Protein 8EH2 (pdb70)

Secondary structure (DSSP, 8-state):
-----TT-EEEEETTTSHHHHHHHHHHHHTT-EEEEEESSTHHHHHHHTTGGGEEEEE--TT-HHHHHHHHHHHHHHT-S--EEEE--------GGG--HHHHHHHHIIIIIHHHHHHHHTHHHHHHHT-EEEEE--GGGSS-BTTB-HHHHHHHHHHHHHHHHHHHHHTTT-EEEEEEE-SB--HHHHHHTTS-HHHHHHHHGGG-TTSSPBPHHHHHHHHHHHHSGGGTT--S-EEEESTTGGG--TTTTS--GGGG-/-----TT-EEEEETTTSHHHHHHHHHHHHTT-EEEEEES-TTHHHHHHHTGGGEEEEE--TT-HHHHHHHHHHHHHHT-S--EEEE--------GGGS-HHHHHHHHIIIIIHHHHHHHHTHHHHHHHT-EEEEE--GGGSS-BTTB-HHHHHHHHHHHHHHHHHHHHGGGT-EEEEEEE-SB--HHHHHHTTS-HHHHHHHHGGG-TTSSPBPHHHHHHHHHHHHSGGGTT--S-EEEESTTGGG--TTTTS--GGGG-

Radius of gyration: 23.46 Å; Cα contacts (8 Å, |Δi|>4): 1117; chains: 2; bounding box: 59×68×52 Å

B-factor: mean 34.85, std 12.09, range [13.79, 88.72]

InterPro domains:
  IPR002347 Short-chain dehydrogenase/reductase SDR [PF13561] (19-245)
  IPR002347 Short-chain dehydrogenase/reductase SDR [PR00080] (79-90)
  IPR002347 Short-chain dehydrogenase/reductase SDR [PR00080] (130-138)
  IPR002347 Short-chain dehydrogenase/reductase SDR [PR00080] (150-169)
  IPR002347 Short-chain dehydrogenase/reductase SDR [PR00081] (9-26)
  IPR002347 Short-chain dehydrogenase/reductase SDR [PR00081] (79-90)
  IPR002347 Short-chain dehydrogenase/reductase SDR [PR00081] (124-140)
  IPR002347 Short-chain dehydrogenase/reductase SDR [PR00081] (150-169)
  IPR002347 Short-chain dehydrogenase/reductase SDR [PR00081] (171-188)
  IPR002347 Short-chain dehydrogenase/reductase SDR [PR00081] (208-228)
  IPR020904 Short-chain dehydrogenase/reductase, conserved site [PS00061] (137-165)
  IPR036291 NAD(P)-binding domain superfamily [SSF51735] (6-248)

Foldseek 3Di:
DQAAPALAEEEEEPLLKQLNLLLCVVQVSNRYAYEYEYLDPSVCVSQVVVPLRYHYQDADLLDLVRLLVSVVVCCVRRRQHAEYEAPWFDQLWQDPPQDPVSLVVRLSGLPVSVVSNCVSRVVSNLVNLFEYEYEAELLCVDPDPRGDRNNVSSVVVLVVQQVCLVVCVVSNYAGEYEYEAAADIPVCCVVVVNDQVVQLCVCLQQAVVRGHHYSNLSSVVVVCCRGCVCSVDHSYYHYPYRCRNVDDPVGPDDDVVVVD/DAAAPALAEEEEEPLQWQLNLLLCVVQVSNRYAYEYEYQDPSVCVSQVVSPLRYHYQDADLLDLVRLLVSVVVCCVRRRQHAEYEAPWFDQQFQDPPQDPVSLVVRLSGLPVSVVSNCVSRVVSNLVNLFEYEYEAELLCVDPDPRGDRNNVSRVVVLVVQQVCQVVCVVSNYAGEYEYEYAADTPVCCVVVVNDQVVQQQVCLQQAVVRGHHYSNLSSVVVVCCRGCVVSVDHSYYHYPYNCRNVDDPVGPDDDVVVVD

CATH classification: 3.40.50.720

Sequence (520 aa):
MNIDLKGKVAVVSGGATLIGKAVVQALVSAGAHVAILDIDAKGKAIAESFNHDVMFIQTDLTSDAAIQQAVADIHQHLGEVSYLVNLACTYLDDGFKSSRQDWLQALDINLVSTVELSRALYNDLKKQQGSIVNFTSISAKVAQTGRWLYPVSKAAIRQLTQSMAMDFAADGIRVNSVSPGWTWSRVIAEVSGNNREKADSVAADYHLLGRLGHPEEVANVVLFLLSSAASFVTGADYAVDGGYSVMGPEGLQPAIPRLAMNIDLKGKVAVVSGGATLIGKAVVQALVSAGAHVAILDIDAKGKAIAESFNHDVMFIQTDLTSDAAIQQAVADIHQHLGEVSYLVNLACTYLDDGFKSSRQDWLQALDINLVSTVELSRALYNDLKKQQGSIVNFTSISAKVAQTGRWLYPVSKAAIRQLTQSMAMDFAADGIRVNSVSPGWTWSRVIAEVSGNNREKADSVAADYHLLGRLGHPEEVANVVLFLLSSAASFVTGADYAVDGGYSVMGPEGLQPAIPRLA

Organism: Acinetobacter baumannii (NCBI:txid470)

Solvent-accessible surface area: 22833 Å² total; per-residue (Å²): 49,104,18,116,10,70,50,74,5,0,0,0,2,4,0,2,61,34,24,0,103,8,2,0,83,18,1,29,82,8,33,2,56,0,0,0,0,15,124,63,64,42,0,120,68,13,5,102,81,38,120,97,58,9,24,41,22,113,6,65,21,58,43,95,77,26,2,105,111,1,14,47,33,0,89,142,118,37,21,80,0,1,16,0,0,8,18,24,48,26,137,55,30,80,0,169,184,11,54,199,132,35,58,112,86,0,42,50,46,1,35,66,3,10,48,44,1,2,155,22,0,44,115,12,0,98,72,61,118,7,1,0,0,0,8,3,6,9,4,24,110,75,98,35,143,49,84,104,0,19,11,73,0,6,44,31,3,62,104,36,0,37,46,13,0,55,105,32,12,103,42,28,0,24,0,0,0,0,0,17,13,84,15,43,28,113,101,38,24,83,118,8,62,83,65,60,147,111,12,26,77,81,0,31,90,94,0,15,38,34,57,1,0,64,11,104,10,0,2,31,0,0,8,0,0,3,0,95,8,0,35,1,1,1,1,7,29,0,6,0,2,0,0,39,44,28,32,48,151,115,24,85,63,108,30,141,86,202,158,130,51,107,17,116,10,69,62,70,7,0,0,0,2,5,0,19,75,52,28,0,89,9,2,0,84,19,1,25,88,8,36,3,54,0,0,0,0,16,116,67,72,56,0,123,68,19,6,114,80,27,113,137,44,8,34,40,21,113,3,62,20,59,43,90,77,28,1,102,112,1,12,49,37,0,87,143,118,41,21,82,0,1,16,0,0,9,19,22,46,28,145,62,36,74,1,168,165,11,55,196,133,37,58,111,90,0,43,50,42,1,35,66,5,10,49,42,1,2,155,26,0,43,113,13,0,100,70,58,129,5,1,0,0,0,8,3,8,8,5,23,108,74,97,33,143,47,87,107,0,20,11,73,0,8,46,32,4,61,103,34,0,38,48,13,0,54,106,32,12,103,38,28,0,24,0,0,0,0,0,11,14,87,14,44,28,64,112,43,22,153,118,25,59,81,65,60,146,119,12,26,77,69,0,30,91,95,0,15,38,34,54,2,0,64,11,108,11,0,3,32,0,1,8,0,0,3,1,94,10,0,35,1,0,1,1,7,30,0,7,1,2,0,0,39,43,28,33,47,152,117,24,69,124,94,33,143,86,208,157,131

Nearest PDB structures (foldseek):
  8eh2-assembly1_A  TM=1.004E+00  e=3.756E-56  Acinetobacter baumannii
  4glo-assembly1_B  TM=9.120E-01  e=3.459E-23  Burkholderia multivorans ATCC 17616
  4gkb-assembly1_D  TM=9.090E-01  e=8.658E-23  Burkholderia multivorans ATCC 17616
  4glo-assembly1_D  TM=9.070E-01  e=7.661E-23  Burkholderia multivorans ATCC 17616
  4bms-assembly1_A  TM=8.922E-01  e=7.999E-21  Ralstonia sp. DSMZ 6428

Structure (mmCIF, N/CA/C/O backbone):
data_8EH2
#
_entry.id   8EH2
#
_cell.length_a   67.431
_cell.length_b   109.460
_cell.length_c   136.920
_cell.angle_alpha   90.000
_cell.angle_beta   90.000
_cell.angle_gamma   90.000
#
_symmetry.space_group_name_H-M   'C 2 2 21'
#
loop_
_entity.id
_entity.type
_entity.pdbx_description
1 polymer 'SDR family oxidoreductase'
2 water water
#
loop_
_atom_site.group_PDB
_atom_site.id
_atom_site.type_symbol
_atom_site.label_atom_id
_atom_site.label_alt_id
_atom_site.label_comp_id
_atom_site.label_asym_id
_atom_site.label_entity_id
_atom_site.label_seq_id
_atom_site.pdbx_PDB_ins_code
_atom_site.Cartn_x
_atom_site.Cartn_y
_atom_site.Cartn_z
_atom_site.occupancy
_atom_site.B_iso_or_equiv
_atom_site.auth_seq_id
_atom_site.auth_comp_id
_atom_site.auth_asym_id
_atom_site.auth_atom_id
_atom_site.pdbx_PDB_model_num
ATOM 1 N N . MET A 1 1 ? 47.03341 60.02689 39.01036 1.000 55.91899 1 MET A N 1
ATOM 2 C CA . MET A 1 1 ? 47.61758 58.69025 39.32553 1.000 55.40997 1 MET A CA 1
ATOM 3 C C . MET A 1 1 ? 47.99704 58.01151 38.01538 1.000 67.32732 1 MET A C 1
ATOM 4 O O . MET A 1 1 ? 47.46853 56.95491 37.66548 1.000 60.06697 1 MET A O 1
ATOM 20 N N . ASN A 1 2 ? 48.92341 58.62907 37.29359 1.000 59.06801 2 ASN A N 1
ATOM 21 C CA . ASN A 1 2 ? 49.36088 58.14519 35.98716 1.000 55.82042 2 ASN A CA 1
ATOM 22 C C . ASN A 1 2 ? 50.83847 57.78811 36.08897 1.000 54.94019 2 ASN A C 1
ATOM 23 O O . ASN A 1 2 ? 51.71008 58.45238 35.51575 1.000 56.59576 2 ASN A O 1
ATOM 34 N N . ILE A 1 3 ? 51.09941 56.71994 36.84215 1.000 54.05430 3 ILE A N 1
ATOM 35 C CA . ILE A 1 3 ? 52.43781 56.18857 37.04696 1.000 48.91541 3 ILE A CA 1
ATOM 36 C C . ILE A 1 3 ? 52.77842 55.26216 35.89154 1.000 44.39662 3 ILE A C 1
ATOM 37 O O . ILE A 1 3 ? 51.89927 54.61959 35.30596 1.000 46.48140 3 ILE A O 1
ATOM 53 N N . ASP A 1 4 ? 54.06160 55.19266 35.55206 1.000 45.44462 4 ASP A N 1
ATOM 54 C CA . ASP A 1 4 ? 54.53873 54.33249 34.47464 1.000 37.83191 4 ASP A CA 1
ATOM 55 C C . ASP A 1 4 ? 55.35693 53.20540 35.09280 1.000 37.37825 4 ASP A C 1
ATOM 56 O O . ASP A 1 4 ? 56.44104 53.44118 35.63829 1.000 39.50187 4 ASP A O 1
ATOM 65 N N . LEU A 1 5 ? 54.83057 51.98708 35.01017 1.000 33.13899 5 LEU A N 1
ATOM 66 C CA . LEU A 1 5 ? 55.51850 50.78151 35.45125 1.000 30.97363 5 LEU A CA 1
ATOM 67 C C . LEU A 1 5 ? 55.64244 49.79855 34.29121 1.000 30.80658 5 LEU A C 1
ATOM 68 O O . LEU A 1 5 ? 55.49949 48.58405 34.45630 1.000 30.59880 5 LEU A O 1
ATOM 84 N N . LYS A 1 6 ? 55.91966 50.32275 33.09777 1.000 34.13074 6 LYS A N 1
ATOM 85 C CA . LYS A 1 6 ? 55.95421 49.49431 31.90014 1.000 31.48372 6 LYS A CA 1
ATOM 86 C C . LYS A 1 6 ? 57.02373 48.41898 32.02197 1.000 33.55244 6 LYS A C 1
ATOM 87 O O . LYS A 1 6 ? 58.17551 48.70317 32.36281 1.000 31.07640 6 LYS A O 1
ATOM 91 N N . GLY A 1 7 ? 56.63777 47.17899 31.72150 1.000 32.85847 7 GLY A N 1
ATOM 92 C CA . GLY A 1 7 ? 57.54216 46.05541 31.76911 1.000 27.14669 7 GLY A CA 1
ATOM 93 C C . GLY A 1 7 ? 57.74315 45.44060 33.13552 1.000 40.33089 7 GLY A C 1
ATOM 94 O O . GLY A 1 7 ? 58.22229 44.30256 33.21976 1.000 38.55194 7 GLY A O 1
ATOM 98 N N . LYS A 1 8 ? 57.38944 46.14016 34.20998 1.000 32.25799 8 LYS A N 1
ATOM 99 C CA . LYS A 1 8 ? 57.55207 45.57645 35.54116 1.000 31.84720 8 LYS A CA 1
ATOM 100 C C . LYS A 1 8 ? 56.50777 44.49238 35.78013 1.000 26.77476 8 LYS A C 1
ATOM 101 O O . LYS A 1 8 ? 55.39941 44.53374 35.23945 1.000 25.61895 8 LYS A O 1
ATOM 120 N N . VAL A 1 9 ? 56.86458 43.52721 36.62250 1.000 26.33269 9 VAL A N 1
ATOM 121 C CA . VAL A 1 9 ? 56.00909 42.38851 36.93258 1.000 24.44277 9 VAL A CA 1
ATOM 122 C C . VAL A 1 9 ? 55.60177 42.47007 38.39554 1.000 27.54630 9 VAL A C 1
ATOM 123 O O . VAL A 1 9 ? 56.45233 42.64379 39.27698 1.000 27.05169 9 VAL A O 1
ATOM 136 N N . ALA A 1 10 ? 54.30488 42.33036 38.65192 1.000 27.17957 10 ALA A N 1
ATOM 137 C CA . ALA A 1 10 ? 53.75950 42.39934 39.99681 1.000 25.39409 10 ALA A CA 1
ATOM 138 C C . ALA A 1 10 ? 53.03152 41.10578 40.33050 1.000 23.20268 10 ALA A C 1
ATOM 139 O O . ALA A 1 10 ? 52.49196 40.43181 39.44920 1.000 25.33416 10 ALA A O 1
ATOM 146 N N . VAL A 1 11 ? 53.02484 40.76856 41.61748 1.000 27.94613 11 VAL A N 1
ATOM 147 C CA . VAL A 1 11 ? 52.30876 39.61013 42.13770 1.000 27.97070 11 VAL A CA 1
ATOM 148 C C . VAL A 1 11 ? 51.31861 40.10642 43.18048 1.000 26.98787 11 VAL A C 1
ATOM 149 O O . VAL A 1 11 ? 51.68716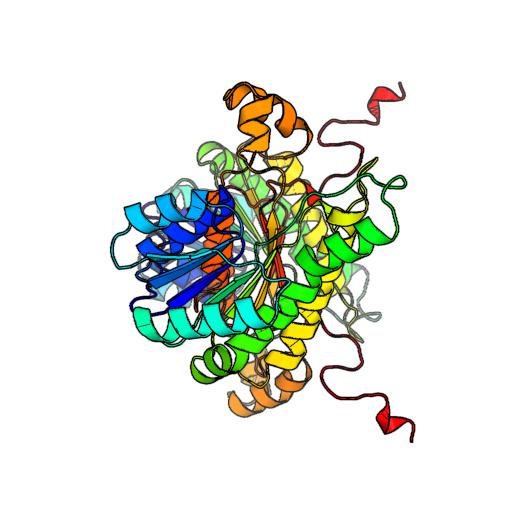 40.87617 44.07535 1.000 27.28218 11 VAL A O 1
ATOM 162 N N . VAL A 1 12 ? 50.06758 39.67179 43.06490 1.000 25.48759 12 VAL A N 1
ATOM 163 C CA . VAL A 1 12 ? 49.00377 40.09367 43.96841 1.000 24.21826 12 VAL A CA 1
ATOM 164 C C . VAL A 1 12 ? 48.34830 38.83448 44.52242 1.000 27.56745 12 VAL A C 1
ATOM 165 O O . VAL A 1 12 ? 47.50758 38.21956 43.85725 1.000 26.41485 12 VAL A O 1
ATOM 178 N N . SER A 1 13 ? 48.72842 38.44708 45.73799 1.000 28.06017 13 SER A N 1
ATOM 179 C CA . SER A 1 13 ? 48.00972 37.40449 46.45508 1.000 29.20460 13 SER A CA 1
ATOM 180 C C . SER A 1 13 ? 46.60968 37.89464 46.80791 1.000 34.22766 13 SER A C 1
ATOM 181 O O . SER A 1 13 ? 46.37162 39.09378 46.97698 1.000 30.82477 13 SER A O 1
ATOM 189 N N . GLY A 1 14 ? 45.68036 36.95236 46.92519 1.000 35.20648 14 GLY A N 1
ATOM 190 C CA . GLY A 1 14 ? 44.30015 37.30397 47.21699 1.000 30.87473 14 GLY A CA 1
ATOM 191 C C . GLY A 1 14 ? 43.70779 38.26443 46.20985 1.000 37.51039 14 GLY A C 1
ATOM 192 O O . GLY A 1 14 ? 42.97197 39.18571 46.58718 1.000 39.37697 14 GLY A O 1
ATOM 196 N N . GLY A 1 15 ? 44.01164 38.06651 44.92872 1.000 34.22259 15 GLY A N 1
ATOM 197 C CA . GLY A 1 15 ? 43.57431 38.96598 43.88499 1.000 36.53120 15 GLY A CA 1
ATOM 198 C C . GLY A 1 15 ? 42.14765 38.80314 43.42345 1.000 37.73526 15 GLY A C 1
ATOM 199 O O . GLY A 1 15 ? 41.69188 39.57820 42.57803 1.000 37.27961 15 GLY A O 1
ATOM 203 N N . ALA A 1 16 ? 41.41789 37.82483 43.95616 1.000 45.02391 16 ALA A N 1
ATOM 204 C CA . ALA A 1 16 ? 40.03816 37.60241 43.54562 1.000 41.45587 16 ALA A CA 1
ATOM 205 C C . ALA A 1 16 ? 39.05966 38.52950 44.25192 1.000 35.77272 16 ALA A C 1
ATOM 206 O O . ALA A 1 16 ? 37.89739 38.60686 43.84079 1.000 42.70235 16 ALA A O 1
ATOM 213 N N . THR A 1 17 ? 39.49638 39.22623 45.29588 1.000 37.68172 17 THR A N 1
ATOM 214 C CA . THR A 1 17 ? 38.63710 40.14673 46.01930 1.000 33.77502 17 THR A CA 1
ATOM 215 C C . THR A 1 17 ? 38.48139 41.45334 45.24526 1.000 31.85585 17 THR A C 1
ATOM 216 O O . THR A 1 17 ? 39.22178 41.74498 44.30251 1.000 36.73242 17 THR A O 1
ATOM 227 N N . LEU A 1 18 ? 37.48911 42.24741 45.65149 1.000 34.97188 18 LEU A N 1
ATOM 228 C CA . LEU A 1 18 ? 37.27579 43.53748 45.00627 1.000 33.62653 18 LEU A CA 1
ATOM 229 C C . LEU A 1 18 ? 38.51720 44.41588 45.12213 1.000 34.91960 18 LEU A C 1
ATOM 230 O O . LEU A 1 18 ? 38.92123 45.06478 44.14897 1.000 30.05644 18 LEU A O 1
ATOM 246 N N . ILE A 1 19 ? 39.14298 44.44055 46.30267 1.000 33.28687 19 ILE A N 1
ATOM 247 C CA . ILE A 1 19 ? 40.39767 45.17053 46.46489 1.000 29.38924 19 ILE A CA 1
ATOM 248 C C . ILE A 1 19 ? 41.44086 44.64615 45.48493 1.000 31.87429 19 ILE A C 1
ATOM 249 O O . ILE A 1 19 ? 42.08827 45.41567 44.76396 1.000 27.89959 19 ILE A O 1
ATOM 265 N N . GLY A 1 20 ? 41.61757 43.32423 45.44584 1.000 26.15391 20 GLY A N 1
ATOM 266 C CA . GLY A 1 20 ? 42.57945 42.73982 44.52653 1.000 29.49986 20 GLY A CA 1
ATOM 267 C C . GLY A 1 20 ? 42.32411 43.14485 43.08873 1.000 29.87288 20 GLY A C 1
ATOM 268 O O . GLY A 1 20 ? 43.24420 43.52736 42.36221 1.000 30.54565 20 GLY A O 1
ATOM 272 N N . LYS A 1 21 ? 41.06411 43.06506 42.65900 1.000 31.55976 21 LYS A N 1
ATOM 273 C CA . LYS A 1 21 ? 40.72311 43.41431 41.28538 1.000 31.14928 21 LYS A CA 1
ATOM 274 C C . LYS A 1 21 ? 41.06969 44.86629 40.98569 1.000 28.13253 21 LYS A C 1
ATOM 275 O O . LYS A 1 21 ? 41.60144 45.17494 39.91302 1.000 22.30504 21 LYS A O 1
ATOM 294 N N . ALA A 1 22 ? 40.79203 45.77094 41.92880 1.000 29.00594 22 ALA A N 1
ATOM 295 C CA . ALA A 1 22 ? 41.14145 47.17441 41.73500 1.000 26.93405 22 ALA A CA 1
ATOM 296 C C . ALA A 1 22 ? 42.65210 47.36509 41.67399 1.000 24.86647 22 ALA A C 1
ATOM 297 O O . ALA A 1 22 ? 43.15148 48.17713 40.88550 1.000 27.33203 22 ALA A O 1
ATOM 304 N N . VAL A 1 23 ? 43.39659 46.63195 42.50224 1.000 23.69373 23 VAL A N 1
ATOM 305 C CA . VAL A 1 23 ? 44.85018 46.73561 42.47241 1.000 25.95630 23 VAL A CA 1
ATOM 306 C C . VAL A 1 23 ? 45.39423 46.17623 41.16562 1.000 27.21632 23 VAL A C 1
ATOM 307 O O . VAL A 1 23 ? 46.35791 46.70743 40.60142 1.000 27.74381 23 VAL A O 1
ATOM 320 N N . VAL A 1 24 ? 44.78732 45.10089 40.65894 1.000 24.31741 24 VAL A N 1
ATOM 321 C CA . VAL A 1 24 ? 45.24657 44.52261 39.40121 1.000 26.50784 24 VAL A CA 1
ATOM 322 C C . VAL A 1 24 ? 45.02947 45.50981 38.26266 1.000 24.87887 24 VAL A C 1
ATOM 323 O O . VAL A 1 24 ? 45.92263 45.74286 37.43985 1.000 26.53046 24 VAL A O 1
ATOM 336 N N . GLN A 1 25 ? 43.83964 46.11345 38.20512 1.000 26.21285 25 GLN A N 1
ATOM 337 C CA . GLN A 1 25 ? 43.55408 47.08325 37.15388 1.000 28.21572 25 GLN A CA 1
ATOM 338 C C . GLN A 1 25 ? 44.48160 48.28753 37.25240 1.000 27.10236 25 GLN A C 1
ATOM 339 O O . GLN A 1 25 ? 44.98490 48.77799 36.23552 1.000 30.63318 25 GLN A O 1
ATOM 353 N N . ALA A 1 26 ? 44.72893 48.77157 38.47112 1.000 30.88891 26 ALA A N 1
ATOM 354 C CA . ALA A 1 26 ? 45.63092 49.90395 38.64811 1.000 31.06095 26 ALA A CA 1
ATOM 355 C C . ALA A 1 26 ? 47.02290 49.58838 38.11685 1.000 29.94453 26 ALA A C 1
ATOM 356 O O . ALA A 1 26 ? 47.65274 50.43096 37.46671 1.000 33.19965 26 ALA A O 1
ATOM 363 N N . LEU A 1 27 ? 47.52205 48.37965 38.38410 1.000 27.83154 27 LEU A N 1
ATOM 364 C CA . LEU A 1 27 ? 48.85345 48.00912 37.91733 1.000 28.25632 27 LEU A CA 1
ATOM 365 C C . LEU A 1 27 ? 48.88563 47.86490 36.40060 1.000 31.29229 27 LEU A C 1
ATOM 366 O O . LEU A 1 27 ? 49.81028 48.35575 35.74138 1.000 31.98454 27 LEU A O 1
ATOM 382 N N . VAL A 1 28 ? 47.88632 47.18853 35.82660 1.000 21.77116 28 VAL A N 1
ATOM 383 C CA . VAL A 1 28 ? 47.84480 47.02441 34.37611 1.000 26.20018 28 VAL A CA 1
ATOM 384 C C . VAL A 1 28 ? 47.76543 48.38627 33.69868 1.000 33.05591 28 VAL A C 1
ATOM 385 O O . VAL A 1 28 ? 48.50361 48.67243 32.74867 1.000 32.69411 28 VAL A O 1
ATOM 398 N N . SER A 1 29 ? 46.86889 49.25070 34.18322 1.000 31.32054 29 SER A N 1
ATOM 399 C CA . SER A 1 29 ? 46.76510 50.59533 33.62923 1.000 32.47819 29 SER A CA 1
ATOM 400 C C . SER A 1 29 ? 48.10362 51.31791 33.67749 1.000 32.31012 29 SER A C 1
ATOM 401 O O . SER A 1 29 ? 48.40013 52.13582 32.80081 1.000 32.17021 29 SER A O 1
ATOM 409 N N . ALA A 1 30 ? 48.92184 51.03152 34.68712 1.000 37.37548 30 ALA A N 1
ATOM 410 C CA . ALA A 1 30 ? 50.24573 51.62883 34.79799 1.000 36.76136 30 ALA A CA 1
ATOM 411 C C . ALA A 1 30 ? 51.28360 50.92986 33.92842 1.000 31.20393 30 ALA A C 1
ATOM 412 O O . ALA A 1 30 ? 52.45686 51.31636 33.96410 1.000 31.51043 30 ALA A O 1
ATOM 419 N N . GLY A 1 31 ? 50.88980 49.91137 33.16708 1.000 28.61312 31 GLY A N 1
ATOM 420 C CA . GLY A 1 31 ? 51.79465 49.24980 32.25151 1.000 30.12604 31 GLY A CA 1
ATOM 421 C C . GLY A 1 31 ? 52.47004 48.00649 32.77989 1.000 31.24034 31 GLY A C 1
ATOM 422 O O . GLY A 1 31 ? 53.35248 47.46641 32.10123 1.000 31.13097 31 GLY A O 1
ATOM 426 N N . ALA A 1 32 ? 52.08531 47.52831 33.95599 1.000 31.78043 32 ALA A N 1
ATOM 427 C CA . ALA A 1 32 ? 52.74269 46.38571 34.56895 1.000 33.92757 32 ALA A CA 1
ATOM 428 C C . ALA A 1 32 ? 52.06284 45.08366 34.16654 1.000 29.36092 32 ALA A C 1
ATOM 429 O O . ALA A 1 32 ? 50.87541 45.05300 33.83507 1.000 29.69804 32 ALA A O 1
ATOM 436 N N . HIS A 1 33 ? 52.84273 44.00670 34.18338 1.000 33.23005 33 HIS A N 1
ATOM 437 C CA . HIS A 1 33 ? 52.31626 42.65636 34.05279 1.000 33.41762 33 HIS A CA 1
ATOM 438 C C . HIS A 1 33 ? 52.03976 42.10647 35.44493 1.000 33.62122 33 HIS A C 1
ATOM 439 O O . HIS A 1 33 ? 52.83706 42.29672 36.36877 1.000 30.73125 33 HIS A O 1
ATOM 453 N N . VAL A 1 34 ? 50.91212 41.41590 35.59254 1.000 31.94891 34 VAL A N 1
ATOM 454 C CA . VAL A 1 34 ? 50.41583 41.03421 36.90823 1.000 33.74492 34 VAL A CA 1
ATOM 455 C C . VAL A 1 34 ? 50.17538 39.53364 36.96288 1.000 32.78579 34 VAL A C 1
ATOM 456 O O . VAL A 1 34 ? 49.62589 38.94287 36.02711 1.000 33.78042 34 VAL A O 1
ATOM 469 N N . ALA A 1 35 ? 50.59069 38.92358 38.06846 1.000 22.97082 35 ALA A N 1
ATOM 470 C CA . ALA A 1 35 ? 50.30590 37.52916 38.37420 1.000 28.60379 35 ALA A CA 1
ATOM 471 C C . ALA A 1 35 ? 49.35142 37.49324 39.56066 1.000 30.52065 35 ALA A C 1
ATOM 472 O O . ALA A 1 35 ? 49.68520 37.98714 40.64315 1.000 27.17885 35 ALA A O 1
ATOM 479 N N . ILE A 1 36 ? 48.16807 36.92547 39.35407 1.000 35.04307 36 ILE A N 1
ATOM 480 C CA . ILE A 1 36 ? 47.15934 36.82945 40.40262 1.000 30.50099 36 ILE A CA 1
ATOM 481 C C . ILE A 1 36 ? 47.28324 35.47078 41.08072 1.000 33.86643 36 ILE A C 1
ATOM 482 O O . ILE A 1 36 ? 47.09167 34.42872 40.44364 1.000 28.78284 36 ILE A O 1
ATOM 498 N N . LEU A 1 37 ? 47.60766 35.48403 42.37073 1.000 30.97878 37 LEU A N 1
ATOM 499 C CA . LEU A 1 37 ? 47.64281 34.28550 43.19757 1.000 30.03904 37 LEU A CA 1
ATOM 500 C C . LEU A 1 37 ? 46.44153 34.29254 44.13237 1.000 33.13396 37 LEU A C 1
ATOM 501 O O . LEU A 1 37 ? 46.22539 35.26664 44.86187 1.000 36.02783 37 LEU A O 1
ATOM 517 N N . ASP A 1 38 ? 45.65421 33.22188 44.10185 1.000 38.86497 38 ASP A N 1
ATOM 518 C CA . ASP A 1 38 ? 44.49316 33.13885 44.97485 1.000 37.10470 38 ASP A CA 1
ATOM 519 C C . ASP A 1 38 ? 44.00112 31.70234 45.02836 1.000 37.40944 38 ASP A C 1
ATOM 520 O O . ASP A 1 38 ? 44.21984 30.92033 44.09989 1.000 35.16498 38 ASP A O 1
ATOM 529 N N . ILE A 1 39 ? 43.33468 31.36901 46.13546 1.000 40.08698 39 ILE A N 1
ATOM 530 C CA . ILE A 1 39 ? 42.66616 30.07942 46.25409 1.000 42.73822 39 ILE A CA 1
ATOM 531 C C . ILE A 1 39 ? 41.27845 30.12101 45.62955 1.000 38.91814 39 ILE A C 1
ATOM 532 O O . ILE A 1 39 ? 40.69142 29.06523 45.36470 1.000 39.02727 39 ILE A O 1
ATOM 548 N N . ASP A 1 40 ? 40.73937 31.31559 45.39835 1.000 45.21360 40 ASP A N 1
ATOM 549 C CA . ASP A 1 40 ? 39.42399 31.47287 44.79608 1.000 45.38649 40 ASP A CA 1
ATOM 550 C C . ASP A 1 40 ? 39.52218 31.37933 43.27874 1.000 48.91551 40 ASP A C 1
ATOM 551 O O . ASP A 1 40 ? 40.40803 31.97689 42.65956 1.000 44.31137 40 ASP A O 1
ATOM 560 N N . ALA A 1 41 ? 38.58876 30.63603 42.67974 1.000 47.68475 41 ALA A N 1
ATOM 561 C CA . ALA A 1 41 ? 38.58796 30.44779 41.23424 1.000 45.39069 41 ALA A CA 1
ATOM 562 C C . ALA A 1 41 ? 38.11604 31.68818 40.48729 1.000 43.11344 41 ALA A C 1
ATOM 563 O O . ALA A 1 41 ? 38.32915 31.78075 39.27319 1.000 34.98020 41 ALA A O 1
ATOM 570 N N . LYS A 1 42 ? 37.50101 32.65096 41.17874 1.000 49.34370 42 LYS A N 1
ATOM 571 C CA . LYS A 1 42 ? 37.03479 33.85003 40.49740 1.000 42.38647 42 LYS A CA 1
ATOM 572 C C . LYS A 1 42 ? 38.18984 34.68613 39.96428 1.000 42.71717 42 LYS A C 1
ATOM 573 O O . LYS A 1 42 ? 37.97439 35.55128 39.10840 1.000 43.54968 42 LYS A O 1
ATOM 577 N N . GLY A 1 43 ? 39.41997 34.40424 40.40070 1.000 45.61364 43 GLY A N 1
ATOM 578 C CA . GLY A 1 43 ? 40.57338 35.09295 39.85018 1.000 39.92704 43 GLY A CA 1
ATOM 579 C C . GLY A 1 43 ? 40.83164 34.75712 38.39781 1.000 38.20235 43 GLY A C 1
ATOM 580 O O . GLY A 1 43 ? 41.39456 35.57148 37.65956 1.000 35.69728 43 GLY A O 1
ATOM 584 N N . LYS A 1 44 ? 40.43952 33.55566 37.97022 1.000 32.78148 44 LYS A N 1
ATOM 585 C CA . LYS A 1 44 ? 40.65797 33.15452 36.58515 1.000 45.39039 44 LYS A CA 1
ATOM 586 C C . LYS A 1 44 ? 39.92673 34.08020 35.62084 1.000 39.01217 44 LYS A C 1
ATOM 587 O O . LYS A 1 44 ? 40.47809 34.47346 34.58614 1.000 37.15209 44 LYS A O 1
ATOM 606 N N . ALA A 1 45 ? 38.68429 34.44309 35.94438 1.000 40.38109 45 ALA A N 1
ATOM 607 C CA . ALA A 1 45 ? 37.93293 35.35732 35.09225 1.000 40.32687 45 ALA A CA 1
ATOM 608 C C . ALA A 1 45 ? 38.54366 36.75362 35.08092 1.000 42.32422 45 ALA A C 1
ATOM 609 O O . ALA A 1 45 ? 38.48400 37.44584 34.05799 1.000 44.04981 45 ALA A O 1
ATOM 616 N N . ILE A 1 46 ? 39.12860 37.18496 36.20010 1.000 40.58622 46 ILE A N 1
ATOM 617 C CA . ILE A 1 46 ? 39.73169 38.51160 36.26167 1.000 37.56109 46 ILE A CA 1
ATOM 618 C C . ILE A 1 46 ? 40.93964 38.59778 35.33859 1.000 34.54027 46 ILE A C 1
ATOM 619 O O . ILE A 1 46 ? 41.11752 39.58679 34.61809 1.000 38.50897 46 ILE A O 1
ATOM 635 N N . ALA A 1 47 ? 41.78996 37.57032 35.34604 1.000 40.77031 47 ALA A N 1
ATOM 636 C CA . ALA A 1 47 ? 42.98531 37.59004 34.51072 1.000 37.62287 47 ALA A CA 1
ATOM 637 C C . ALA A 1 47 ? 42.63263 37.56407 33.02907 1.000 43.35787 47 ALA A C 1
ATOM 638 O O . ALA A 1 47 ? 43.28231 38.23578 32.21944 1.000 44.60952 47 ALA A O 1
ATOM 645 N N . GLU A 1 48 ? 41.60672 36.79704 32.65440 1.000 45.93963 48 GLU A N 1
ATOM 646 C CA . GLU A 1 48 ? 41.24405 36.67257 31.24818 1.000 44.24451 48 GLU A CA 1
ATOM 647 C C . GLU A 1 48 ? 40.75740 37.98286 30.64490 1.000 45.34186 48 GLU A C 1
ATOM 648 O O . GLU A 1 48 ? 40.84410 38.15693 29.42472 1.000 51.00443 48 GLU A O 1
ATOM 660 N N . SER A 1 49 ? 40.25039 38.90729 31.46078 1.000 49.68036 49 SER A N 1
ATOM 661 C CA . SER A 1 49 ? 39.79471 40.18918 30.93578 1.000 52.08518 49 SER A CA 1
ATOM 662 C C . SER A 1 49 ? 40.94473 41.04767 30.42258 1.000 47.21406 49 SER A C 1
ATOM 663 O O . SER A 1 49 ? 40.71896 41.91447 29.57172 1.000 58.42190 49 SER A O 1
ATOM 671 N N . PHE A 1 50 ? 42.16620 40.82254 30.90792 1.000 52.75114 50 PHE A N 1
ATOM 672 C CA . PHE A 1 50 ? 43.33091 41.59164 30.48891 1.000 55.56618 50 PHE A CA 1
ATOM 673 C C . PHE A 1 50 ? 44.18621 40.85376 29.46554 1.000 60.43190 50 PHE A C 1
ATOM 674 O O . PHE A 1 50 ? 45.26032 41.34332 29.09908 1.000 62.52066 50 PHE A O 1
ATOM 691 N N . ASN A 1 51 ? 43.74052 39.69000 29.00505 1.000 59.84107 51 ASN A N 1
ATOM 692 C CA . ASN A 1 51 ? 44.44840 38.91009 27.98309 1.000 67.63123 51 ASN A CA 1
ATOM 693 C C . ASN A 1 51 ? 45.84765 38.58294 28.50307 1.000 66.23129 51 ASN A C 1
ATOM 694 O O . ASN A 1 51 ? 45.97358 38.16536 29.66537 1.000 56.20498 51 ASN A O 1
ATOM 705 N N . HIS A 1 52 ? 46.90442 38.75083 27.70563 1.000 62.22707 52 HIS A N 1
ATOM 706 C CA . HIS A 1 52 ? 48.21192 38.20497 28.04707 1.000 55.55800 52 HIS A CA 1
ATOM 707 C C . HIS A 1 52 ? 48.97903 39.00547 29.09161 1.000 61.95677 52 HIS A C 1
ATOM 708 O O . HIS A 1 52 ? 50.05430 38.55998 29.50878 1.000 59.84353 52 HIS A O 1
ATOM 712 N N . ASP A 1 53 ? 48.46985 40.15374 29.53657 1.000 61.49623 53 ASP A N 1
ATOM 713 C CA . ASP A 1 53 ? 49.20689 40.94233 30.51912 1.000 60.30459 53 ASP A CA 1
ATOM 714 C C . ASP A 1 53 ? 49.01087 40.43230 31.94327 1.000 54.21147 53 ASP A C 1
ATOM 715 O O . ASP A 1 53 ? 49.87861 40.65267 32.79601 1.000 44.68846 53 ASP A O 1
ATOM 724 N N . VAL A 1 54 ? 47.89841 39.75847 32.22751 1.000 50.05122 54 VAL A N 1
ATOM 725 C CA . VAL A 1 54 ? 47.60770 39.27566 33.57155 1.000 45.12076 54 VAL A CA 1
ATOM 726 C C . VAL A 1 54 ? 47.47767 37.76032 33.53501 1.000 38.71319 54 VAL A C 1
ATOM 727 O O . VAL A 1 54 ? 46.87473 37.19703 32.61554 1.000 39.44825 54 VAL A O 1
ATOM 740 N N . MET A 1 55 ? 48.03099 37.10894 34.55402 1.000 42.28373 55 MET A N 1
ATOM 741 C CA . MET A 1 55 ? 48.00302 35.66175 34.69269 1.000 43.18573 55 MET A CA 1
ATOM 742 C C . MET A 1 55 ? 47.36299 35.27873 36.01932 1.000 40.13367 55 MET A C 1
ATOM 743 O O . MET A 1 55 ? 47.49799 35.98831 37.02043 1.000 39.39186 55 MET A O 1
ATOM 757 N N . PHE A 1 56 ? 46.64403 34.16094 36.01170 1.000 38.76159 56 PHE A N 1
ATOM 758 C CA . PHE A 1 56 ? 46.03839 33.60877 37.21512 1.000 34.34735 56 PHE A CA 1
ATOM 759 C C . PHE A 1 56 ? 46.68355 32.26682 37.53074 1.000 32.62949 56 PHE A C 1
ATOM 760 O O . PHE A 1 56 ? 46.84551 31.42579 36.63985 1.000 34.11854 56 PHE A O 1
ATOM 777 N N . ILE A 1 57 ? 47.04783 32.07062 38.79468 1.000 33.80132 57 ILE A N 1
ATOM 778 C CA . ILE A 1 57 ? 47.64928 30.82729 39.26745 1.000 32.31590 57 ILE A CA 1
ATOM 779 C C . ILE A 1 57 ? 46.94556 30.48091 40.57267 1.000 29.89000 57 ILE A C 1
ATOM 780 O O . ILE A 1 57 ? 47.21210 31.09858 41.60957 1.000 30.51725 57 ILE A O 1
ATOM 796 N N . GLN A 1 58 ? 46.04084 29.50674 40.52960 1.000 30.57347 58 GLN A N 1
ATOM 797 C CA . GLN A 1 58 ? 45.37378 29.05899 41.74430 1.000 35.57300 58 GLN A CA 1
ATOM 798 C C . GLN A 1 58 ? 46.40589 28.48267 42.70172 1.000 35.82622 58 GLN A C 1
ATOM 799 O O . GLN A 1 58 ? 47.10004 27.51562 42.37116 1.000 37.76517 58 GLN A O 1
ATOM 813 N N . THR A 1 59 ? 46.50666 29.07578 43.88952 1.000 30.28833 59 THR A N 1
ATOM 814 C CA . THR A 1 59 ? 47.58820 28.75364 44.80889 1.000 33.64337 59 THR A CA 1
ATOM 815 C C . THR A 1 59 ? 47.07734 28.68465 46.23746 1.000 31.66183 59 THR A C 1
ATOM 816 O O . THR A 1 59 ? 46.40355 29.60645 46.70531 1.000 33.10352 59 THR A O 1
ATOM 827 N N . ASP A 1 60 ? 47.39163 27.58329 46.91584 1.000 32.48199 60 ASP A N 1
ATOM 828 C CA . ASP A 1 60 ? 47.22090 27.47073 48.36326 1.000 30.81497 60 ASP A CA 1
ATOM 829 C C . ASP A 1 60 ? 48.54641 27.88613 48.99113 1.000 28.12937 60 ASP A C 1
ATOM 830 O O . ASP A 1 60 ? 49.48810 27.09248 49.06217 1.000 29.00836 60 ASP A O 1
ATOM 839 N N . LEU A 1 61 ? 48.62585 29.13607 49.45157 1.000 30.47874 61 LEU A N 1
ATOM 840 C CA . LEU A 1 61 ? 49.89484 29.67485 49.92721 1.000 26.11731 61 LEU A CA 1
ATOM 841 C C . LEU A 1 61 ? 50.37977 29.02197 51.21551 1.000 25.07693 61 LEU A C 1
ATOM 842 O O . LEU A 1 61 ? 51.52274 29.26893 51.61435 1.000 23.95581 61 LEU A O 1
ATOM 858 N N . THR A 1 62 ? 49.55891 28.20062 51.87324 1.000 25.97950 62 THR A N 1
ATOM 859 C CA . THR A 1 62 ? 50.05152 27.42324 53.00385 1.000 25.21860 62 THR A CA 1
ATOM 860 C C . THR A 1 62 ? 50.89277 26.23001 52.56457 1.000 29.33378 62 THR A C 1
ATOM 861 O O . THR A 1 62 ? 51.52069 25.58760 53.41243 1.000 24.77665 62 THR A O 1
ATOM 872 N N . SER A 1 63 ? 50.92907 25.92469 51.26692 1.000 27.86577 63 SER A N 1
ATOM 873 C CA . SER A 1 63 ? 51.71208 24.81183 50.73838 1.000 25.09995 63 SER A CA 1
ATOM 874 C C . SER A 1 63 ? 53.00000 25.36656 50.13999 1.000 27.48879 63 SER A C 1
ATOM 875 O O . SER A 1 63 ? 52.96611 26.10050 49.14700 1.000 26.96993 63 SER A O 1
ATOM 883 N N . ASP A 1 64 ? 54.13755 25.00548 50.73857 1.000 30.74009 64 ASP A N 1
ATOM 884 C CA . ASP A 1 64 ? 55.42183 25.45850 50.21532 1.000 26.81118 64 ASP A CA 1
ATOM 885 C C . ASP A 1 64 ? 55.59955 25.03415 48.76118 1.000 32.27798 64 ASP A C 1
ATOM 886 O O . ASP A 1 64 ? 56.12332 25.79891 47.94192 1.000 31.03750 64 ASP A O 1
ATOM 895 N N . ALA A 1 65 ? 55.15717 23.82220 48.41718 1.000 23.65634 65 ALA A N 1
ATOM 896 C CA . ALA A 1 65 ? 55.29242 23.34995 47.04394 1.000 24.28712 65 ALA A CA 1
ATOM 897 C C . ALA A 1 65 ? 54.46748 24.20064 46.08645 1.000 26.13073 65 ALA A C 1
ATOM 898 O O . ALA A 1 65 ? 54.88733 24.45599 44.95042 1.000 15.96787 65 ALA A O 1
ATOM 905 N N . ALA A 1 66 ? 53.28205 24.63670 46.52316 1.000 27.46479 66 ALA A N 1
ATOM 906 C CA . ALA A 1 66 ? 52.44697 25.48575 45.68067 1.000 24.37908 66 ALA A CA 1
ATOM 907 C C . ALA A 1 66 ? 53.11650 26.82748 45.41191 1.000 23.89275 66 ALA A C 1
ATOM 908 O O . ALA A 1 66 ? 52.99604 27.38009 44.31257 1.000 29.63585 66 ALA A O 1
ATOM 915 N N . ILE A 1 67 ? 53.82611 27.36946 46.40337 1.000 25.81386 67 ILE A N 1
ATOM 916 C CA . ILE A 1 67 ? 54.49041 28.65512 46.21836 1.000 29.56246 67 ILE A CA 1
ATOM 917 C C . ILE A 1 67 ? 55.63718 28.51634 45.22677 1.000 26.86230 67 ILE A C 1
ATOM 918 O O . ILE A 1 67 ? 55.79847 29.33936 44.31821 1.000 27.76769 67 ILE A O 1
ATOM 934 N N . GLN A 1 68 ? 56.45302 27.47284 45.38810 1.000 24.98503 68 GLN A N 1
ATOM 935 C CA . GLN A 1 68 ? 57.55206 27.24674 44.45811 1.000 25.53379 68 GLN A CA 1
ATOM 936 C C . GLN A 1 68 ? 57.03062 27.06553 43.03874 1.000 28.92214 68 GLN A C 1
ATOM 937 O O . GLN A 1 68 ? 57.61851 27.58259 42.08125 1.000 27.72221 68 GLN A O 1
ATOM 951 N N . GLN A 1 69 ? 55.92001 26.34024 42.88475 1.000 26.79107 69 GLN A N 1
ATOM 952 C CA . GLN A 1 69 ? 55.33622 26.14876 41.56229 1.000 27.96360 69 GLN A CA 1
ATOM 953 C C . GLN A 1 69 ? 54.76590 27.45303 41.01795 1.000 26.38110 69 GLN A C 1
ATOM 954 O O . GLN A 1 69 ? 54.86043 27.72346 39.81581 1.000 27.25174 69 GLN A O 1
ATOM 968 N N . ALA A 1 70 ? 54.17568 28.27760 41.88629 1.000 25.00169 70 ALA A N 1
ATOM 969 C CA . ALA A 1 70 ? 53.62963 29.55455 41.43865 1.000 26.56116 70 ALA A CA 1
ATOM 970 C C . ALA A 1 70 ? 54.73439 30.48116 40.94715 1.000 29.00586 70 ALA A C 1
ATOM 971 O O . ALA A 1 70 ? 54.56999 31.16958 39.93229 1.000 24.93828 70 ALA A O 1
ATOM 978 N N . VAL A 1 71 ? 55.86989 30.50803 41.64726 1.000 22.09890 71 VAL A N 1
ATOM 979 C CA . VAL A 1 71 ? 56.98503 31.33937 41.21189 1.000 26.19183 71 VAL A CA 1
ATOM 980 C C . VAL A 1 71 ? 57.56796 30.80727 39.90929 1.000 26.80694 71 VAL A C 1
ATOM 981 O O . VAL A 1 71 ? 57.97619 31.57999 39.03423 1.000 30.23241 71 VAL A O 1
ATOM 994 N N . ALA A 1 72 ? 57.59311 29.48120 39.74646 1.000 25.04505 72 ALA A N 1
ATOM 995 C CA . ALA A 1 72 ? 58.06777 28.89633 38.49595 1.000 29.02514 72 ALA A CA 1
ATOM 996 C C . ALA A 1 72 ? 57.18402 29.30477 37.32361 1.000 27.62807 72 ALA A C 1
ATOM 997 O O . ALA A 1 72 ? 57.68378 29.60125 36.23183 1.000 25.22300 72 ALA A O 1
ATOM 1004 N N . ASP A 1 73 ? 55.86527 29.31875 37.52819 1.000 26.87005 73 ASP A N 1
ATOM 1005 C CA . ASP A 1 73 ? 54.95516 29.72179 36.46258 1.000 29.84970 73 ASP A CA 1
ATOM 1006 C C . ASP A 1 73 ? 55.10353 31.20467 36.14098 1.000 29.23954 73 ASP A C 1
ATOM 1007 O O . ASP A 1 73 ? 55.03827 31.60071 34.97152 1.000 28.56333 73 ASP A O 1
ATOM 1016 N N . ILE A 1 74 ? 55.29330 32.04207 37.16268 1.000 29.84299 74 ILE A N 1
ATOM 1017 C CA . ILE A 1 74 ? 55.51065 33.46607 36.92077 1.000 27.09321 74 ILE A CA 1
ATOM 1018 C C . ILE A 1 74 ? 56.76573 33.66655 36.08356 1.000 29.50482 74 ILE A C 1
ATOM 1019 O O . ILE A 1 74 ? 56.79040 34.49033 35.15683 1.000 26.74965 74 ILE A O 1
ATOM 1035 N N . HIS A 1 75 ? 57.82282 32.90185 36.38296 1.000 30.80911 75 HIS A N 1
ATOM 1036 C CA . HIS A 1 75 ? 59.07082 33.01660 35.63704 1.000 31.38610 75 HIS A CA 1
ATOM 1037 C C . HIS A 1 75 ? 58.88296 32.63940 34.17226 1.000 30.62248 75 HIS A C 1
ATOM 1038 O O . HIS A 1 75 ? 59.49238 33.23924 33.28074 1.000 31.66816 75 HIS A O 1
ATOM 1052 N N . GLN A 1 76 ? 58.04685 31.63382 33.90784 1.000 27.70317 76 GLN A N 1
ATOM 1053 C CA . GLN A 1 76 ? 57.87542 31.13486 32.54825 1.000 28.09292 76 GLN A CA 1
ATOM 1054 C C . GLN A 1 76 ? 57.06459 32.10125 31.69982 1.000 25.75076 76 GLN A C 1
ATOM 1055 O O . GLN A 1 76 ? 57.42647 32.37627 30.55045 1.000 31.30874 76 GLN A O 1
ATOM 1069 N N . HIS A 1 77 ? 55.98125 32.64495 32.25107 1.000 28.73275 77 HIS A N 1
ATOM 1070 C CA . HIS A 1 77 ? 55.06329 33.44483 31.45366 1.000 31.28841 77 HIS A CA 1
ATOM 1071 C C . HIS A 1 77 ? 55.37978 34.93580 31.47911 1.000 34.44029 77 HIS A C 1
ATOM 1072 O O . HIS A 1 77 ? 55.16452 35.61821 30.46936 1.000 32.88092 77 HIS A O 1
ATOM 1086 N N . LEU A 1 78 ? 55.87913 35.46183 32.59956 1.000 36.03158 78 LEU A N 1
ATOM 1087 C CA . LEU A 1 78 ? 56.04666 36.90302 32.76547 1.000 32.00197 78 LEU A CA 1
ATOM 1088 C C . LEU A 1 78 ? 57.48479 37.31465 33.03812 1.000 27.83357 78 LEU A C 1
ATOM 1089 O O . LEU A 1 78 ? 57.98143 38.25511 32.40651 1.000 32.44143 78 LEU A O 1
ATOM 1105 N N . GLY A 1 79 ? 58.16184 36.66507 33.98276 1.000 31.67070 79 GLY A N 1
ATOM 1106 C CA . GLY A 1 79 ? 59.54704 36.98933 34.26162 1.000 31.32191 79 GLY A CA 1
ATOM 1107 C C . GLY A 1 79 ? 59.82433 37.37180 35.70127 1.000 29.30532 79 GLY A C 1
ATOM 1108 O O . GLY A 1 79 ? 59.06909 37.00575 36.60564 1.000 29.10422 79 GLY A O 1
ATOM 1112 N N . GLU A 1 80 ? 60.90194 38.12387 35.91916 1.000 26.16671 80 GLU A N 1
ATOM 1113 C CA . GLU A 1 80 ? 61.32356 38.47853 37.26750 1.000 27.75885 80 GLU A CA 1
ATOM 1114 C C . GLU A 1 80 ? 60.35007 39.46810 37.89732 1.000 27.52001 80 GLU A C 1
ATOM 1115 O O . GLU A 1 80 ? 59.89348 40.41739 37.25460 1.000 26.91870 80 GLU A O 1
ATOM 1127 N N . VAL A 1 81 ? 60.04924 39.25124 39.16566 1.000 26.00318 81 VAL A N 1
ATOM 1128 C CA . VAL A 1 81 ? 59.02261 40.01676 39.86143 1.000 30.47405 81 VAL A CA 1
ATOM 1129 C C . VAL A 1 81 ? 59.64303 41.25823 40.48335 1.000 26.95296 81 VAL A C 1
ATOM 1130 O O . VAL A 1 81 ? 60.72236 41.20243 41.08579 1.000 24.59070 81 VAL A O 1
ATOM 1143 N N . SER A 1 82 ? 58.94720 42.38653 40.33897 1.000 21.09134 82 SER A N 1
ATOM 1144 C CA . SER A 1 82 ? 59.35469 43.64745 40.94159 1.000 27.33867 82 SER A CA 1
ATOM 1145 C C . SER A 1 82 ? 58.47547 44.06720 42.10854 1.000 25.44959 82 SER A C 1
ATOM 1146 O O . SER A 1 82 ? 58.96541 44.72339 43.02745 1.000 26.93556 82 SER A O 1
ATOM 1154 N N . TYR A 1 83 ? 57.19565 43.70363 42.10019 1.000 20.25990 83 TYR A N 1
ATOM 1155 C CA . TYR A 1 83 ? 56.25808 44.15491 43.11612 1.000 25.18055 83 TYR A CA 1
ATOM 1156 C C . TYR A 1 83 ? 55.48162 42.97440 43.67524 1.000 22.81311 83 TYR A C 1
ATOM 1157 O O . TYR A 1 83 ? 55.03283 42.10073 42.92893 1.000 27.06669 83 TYR A O 1
ATOM 1175 N N . LEU A 1 84 ? 55.32396 42.96057 44.99387 1.000 20.85947 84 LEU A N 1
ATOM 1176 C CA . LEU A 1 84 ? 54.53749 41.94812 45.68551 1.000 26.29284 84 LEU A CA 1
ATOM 1177 C C . LEU A 1 84 ? 53.52349 42.67330 46.55388 1.000 22.92861 84 LEU A C 1
ATOM 1178 O O . LEU A 1 84 ? 53.89920 43.52046 47.37099 1.000 21.80643 84 LEU A O 1
ATOM 1194 N N . VAL A 1 85 ? 52.24656 42.36130 46.36148 1.000 21.38268 85 VAL A N 1
ATOM 1195 C CA . VAL A 1 85 ? 51.16933 42.91076 47.17477 1.000 21.15226 85 VAL A CA 1
ATOM 1196 C C . VAL A 1 85 ? 50.54904 41.75041 47.93680 1.000 23.00845 85 VAL A C 1
ATOM 1197 O O . VAL A 1 85 ? 49.87532 40.89516 47.34841 1.000 21.60360 85 VAL A O 1
ATOM 1210 N N . ASN A 1 86 ? 50.76594 41.72387 49.24906 1.000 29.11488 86 ASN A N 1
ATOM 1211 C CA . ASN A 1 86 ? 50.27697 40.63885 50.09726 1.000 21.09208 86 ASN A CA 1
ATOM 1212 C C . ASN A 1 86 ? 48.88633 41.01518 50.59147 1.000 23.67464 86 ASN A C 1
ATOM 1213 O O . ASN A 1 86 ? 48.73764 41.73159 51.58490 1.000 28.80187 86 ASN A O 1
ATOM 1224 N N . LEU A 1 87 ? 47.86643 40.53838 49.87930 1.000 23.11982 87 LEU A N 1
ATOM 1225 C CA . LEU A 1 87 ? 46.47754 40.82729 50.19552 1.000 24.96065 87 LEU A CA 1
ATOM 1226 C C . LEU A 1 87 ? 45.69398 39.58006 50.57514 1.000 30.56738 87 LEU A C 1
ATOM 1227 O O . LEU A 1 87 ? 44.50951 39.68873 50.91024 1.000 34.94908 87 LEU A O 1
ATOM 1243 N N . ALA A 1 88 ? 46.31610 38.40515 50.54247 1.000 30.28023 88 ALA A N 1
ATOM 1244 C CA . ALA A 1 88 ? 45.61262 37.17564 50.87301 1.000 31.09781 88 ALA A CA 1
ATOM 1245 C C . ALA A 1 88 ? 45.29003 37.13509 52.35964 1.000 31.88330 88 ALA A C 1
ATOM 1246 O O . ALA A 1 88 ? 46.12936 37.45933 53.20495 1.000 35.59403 88 ALA A O 1
ATOM 1253 N N . CYS A 1 89 ? 44.06187 36.73598 52.67569 1.000 23.71250 89 CYS A N 1
ATOM 1254 C CA . CYS A 1 89 ? 43.64126 36.63814 54.06332 1.000 30.22127 89 CYS A CA 1
ATOM 1255 C C . CYS A 1 89 ? 42.46248 35.68581 54.16538 1.000 27.52062 89 CYS A C 1
ATOM 1256 O O . CYS A 1 89 ? 41.82042 35.34831 53.16774 1.000 20.88311 89 CYS A O 1
ATOM 1264 N N . THR A 1 90 ? 42.19047 35.26075 55.39401 1.000 28.17539 90 THR A N 1
ATOM 1265 C CA . THR A 1 90 ? 41.00920 34.48040 55.71692 1.000 27.55975 90 THR A CA 1
ATOM 1266 C C . THR A 1 90 ? 40.21455 35.21308 56.78843 1.000 29.61116 90 THR A C 1
ATOM 1267 O O . THR A 1 90 ? 40.78267 35.90582 57.63861 1.000 28.06542 90 THR A O 1
ATOM 1278 N N . TYR A 1 91 ? 38.89134 35.07546 56.73387 1.000 28.48286 91 TYR A N 1
ATOM 1279 C CA . TYR A 1 91 ? 38.02209 35.65412 57.74798 1.000 29.62598 91 TYR A CA 1
ATOM 1280 C C . TYR A 1 91 ? 37.49977 34.60386 58.72421 1.000 31.36790 91 TYR A C 1
ATOM 1281 O O . TYR A 1 91 ? 36.54384 34.86756 59.46142 1.000 28.37320 91 TYR A O 1
ATOM 1299 N N . LEU A 1 92 ? 38.11465 33.42004 58.74203 1.000 28.58277 92 LEU A N 1
ATOM 1300 C CA . LEU A 1 92 ? 37.92538 32.46173 59.82416 1.000 31.11415 92 LEU A CA 1
ATOM 1301 C C . LEU A 1 92 ? 38.15339 33.17594 61.15043 1.000 30.35327 92 LEU A C 1
ATOM 1302 O O . LEU A 1 92 ? 39.29861 33.46817 61.50955 1.000 35.51516 92 LEU A O 1
ATOM 1318 N N . ASP A 1 93 ? 37.07752 33.46611 61.88361 1.000 34.13759 93 ASP A N 1
ATOM 1319 C CA . ASP A 1 93 ? 37.18699 34.26733 63.10213 1.000 23.39714 93 ASP A CA 1
ATOM 1320 C C . ASP A 1 93 ? 35.90359 34.11149 63.90494 1.000 25.20717 93 ASP A C 1
ATOM 1321 O O . ASP A 1 93 ? 34.83974 34.55038 63.45983 1.000 35.72768 93 ASP A O 1
ATOM 1330 N N . ASP A 1 94 ? 36.00811 33.50142 65.08267 1.000 32.32592 94 ASP A N 1
ATOM 1331 C CA . ASP A 1 94 ? 34.88154 33.35760 65.99604 1.000 29.02733 94 ASP A CA 1
ATOM 1332 C C . ASP A 1 94 ? 35.21257 33.93371 67.36793 1.000 31.22640 94 ASP A C 1
ATOM 1333 O O . ASP A 1 94 ? 34.63931 33.52445 68.37952 1.000 28.15807 94 ASP A O 1
ATOM 1342 N N . GLY A 1 95 ? 36.13903 34.88650 67.41131 1.000 30.47271 95 GLY A N 1
ATOM 1343 C CA . GLY A 1 95 ? 36.49911 35.49823 68.67795 1.000 31.90886 95 GLY A CA 1
ATOM 1344 C C . GLY A 1 95 ? 36.99904 34.45185 69.65264 1.000 25.35050 95 GLY A C 1
ATOM 1345 O O . GLY A 1 95 ? 37.80121 33.57760 69.30629 1.000 24.72201 95 GLY A O 1
ATOM 1349 N N . PHE A 1 96 ? 36.51578 34.53948 70.89507 1.000 26.03184 96 PHE A N 1
ATOM 1350 C CA . PHE A 1 96 ? 36.93431 33.60331 71.93392 1.000 29.74520 96 PHE A CA 1
ATOM 1351 C C . PHE A 1 96 ? 36.55052 32.17344 71.58028 1.000 28.60725 96 PHE A C 1
ATOM 1352 O O . PHE A 1 96 ? 37.20413 31.22776 72.03316 1.000 27.79458 96 PHE A O 1
ATOM 1369 N N . LYS A 1 97 ? 35.50491 31.99371 70.76762 1.000 31.48714 97 LYS A N 1
ATOM 1370 C CA . LYS A 1 97 ? 35.04269 30.65199 70.43642 1.000 32.51586 97 LYS A CA 1
ATOM 1371 C C . LYS A 1 97 ? 35.98149 29.93523 69.47614 1.000 31.46773 97 LYS A C 1
ATOM 1372 O O . LYS A 1 97 ? 35.95287 28.70222 69.40462 1.000 34.42201 97 LYS A O 1
ATOM 1391 N N . SER A 1 98 ? 36.80971 30.67049 68.74079 1.000 31.30115 98 SER A N 1
ATOM 1392 C CA . SER A 1 98 ? 37.75209 30.03754 67.83042 1.000 29.94572 98 SER A CA 1
ATOM 1393 C C . SER A 1 98 ? 38.70385 29.12895 68.59769 1.000 28.71616 98 SER A C 1
ATOM 1394 O O . SER A 1 98 ? 39.17955 29.47030 69.68415 1.000 24.44188 98 SER A O 1
ATOM 1402 N N . SER A 1 99 ? 38.98496 27.96730 68.01679 1.000 30.46293 99 SER A N 1
ATOM 1403 C CA . SER A 1 99 ? 39.78639 26.94631 68.66938 1.000 30.60066 99 SER A CA 1
ATOM 1404 C C . SER A 1 99 ? 41.26918 27.15198 68.37512 1.000 29.67036 99 SER A C 1
ATOM 1405 O O . SER A 1 99 ? 41.65870 27.96226 67.53122 1.000 31.18763 99 SER A O 1
ATOM 1413 N N . ARG A 1 100 ? 42.10455 26.38933 69.08596 1.000 26.23891 100 ARG A N 1
ATOM 1414 C CA . ARG A 1 100 ? 43.53851 26.42414 68.82412 1.000 28.67292 100 ARG A CA 1
ATOM 1415 C C . ARG A 1 100 ? 43.83141 26.11177 67.36376 1.000 29.09590 100 ARG A C 1
ATOM 1416 O O . ARG A 1 100 ? 44.68778 26.75275 66.74303 1.000 27.05675 100 ARG A O 1
ATOM 1437 N N . GLN A 1 101 ? 43.13578 25.12122 66.79939 1.000 31.69635 101 GLN A N 1
ATOM 1438 C CA . GLN A 1 101 ? 43.34219 24.78158 65.39634 1.000 31.85207 101 GLN A CA 1
ATOM 1439 C C . GLN A 1 101 ? 42.94416 25.93878 64.48953 1.000 25.36447 101 GLN A C 1
ATOM 1440 O O . GLN A 1 101 ? 43.63960 26.23908 63.51305 1.000 30.40993 101 GLN A O 1
ATOM 1454 N N . ASP A 1 102 ? 41.83213 26.60868 64.80244 1.000 28.68200 102 ASP A N 1
ATOM 1455 C CA . ASP A 1 102 ? 41.41213 27.75804 64.00700 1.000 32.40449 102 ASP A CA 1
ATOM 1456 C C . ASP A 1 102 ? 42.43426 28.88524 64.08656 1.000 24.17940 102 ASP A C 1
ATOM 1457 O O . ASP A 1 102 ? 42.71301 29.55079 63.08367 1.000 21.69024 102 ASP A O 1
ATOM 1466 N N . TRP A 1 103 ? 42.99737 29.11928 65.27343 1.000 25.58398 103 TRP A N 1
ATOM 1467 C CA . TRP A 1 103 ? 44.00382 30.16378 65.42729 1.000 26.38517 103 TRP A CA 1
ATOM 1468 C C . TRP A 1 103 ? 45.18774 29.92691 64.49782 1.000 21.80337 103 TRP A C 1
ATOM 1469 O O . TRP A 1 103 ? 45.58157 30.81563 63.73419 1.000 23.20146 103 TRP A O 1
ATOM 1490 N N . LEU A 1 104 ? 45.77754 28.73045 64.55852 1.000 23.49619 104 LEU A N 1
ATOM 1491 C CA . LEU A 1 104 ? 46.96259 28.44225 63.75773 1.000 23.30468 104 LEU A CA 1
ATOM 1492 C C . LEU A 1 104 ? 46.64912 28.44935 62.26762 1.000 27.46440 104 LEU A C 1
ATOM 1493 O O . LEU A 1 104 ? 47.49769 28.84372 61.45867 1.000 30.47617 104 LEU A O 1
ATOM 1509 N N . GLN A 1 105 ? 45.44732 28.01797 61.88398 1.000 23.45511 105 GLN A N 1
ATOM 1510 C CA . GLN A 1 105 ? 45.05609 28.06937 60.47972 1.000 23.51056 105 GLN A CA 1
ATOM 1511 C C . GLN A 1 105 ? 44.96732 29.51135 59.99337 1.000 28.94266 105 GLN A C 1
ATOM 1512 O O . GLN A 1 105 ? 45.48173 29.85183 58.92067 1.000 26.87323 105 GLN A O 1
ATOM 1526 N N . ALA A 1 106 ? 44.31952 30.37881 60.77741 1.000 18.51178 106 ALA A N 1
ATOM 1527 C CA . ALA A 1 106 ? 44.18578 31.77601 60.38039 1.000 26.92647 106 ALA A CA 1
ATOM 1528 C C . ALA A 1 106 ? 45.54007 32.47529 60.35938 1.000 25.57161 106 ALA A C 1
ATOM 1529 O O . ALA A 1 106 ? 45.81301 33.28518 59.46622 1.000 23.15138 106 ALA A O 1
ATOM 1536 N N . LEU A 1 107 ? 46.39961 32.18143 61.33632 1.000 19.71403 107 LEU A N 1
ATOM 1537 C CA . LEU A 1 107 ? 47.72621 32.78581 61.35402 1.000 23.26035 107 LEU A CA 1
ATOM 1538 C C . LEU A 1 107 ? 48.57145 32.29823 60.18151 1.000 23.34712 107 LEU A C 1
ATOM 1539 O O . LEU A 1 107 ? 49.33500 33.07472 59.59568 1.000 23.45582 107 LEU A O 1
ATOM 1555 N N . ASP A 1 108 ? 48.45603 31.01456 59.82911 1.000 23.73224 108 ASP A N 1
ATOM 1556 C CA . ASP A 1 108 ? 49.21000 30.48169 58.69701 1.000 24.90961 108 ASP A CA 1
ATOM 1557 C C . ASP A 1 108 ? 48.84058 31.19906 57.40376 1.000 23.65998 108 ASP A C 1
ATOM 1558 O O . ASP A 1 108 ? 49.72013 31.55796 56.61214 1.000 18.19630 108 ASP A O 1
ATOM 1567 N N . ILE A 1 109 ? 47.54660 31.42594 57.17538 1.000 25.53467 109 ILE A N 1
ATOM 1568 C CA . ILE A 1 109 ? 47.10803 32.06180 55.93759 1.000 25.20784 109 ILE A CA 1
ATOM 1569 C C . ILE A 1 109 ? 47.40429 33.55629 55.96357 1.000 26.62000 109 ILE A C 1
ATOM 1570 O O . ILE A 1 109 ? 47.95993 34.11282 55.00858 1.000 24.54385 109 ILE A O 1
ATOM 1586 N N . ASN A 1 110 ? 47.03230 34.22975 57.05411 1.000 23.84388 110 ASN A N 1
ATOM 1587 C CA . ASN A 1 110 ? 47.09659 35.68577 57.08730 1.000 24.62884 110 ASN A CA 1
ATOM 1588 C C . ASN A 1 110 ? 48.52233 36.19948 57.24778 1.000 21.39653 110 ASN A C 1
ATOM 1589 O O . ASN A 1 110 ? 48.87567 37.23271 56.66776 1.000 29.00049 110 ASN A O 1
ATOM 1600 N N . LEU A 1 111 ? 49.35681 35.49372 58.01271 1.000 22.71828 111 LEU A N 1
ATOM 1601 C CA . LEU A 1 111 ? 50.65187 36.02485 58.42608 1.000 23.89927 111 LEU A CA 1
ATOM 1602 C C . LEU A 1 111 ? 51.82262 35.18906 57.92873 1.000 24.55019 111 LEU A C 1
ATOM 1603 O O . LEU A 1 111 ? 52.67817 35.71407 57.20994 1.000 20.44931 111 LEU A O 1
ATOM 1619 N N . VAL A 1 112 ? 51.91031 33.91411 58.31520 1.000 27.50631 112 VAL A N 1
ATOM 1620 C CA . VAL A 1 112 ? 53.10846 33.13384 58.01853 1.000 24.22255 112 VAL A CA 1
ATOM 1621 C C . VAL A 1 112 ? 53.28207 32.96828 56.51361 1.000 25.36888 112 VAL A C 1
ATOM 1622 O O . VAL A 1 112 ? 54.40861 32.95750 56.00126 1.000 20.69381 112 VAL A O 1
ATOM 1635 N N . SER A 1 113 ? 52.17427 32.82880 55.78101 1.000 26.60181 113 SER A N 1
ATOM 1636 C CA . SER A 1 113 ? 52.26941 32.63821 54.33871 1.000 21.44328 113 SER A CA 1
ATOM 1637 C C . SER A 1 113 ? 52.81950 33.87919 53.64926 1.000 22.99733 113 SER A C 1
ATOM 1638 O O . SER A 1 113 ? 53.44359 33.76766 52.58717 1.000 25.66312 113 SER A O 1
ATOM 1646 N N . THR A 1 114 ? 52.60087 35.06317 54.23157 1.000 21.74851 114 THR A N 1
ATOM 1647 C CA . THR A 1 114 ? 53.20282 36.27740 53.69076 1.000 20.93079 114 THR A CA 1
ATOM 1648 C C . THR A 1 114 ? 54.72191 36.17955 53.71229 1.000 22.80131 114 THR A C 1
ATOM 1649 O O . THR A 1 114 ? 55.39876 36.66727 52.79892 1.000 24.21653 114 THR A O 1
ATOM 1660 N N . VAL A 1 115 ? 55.27507 35.55291 54.75387 1.000 25.27869 115 VAL A N 1
ATOM 1661 C CA . VAL A 1 115 ? 56.72023 35.38646 54.84794 1.000 22.55749 115 VAL A CA 1
ATOM 1662 C C . VAL A 1 115 ? 57.21785 34.41917 53.78453 1.000 20.88277 115 VAL A C 1
ATOM 1663 O O . VAL A 1 115 ? 58.23406 34.67019 53.12626 1.000 25.78131 115 VAL A O 1
ATOM 1676 N N . GLU A 1 116 ? 56.52288 33.29380 53.60735 1.000 20.04961 116 GLU A N 1
ATOM 1677 C CA . GLU A 1 116 ? 56.98283 32.29041 52.65535 1.000 22.32666 116 GLU A CA 1
ATOM 1678 C C . GLU A 1 116 ? 56.87938 32.80385 51.22471 1.000 21.81855 116 GLU A C 1
ATOM 1679 O O . GLU A 1 116 ? 57.77704 32.56589 50.40966 1.000 24.25205 116 GLU A O 1
ATOM 1691 N N . LEU A 1 117 ? 55.79962 33.51761 50.89787 1.000 25.81602 117 LEU A N 1
ATOM 1692 C CA . LEU A 1 117 ? 55.69319 34.09367 49.56231 1.000 27.06359 117 LEU A CA 1
ATOM 1693 C C . LEU A 1 117 ? 56.76727 35.15091 49.33903 1.000 26.10792 117 LEU A C 1
ATOM 1694 O O . LEU A 1 117 ? 57.34452 35.23595 48.24824 1.000 23.81362 117 LEU A O 1
ATOM 1710 N N . SER A 1 118 ? 57.05579 35.95954 50.36402 1.000 23.82029 118 SER A N 1
ATOM 1711 C CA . SER A 1 118 ? 58.13180 36.93943 50.25363 1.000 25.16833 118 SER A CA 1
ATOM 1712 C C . SER A 1 118 ? 59.48229 36.25103 50.10010 1.000 28.22309 118 SER A C 1
ATOM 1713 O O . SER A 1 118 ? 60.34324 36.71018 49.33871 1.000 22.51914 118 SER A O 1
ATOM 1721 N N . ARG A 1 119 ? 59.68885 35.15084 50.82726 1.000 26.33326 119 ARG A N 1
ATOM 1722 C CA . ARG A 1 119 ? 60.95537 34.43027 50.75229 1.000 30.43833 119 ARG A CA 1
ATOM 1723 C C . ARG A 1 119 ? 61.16620 33.82233 49.37153 1.000 23.24735 119 ARG A C 1
ATOM 1724 O O . ARG A 1 119 ? 62.27882 33.86287 48.83505 1.000 27.61589 119 ARG A O 1
ATOM 1745 N N . ALA A 1 120 ? 60.11574 33.24727 48.78330 1.000 18.53002 120 ALA A N 1
ATOM 1746 C CA . ALA A 1 120 ? 60.25244 32.64188 47.46375 1.000 25.10007 120 ALA A CA 1
ATOM 1747 C C . ALA A 1 120 ? 60.54385 33.68381 46.39075 1.000 32.45112 120 ALA A C 1
ATOM 1748 O O . ALA A 1 120 ? 61.19349 33.37266 45.38525 1.000 28.75837 120 ALA A O 1
ATOM 1755 N N . LEU A 1 121 ? 60.08492 34.91712 46.58729 1.000 24.90809 121 LEU A N 1
ATOM 1756 C CA . LEU A 1 121 ? 60.26744 35.97996 45.61273 1.000 28.08674 121 LEU A CA 1
ATOM 1757 C C . LEU A 1 121 ? 61.41535 36.91680 45.95884 1.000 24.67179 121 LEU A C 1
ATOM 1758 O O . LEU A 1 121 ? 61.63540 37.89498 45.23743 1.000 25.05546 121 LEU A O 1
ATOM 1774 N N . TYR A 1 122 ? 62.15760 36.64139 47.03152 1.000 22.36212 122 TYR A N 1
ATOM 1775 C CA . TYR A 1 122 ? 63.10775 37.62577 47.53643 1.000 26.99519 122 TYR A CA 1
ATOM 1776 C C . TYR A 1 122 ? 64.20066 37.91940 46.51655 1.000 25.38518 122 TYR A C 1
ATOM 1777 O O . TYR A 1 122 ? 64.55109 39.08182 46.28380 1.000 21.95751 122 TYR A O 1
ATOM 1795 N N . ASN A 1 123 ? 64.76975 36.87479 45.91028 1.000 25.22900 123 ASN A N 1
ATOM 1796 C CA . ASN A 1 123 ? 65.86436 37.08896 44.97052 1.000 31.50350 123 ASN A CA 1
ATOM 1797 C C . ASN A 1 123 ? 65.42631 37.94381 43.78978 1.000 25.11667 123 ASN A C 1
ATOM 1798 O O . ASN A 1 123 ? 66.23276 38.70817 43.24694 1.000 23.83762 123 ASN A O 1
ATOM 1809 N N . ASP A 1 124 ? 64.15723 37.84121 43.38814 1.000 23.82230 124 ASP A N 1
ATOM 1810 C CA . ASP A 1 124 ? 63.63031 38.73067 42.35938 1.000 29.64322 124 ASP A CA 1
ATOM 1811 C C . ASP A 1 124 ? 63.59034 40.17047 42.85619 1.000 29.30639 124 ASP A C 1
ATOM 1812 O O . ASP A 1 124 ? 64.12933 41.07841 42.21201 1.000 21.25985 124 ASP A O 1
ATOM 1821 N N . LEU A 1 125 ? 62.95221 40.39462 44.00915 1.000 28.58408 125 LEU A N 1
ATOM 1822 C CA . LEU A 1 125 ? 62.83225 41.74369 44.54882 1.000 27.36940 125 LEU A CA 1
ATOM 1823 C C . LEU A 1 125 ? 64.19642 42.35397 44.83637 1.000 26.59713 125 LEU A C 1
ATOM 1824 O O . LEU A 1 125 ? 64.37648 43.56867 44.69312 1.000 25.37798 125 LEU A O 1
ATOM 1840 N N . LYS A 1 126 ? 65.16832 41.53203 45.23057 1.000 25.42543 126 LYS A N 1
ATOM 1841 C CA . LYS A 1 126 ? 66.51107 42.03822 45.48592 1.000 26.69172 126 LYS A CA 1
ATOM 1842 C C . LYS A 1 126 ? 67.18028 42.47680 44.18954 1.000 30.79100 126 LYS A C 1
ATOM 1843 O O . LYS A 1 126 ? 67.76147 43.56621 44.11747 1.000 36.94681 126 LYS A O 1
ATOM 1862 N N . LYS A 1 127 ? 67.09681 41.64543 43.14657 1.000 27.74841 127 LYS A N 1
ATOM 1863 C CA . LYS A 1 127 ? 67.70200 42.00446 41.86832 1.000 33.59343 127 LYS A CA 1
ATOM 1864 C C . LYS A 1 127 ? 66.99164 43.19789 41.23941 1.000 27.17201 127 LYS A C 1
ATOM 1865 O O . LYS A 1 127 ? 67.64119 44.08964 40.68103 1.000 27.74807 127 LYS A O 1
ATOM 1869 N N . GLN A 1 128 ? 65.66073 43.23502 41.32074 1.000 28.56984 128 GLN A N 1
ATOM 1870 C CA . GLN A 1 128 ? 64.89858 44.35115 40.77767 1.000 24.86836 128 GLN A CA 1
ATOM 1871 C C . GLN A 1 128 ? 64.82499 45.53299 41.73454 1.000 29.14884 128 GLN A C 1
ATOM 1872 O O . GLN A 1 128 ? 64.38420 46.61274 41.32548 1.000 23.55515 128 GLN A O 1
ATOM 1886 N N . GLN A 1 129 ? 65.24743 45.35717 42.98485 1.000 30.97956 129 GLN A N 1
ATOM 1887 C CA . GLN A 1 129 ? 65.09409 46.37303 44.02356 1.000 32.03206 129 GLN A CA 1
ATOM 1888 C C . GLN A 1 129 ? 63.66974 46.92991 44.01688 1.000 26.20558 129 GLN A C 1
ATOM 1889 O O . GLN A 1 129 ? 63.42344 48.10965 43.76149 1.000 20.59272 129 GLN A O 1
ATOM 1903 N N . GLY A 1 130 ? 62.72604 46.03365 44.29268 1.000 25.56793 130 GLY A N 1
ATOM 1904 C CA . GLY A 1 130 ? 61.31270 46.34044 44.24181 1.000 23.56406 130 GLY A CA 1
ATOM 1905 C C . GLY A 1 130 ? 60.76812 46.77833 45.58351 1.000 22.01411 130 GLY A C 1
ATOM 1906 O O . GLY A 1 130 ? 61.50956 47.12517 46.50641 1.000 22.73175 130 GLY A O 1
ATOM 1910 N N . SER A 1 131 ? 59.44120 46.76739 45.68611 1.000 19.52320 131 SER A N 1
ATOM 1911 C CA . SER A 1 131 ? 58.75947 47.16222 46.90836 1.000 27.83266 131 SER A CA 1
ATOM 1912 C C . SER A 1 131 ? 57.65578 46.16579 47.22926 1.000 26.74081 131 SER A C 1
ATOM 1913 O O . SER A 1 131 ? 57.10287 45.51255 46.33855 1.000 23.86477 131 SER A O 1
ATOM 1921 N N . ILE A 1 132 ? 57.34356 46.06359 48.51969 1.000 21.11718 132 ILE A N 1
ATOM 1922 C CA . ILE A 1 132 ? 56.32461 45.15622 49.02868 1.000 20.86079 132 ILE A CA 1
ATOM 1923 C C . ILE A 1 132 ? 55.27130 45.97968 49.75391 1.000 22.72781 132 ILE A C 1
ATOM 1924 O O . ILE A 1 132 ? 55.60088 46.92042 50.48495 1.000 18.64567 132 ILE A O 1
ATOM 1940 N N . VAL A 1 133 ? 54.00614 45.61924 49.55926 1.000 24.27950 133 VAL A N 1
ATOM 1941 C CA . VAL A 1 133 ? 52.89260 46.23894 50.26918 1.000 23.86593 133 VAL A CA 1
ATOM 1942 C C . VAL A 1 133 ? 52.10592 45.13641 50.96282 1.000 22.52927 133 VAL A C 1
ATOM 1943 O O . VAL A 1 133 ? 51.53941 44.25800 50.29925 1.000 23.75171 133 VAL A O 1
ATOM 1956 N N . ASN A 1 134 ? 52.07783 45.17947 52.28967 1.000 24.94152 134 ASN A N 1
ATOM 1957 C CA . ASN A 1 134 ? 51.23249 44.30855 53.08999 1.000 18.99996 134 ASN A CA 1
ATOM 1958 C C . ASN A 1 134 ? 49.93250 45.02824 53.42427 1.000 17.90614 134 ASN A C 1
ATOM 1959 O O . ASN A 1 134 ? 49.78502 46.23235 53.21101 1.000 19.69739 134 ASN A O 1
ATOM 1970 N N . PHE A 1 135 ? 48.98060 44.27531 53.96301 1.000 25.40425 135 PHE A N 1
ATOM 1971 C CA . PHE A 1 135 ? 47.66714 44.81719 54.28938 1.000 21.29919 135 PHE A CA 1
ATOM 1972 C C . PHE A 1 135 ? 47.41487 44.65783 55.78149 1.000 26.02088 135 PHE A C 1
ATOM 1973 O O . PHE A 1 135 ? 47.31285 43.53409 56.28671 1.000 27.48897 135 PHE A O 1
ATOM 1990 N N . THR A 1 136 ? 47.33418 45.78487 56.47789 1.000 19.37055 136 THR A N 1
ATOM 1991 C CA . THR A 1 136 ? 46.79610 45.83222 57.82711 1.000 27.25751 136 THR A CA 1
ATOM 1992 C C . THR A 1 136 ? 45.30811 46.17511 57.71765 1.000 28.07106 136 THR A C 1
ATOM 1993 O O . THR A 1 136 ? 44.69878 45.99275 56.65956 1.000 32.15477 136 THR A O 1
ATOM 2004 N N . SER A 1 137 ? 44.70646 46.67769 58.79177 1.000 31.90175 137 SER A N 1
ATOM 2005 C CA . SER A 1 137 ? 43.30438 47.07437 58.76314 1.000 28.26388 137 SER A CA 1
ATOM 2006 C C . SER A 1 137 ? 43.08163 48.10668 59.85742 1.000 26.82937 137 SER A C 1
ATOM 2007 O O . SER A 1 137 ? 43.96513 48.36535 60.67955 1.000 27.55325 137 SER A O 1
ATOM 2011 N N . ILE A 1 138 ? 41.88268 48.69938 59.85827 1.000 25.56234 138 ILE A N 1
ATOM 2012 C CA . ILE A 1 138 ? 41.44027 49.44172 61.03115 1.000 26.05614 138 ILE A CA 1
ATOM 2013 C C . ILE A 1 138 ? 41.28923 48.49969 62.21853 1.000 26.18098 138 ILE A C 1
ATOM 2014 O O . ILE A 1 138 ? 41.26505 48.94668 63.37025 1.000 24.83959 138 ILE A O 1
ATOM 2030 N N . SER A 1 139 ? 41.17544 47.19328 61.96095 1.000 23.86222 139 SER A N 1
ATOM 2031 C CA . SER A 1 139 ? 41.05092 46.20103 63.01975 1.000 25.62799 139 SER A CA 1
ATOM 2032 C C . SER A 1 139 ? 42.37007 45.91113 63.72150 1.000 25.74551 139 SER A C 1
ATOM 2033 O O . SER A 1 139 ? 42.35985 45.29447 64.79229 1.000 31.86721 139 SER A O 1
ATOM 2041 N N . ALA A 1 140 ? 43.49802 46.33044 63.14984 1.000 24.94404 140 ALA A N 1
ATOM 2042 C CA . ALA A 1 140 ? 44.78822 46.16789 63.80493 1.000 21.49551 140 ALA A CA 1
ATOM 2043 C C . ALA A 1 140 ? 45.06722 47.25479 64.83074 1.000 24.12223 140 ALA A C 1
ATOM 2044 O O . ALA A 1 140 ? 46.02595 47.12537 65.60102 1.000 26.64109 140 ALA A O 1
ATOM 2051 N N . LYS A 1 141 ? 44.25642 48.31076 64.86005 1.000 26.49445 141 LYS A N 1
ATOM 2052 C CA . LYS A 1 141 ? 44.46471 49.43875 65.75494 1.000 28.26035 141 LYS A CA 1
ATOM 2053 C C . LYS A 1 141 ? 43.38372 49.55313 66.81838 1.000 29.51922 141 LYS A C 1
ATOM 2054 O O . LYS A 1 141 ? 43.44722 50.46617 67.65112 1.000 35.48846 141 LYS A O 1
ATOM 2073 N N . VAL A 1 142 ? 42.39474 48.65853 66.81310 1.000 31.86104 142 VAL A N 1
ATOM 2074 C CA . VAL A 1 142 ? 41.22756 48.79397 67.67837 1.000 21.31616 142 VAL A CA 1
ATOM 2075 C C . VAL A 1 142 ? 40.63434 47.41268 67.90478 1.000 28.08025 142 VAL A C 1
ATOM 2076 O O . VAL A 1 142 ? 40.90411 46.47367 67.15362 1.000 30.69109 142 VAL A O 1
ATOM 2089 N N . ALA A 1 143 ? 39.81216 47.29079 68.94312 1.000 22.60112 143 ALA A N 1
ATOM 2090 C CA . ALA A 1 143 ? 39.15882 46.03637 69.28612 1.000 26.39081 143 ALA A CA 1
ATOM 2091 C C . ALA A 1 143 ? 37.71943 46.04943 68.79089 1.000 24.92877 143 ALA A C 1
ATOM 2092 O O . ALA A 1 143 ? 37.03519 47.07506 68.85812 1.000 23.59161 143 ALA A O 1
ATOM 2099 N N . GLN A 1 144 ? 37.26636 44.90025 68.29615 1.000 26.77915 144 GLN A N 1
ATOM 2100 C CA . GLN A 1 144 ? 35.92022 44.74604 67.76119 1.000 32.25076 144 GLN A CA 1
ATOM 2101 C C . GLN A 1 144 ? 35.28324 43.51070 68.37667 1.000 27.47282 144 GLN A C 1
ATOM 2102 O O . GLN A 1 144 ? 35.85997 42.42020 68.32212 1.000 25.51704 144 GLN A O 1
ATOM 2116 N N . THR A 1 145 ? 34.09467 43.68284 68.95121 1.000 27.85019 145 THR A N 1
ATOM 2117 C CA . THR A 1 145 ? 33.45673 42.60439 69.69356 1.000 29.89816 145 THR A CA 1
ATOM 2118 C C . THR A 1 145 ? 33.29211 41.36479 68.82203 1.000 25.85270 145 THR A C 1
ATOM 2119 O O . THR A 1 145 ? 32.77517 41.43637 67.70264 1.000 29.39468 145 THR A O 1
ATOM 2130 N N . GLY A 1 146 ? 33.75205 40.22672 69.33648 1.000 24.02693 146 GLY A N 1
ATOM 2131 C CA . GLY A 1 146 ? 33.56808 38.95371 68.67495 1.000 21.47028 146 GLY A CA 1
ATOM 2132 C C . GLY A 1 146 ? 34.57233 38.62501 67.59494 1.000 26.38612 146 GLY A C 1
ATOM 2133 O O . GLY A 1 146 ? 34.44109 37.57186 66.95519 1.000 24.68688 146 GLY A O 1
ATOM 2137 N N . ARG A 1 147 ? 35.57245 39.47633 67.37422 1.000 28.72362 147 ARG A N 1
ATOM 2138 C CA . ARG A 1 147 ? 36.55723 39.27904 66.31443 1.000 24.81881 147 ARG A CA 1
ATOM 2139 C C . ARG A 1 147 ? 37.95017 39.31807 66.92687 1.000 24.78341 147 ARG A C 1
ATOM 2140 O O . ARG A 1 147 ? 38.39554 40.36839 67.40176 1.000 24.02558 147 ARG A O 1
ATOM 2161 N N . TRP A 1 148 ? 38.62382 38.16920 66.93888 1.000 28.33721 148 TRP A N 1
ATOM 2162 C CA . TRP A 1 148 ? 39.97110 38.05229 67.48020 1.000 26.45622 148 TRP A CA 1
ATOM 2163 C C . TRP A 1 148 ? 41.00745 37.71274 66.41924 1.000 24.73316 148 TRP A C 1
ATO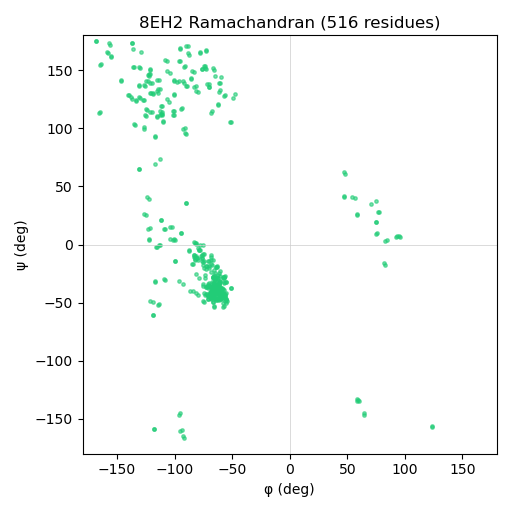M 2164 O O . TRP A 1 148 ? 42.01829 38.41240 66.29090 1.000 22.14923 148 TRP A O 1
ATOM 2185 N N . LEU A 1 149 ? 40.76956 36.65849 65.63502 1.000 19.86823 149 LEU A N 1
ATOM 2186 C CA . LEU A 1 149 ? 41.81664 36.11641 64.77375 1.000 24.77730 149 LEU A CA 1
ATOM 2187 C C . LEU A 1 149 ? 42.25350 37.12576 63.71871 1.000 25.01898 149 LEU A C 1
ATOM 2188 O O . LEU A 1 149 ? 43.45329 37.34215 63.51131 1.000 22.65488 149 LEU A O 1
ATOM 2204 N N . TYR A 1 150 ? 41.29288 37.75179 63.03117 1.000 24.63425 150 TYR A N 1
ATOM 2205 C CA . TYR A 1 150 ? 41.66217 38.68551 61.96846 1.000 31.12891 150 TYR A CA 1
ATOM 2206 C C . TYR A 1 150 ? 42.26737 39.95927 62.54102 1.000 20.21444 150 TYR A C 1
ATOM 2207 O O . TYR A 1 150 ? 43.32503 40.39249 62.05004 1.000 21.19153 150 TYR A O 1
ATOM 2225 N N . PRO A 1 151 ? 41.68802 40.59565 63.56188 1.000 22.95927 151 PRO A N 1
ATOM 2226 C CA . PRO A 1 151 ? 42.37141 41.76194 64.15393 1.000 25.29673 151 PRO A CA 1
ATOM 2227 C C . PRO A 1 151 ? 43.77735 41.44819 64.64068 1.000 25.50018 151 PRO A C 1
ATOM 2228 O O . PRO A 1 151 ? 44.70920 42.21954 64.37929 1.000 20.92817 151 PRO A O 1
ATOM 2239 N N . VAL A 1 152 ? 43.96064 40.33108 65.34796 1.000 26.19929 152 VAL A N 1
ATOM 2240 C CA . VAL A 1 152 ? 45.28830 39.98837 65.84759 1.000 26.79889 152 VAL A CA 1
ATOM 2241 C C . VAL A 1 152 ? 46.23630 39.69643 64.68948 1.000 24.17941 152 VAL A C 1
ATOM 2242 O O . VAL A 1 152 ? 47.38862 40.14763 64.68478 1.000 17.70302 152 VAL A O 1
ATOM 2255 N N . SER A 1 153 ? 45.76670 38.95341 63.68359 1.000 24.93717 153 SER A N 1
ATOM 2256 C CA . SER A 1 153 ? 46.59702 38.68145 62.51408 1.000 23.52825 153 SER A CA 1
ATOM 2257 C C . SER A 1 153 ? 47.07425 39.97402 61.86669 1.000 24.00275 153 SER A C 1
ATOM 2258 O O . SER A 1 153 ? 48.24899 40.09744 61.50187 1.000 18.31971 153 SER A O 1
ATOM 2266 N N . LYS A 1 154 ? 46.17483 40.94800 61.71237 1.000 22.78773 154 LYS A N 1
ATOM 2267 C CA . LYS A 1 154 ? 46.54307 42.19909 61.06186 1.000 25.49510 154 LYS A CA 1
ATOM 2268 C C . LYS A 1 154 ? 47.45558 43.03615 61.95013 1.000 22.79861 154 LYS A C 1
ATOM 2269 O O . LYS A 1 154 ? 48.35585 43.72218 61.45122 1.000 27.10672 154 LYS A O 1
ATOM 2288 N N . ALA A 1 155 ? 47.24207 42.99977 63.26712 1.000 22.21403 155 ALA A N 1
ATOM 2289 C CA . ALA A 1 155 ? 48.17846 43.65887 64.16984 1.000 24.49904 155 ALA A CA 1
ATOM 2290 C C . ALA A 1 155 ? 49.56934 43.05272 64.04548 1.000 24.72225 155 ALA A C 1
ATOM 2291 O O . ALA A 1 155 ? 50.57324 43.76265 64.18187 1.000 21.18853 155 ALA A O 1
ATOM 2298 N N . ALA A 1 156 ? 49.64732 41.74640 63.77689 1.000 20.82514 156 ALA A N 1
ATOM 2299 C CA . ALA A 1 156 ? 50.94017 41.10245 63.57804 1.000 22.74843 156 ALA A CA 1
ATOM 2300 C C . ALA A 1 156 ? 51.54776 41.49518 62.23806 1.000 22.20213 156 ALA A C 1
ATOM 2301 O O . ALA A 1 156 ? 52.77002 41.64920 62.12570 1.000 23.65992 156 ALA A O 1
ATOM 2308 N N . ILE A 1 157 ? 50.71049 41.65573 61.21022 1.000 21.44352 157 ILE A N 1
ATOM 2309 C CA . ILE A 1 157 ? 51.19904 42.10273 59.90898 1.000 24.52987 157 ILE A CA 1
ATOM 2310 C C . ILE A 1 157 ? 51.86838 43.46426 60.03507 1.000 22.58277 157 ILE A C 1
ATOM 2311 O O . ILE A 1 157 ? 52.87862 43.74104 59.37625 1.000 22.85880 157 ILE A O 1
ATOM 2327 N N . ARG A 1 158 ? 51.31054 44.33899 60.87497 1.000 22.31122 158 ARG A N 1
ATOM 2328 C CA . ARG A 1 158 ? 51.86712 45.67820 61.04048 1.000 23.99243 158 ARG A CA 1
ATOM 2329 C C . ARG A 1 158 ? 53.30927 45.61606 61.53031 1.000 25.57166 158 ARG A C 1
ATOM 2330 O O . ARG A 1 158 ? 54.18317 46.32213 61.01225 1.000 16.89398 158 ARG A O 1
ATOM 2351 N N . GLN A 1 159 ? 53.57720 44.77831 62.53823 1.000 22.59425 159 GLN A N 1
ATOM 2352 C CA . GLN A 1 159 ? 54.94243 44.63633 63.03393 1.000 19.83452 159 GLN A CA 1
ATOM 2353 C C . GLN A 1 159 ? 55.82612 43.93808 62.00857 1.000 19.98517 159 GLN A C 1
ATOM 2354 O O . GLN A 1 159 ? 56.98386 44.32553 61.81350 1.000 24.41532 159 GLN A O 1
ATOM 2368 N N . LEU A 1 160 ? 55.30320 42.90397 61.34512 1.000 21.48421 160 LEU A N 1
ATOM 2369 C CA . LEU A 1 160 ? 56.08400 42.22952 60.31428 1.000 21.80123 160 LEU A CA 1
ATOM 2370 C C . LEU A 1 160 ? 56.48947 43.20715 59.22001 1.000 24.17106 160 LEU A C 1
ATOM 2371 O O . LEU A 1 160 ? 57.60861 43.13787 58.69780 1.000 20.67864 160 LEU A O 1
ATOM 2387 N N . THR A 1 161 ? 55.59430 44.13524 58.86944 1.000 19.96950 161 THR A N 1
ATOM 2388 C CA . THR A 1 161 ? 55.92558 45.14834 57.87490 1.000 20.20924 161 THR A CA 1
ATOM 2389 C C . THR A 1 161 ? 57.12067 45.97807 58.32288 1.000 21.24505 161 THR A C 1
ATOM 2390 O O . THR A 1 161 ? 57.98418 46.32928 57.50850 1.000 20.00280 161 THR A O 1
ATOM 2401 N N . GLN A 1 162 ? 57.18987 46.29871 59.61754 1.000 18.53259 162 GLN A N 1
ATOM 2402 C CA . GLN A 1 162 ? 58.31208 47.07774 60.12252 1.000 24.91931 162 GLN A CA 1
ATOM 2403 C C . GLN A 1 162 ? 59.59493 46.25341 60.13483 1.000 20.36487 162 GLN A C 1
ATOM 2404 O O . GLN A 1 162 ? 60.65528 46.74179 59.74142 1.000 19.50359 162 GLN A O 1
ATOM 2418 N N . SER A 1 163 ? 59.53178 45.00716 60.59434 1.000 16.86672 163 SER A N 1
ATOM 2419 C CA . SER A 1 163 ? 60.75207 44.20850 60.64374 1.000 18.22688 163 SER A CA 1
ATOM 2420 C C . SER A 1 163 ? 61.20832 43.83213 59.24057 1.000 22.09551 163 SER A C 1
ATOM 2421 O O . SER A 1 163 ? 62.42025 43.76150 58.98601 1.000 21.02261 163 SER A O 1
ATOM 2429 N N . MET A 1 164 ? 60.27174 43.58202 58.32162 1.000 19.95216 164 MET A N 1
ATOM 2430 C CA . MET A 1 164 ? 60.67279 43.36509 56.93630 1.000 24.59565 164 MET A CA 1
ATOM 2431 C C . MET A 1 164 ? 61.38718 44.59586 56.37787 1.000 24.46303 164 MET A C 1
ATOM 2432 O O . MET A 1 164 ? 62.43158 44.48430 55.72205 1.000 24.49364 164 MET A O 1
ATOM 2446 N N . ALA A 1 165 ? 60.83264 45.78507 56.62879 1.000 17.92204 165 ALA A N 1
ATOM 2447 C CA . ALA A 1 165 ? 61.44466 47.00742 56.12060 1.000 21.11173 165 ALA A CA 1
ATOM 2448 C C . ALA A 1 165 ? 62.88433 47.14196 56.59819 1.000 21.94492 165 ALA A C 1
ATOM 2449 O O . ALA A 1 165 ? 63.77879 47.47849 55.81328 1.000 24.80953 165 ALA A O 1
ATOM 2456 N N . MET A 1 166 ? 63.13357 46.86400 57.87826 1.000 22.57073 166 MET A N 1
ATOM 2457 C CA . MET A 1 166 ? 64.47635 47.03951 58.41914 1.000 26.54119 166 MET A CA 1
ATOM 2458 C C . MET A 1 166 ? 65.46009 46.05938 57.79100 1.000 24.96019 166 MET A C 1
ATOM 2459 O O . MET A 1 166 ? 66.54365 46.45421 57.34456 1.000 24.61564 166 MET A O 1
ATOM 2473 N N . ASP A 1 167 ? 65.10328 44.77444 57.75012 1.000 21.87469 167 ASP A N 1
ATOM 2474 C CA . ASP A 1 167 ? 66.02691 43.75160 57.27855 1.000 22.49334 167 ASP A CA 1
ATOM 2475 C C . ASP A 1 167 ? 66.07129 43.64638 55.76015 1.000 24.20335 167 ASP A C 1
ATOM 2476 O O . ASP A 1 167 ? 66.94754 42.95402 55.23040 1.000 23.51793 167 ASP A O 1
ATOM 2485 N N . PHE A 1 168 ? 65.16427 44.31823 55.05113 1.000 30.26709 168 PHE A N 1
ATOM 2486 C CA . PHE A 1 168 ? 65.19365 44.36363 53.59621 1.000 20.52801 168 PHE A CA 1
ATOM 2487 C C . PHE A 1 168 ? 65.81878 45.64612 53.05870 1.000 23.09000 168 PHE A C 1
ATOM 2488 O O . PHE A 1 168 ? 66.14659 45.70653 51.86928 1.000 28.31052 168 PHE A O 1
ATOM 2505 N N . ALA A 1 169 ? 65.98801 46.66962 53.89902 1.000 26.08203 169 ALA A N 1
ATOM 2506 C CA . ALA A 1 169 ? 66.47475 47.95556 53.41138 1.000 30.66899 169 ALA A CA 1
ATOM 2507 C C . ALA A 1 169 ? 67.86479 47.82832 52.80380 1.000 29.15916 169 ALA A C 1
ATOM 2508 O O . ALA A 1 169 ? 68.17283 48.47899 51.79786 1.000 25.30072 169 ALA A O 1
ATOM 2515 N N . ALA A 1 170 ? 68.72401 47.00310 53.40674 1.000 30.72231 170 ALA A N 1
ATOM 2516 C CA . ALA A 1 170 ? 70.08059 46.85035 52.89435 1.000 28.06810 170 ALA A CA 1
ATOM 2517 C C . ALA A 1 170 ? 70.08386 46.39482 51.44203 1.000 26.83383 170 ALA A C 1
ATOM 2518 O O . ALA A 1 170 ? 71.02197 46.70327 50.69872 1.000 28.89829 170 ALA A O 1
ATOM 2525 N N . ASP A 1 171 ? 69.05146 45.66811 51.01915 1.000 31.42866 171 ASP A N 1
ATOM 2526 C CA . ASP A 1 171 ? 68.94821 45.18637 49.64928 1.000 30.94667 171 ASP A CA 1
ATOM 2527 C C . ASP A 1 171 ? 68.12977 46.11122 48.75905 1.000 29.65720 171 ASP A C 1
ATOM 2528 O O . ASP A 1 171 ? 67.81098 45.73639 47.62603 1.000 37.77245 171 ASP A O 1
ATOM 2537 N N . GLY A 1 172 ? 67.78098 47.30113 49.24223 1.000 32.77376 172 GLY A N 1
ATOM 2538 C CA . GLY A 1 172 ? 67.05212 48.25742 48.43526 1.000 28.89825 172 GLY A CA 1
ATOM 2539 C C . GLY A 1 172 ? 65.58740 47.95676 48.23571 1.000 32.53789 172 GLY A C 1
ATOM 2540 O O . GLY A 1 172 ? 64.97966 48.49586 47.30272 1.000 30.70327 172 GLY A O 1
ATOM 2544 N N . ILE A 1 173 ? 64.99539 47.11652 49.08065 1.000 19.28559 173 ILE A N 1
ATOM 2545 C CA . ILE A 1 173 ? 63.58060 46.77300 48.98664 1.000 25.16150 173 ILE A CA 1
ATOM 2546 C C . ILE A 1 173 ? 62.81608 47.58953 50.01937 1.000 21.76420 173 ILE A C 1
ATOM 2547 O O . ILE A 1 173 ? 63.17595 47.60106 51.20361 1.000 22.90026 173 ILE A O 1
ATOM 2563 N N . ARG A 1 174 ? 61.75606 48.26001 49.57692 1.000 17.61713 174 ARG A N 1
ATOM 2564 C CA . ARG A 1 174 ? 60.87205 49.01014 50.45814 1.000 23.88160 174 ARG A CA 1
ATOM 2565 C C . ARG A 1 174 ? 59.67678 48.13759 50.81948 1.000 20.51875 174 ARG A C 1
ATOM 2566 O O . ARG A 1 174 ? 59.16054 47.40089 49.97449 1.000 22.27194 174 ARG A O 1
ATOM 2587 N N . VAL A 1 175 ? 59.24643 48.21515 52.07829 1.000 17.58420 175 VAL A N 1
ATOM 2588 C CA . VAL A 1 175 ? 58.10803 47.44359 52.56926 1.000 22.03892 175 VAL A CA 1
ATOM 2589 C C . VAL A 1 175 ? 57.20697 48.38106 53.36174 1.000 19.59266 175 VAL A C 1
ATOM 2590 O O . VAL A 1 175 ? 57.66306 49.02505 54.31410 1.000 20.82391 175 VAL A O 1
ATOM 2603 N N . ASN A 1 176 ? 55.93422 48.45634 52.97290 1.000 17.06250 176 ASN A N 1
ATOM 2604 C CA . ASN A 1 176 ? 54.95652 49.29140 53.65504 1.000 19.55022 176 ASN A CA 1
ATOM 2605 C C . ASN A 1 176 ? 53.65689 48.51268 53.80189 1.000 18.90376 176 ASN A C 1
ATOM 2606 O O . ASN A 1 176 ? 53.50819 47.40632 53.27857 1.000 22.51510 176 ASN A O 1
ATOM 2617 N N . SER A 1 177 ? 52.71173 49.09692 54.53569 1.000 18.06997 177 SER A N 1
ATOM 2618 C CA . SER A 1 177 ? 51.40626 48.48902 54.74549 1.000 20.09910 177 SER A CA 1
ATOM 2619 C C . SER A 1 177 ? 50.30826 49.50335 54.45981 1.000 17.53202 177 SER A C 1
ATOM 2620 O O . SER A 1 177 ? 50.50537 50.71474 54.58853 1.000 22.44040 177 SER A O 1
ATOM 2628 N N . VAL A 1 178 ? 49.14802 48.98931 54.06300 1.000 19.06477 178 VAL A N 1
ATOM 2629 C CA . VAL A 1 178 ? 47.97049 49.79764 53.77228 1.000 22.98797 178 VAL A CA 1
ATOM 2630 C C . VAL A 1 178 ? 46.86544 49.37461 54.72862 1.000 19.78198 178 VAL A C 1
ATOM 2631 O O . VAL A 1 178 ? 46.59515 48.17803 54.88198 1.000 24.98533 178 VAL A O 1
ATOM 2644 N N . SER A 1 179 ? 46.23536 50.35411 55.37544 1.000 20.68124 179 SER A N 1
ATOM 2645 C CA . SER A 1 179 ? 45.21353 50.10668 56.39104 1.000 26.04291 179 SER A CA 1
ATOM 2646 C C . SER A 1 179 ? 43.89013 50.68893 55.91534 1.000 24.43715 179 SER A C 1
ATOM 2647 O O . SER A 1 179 ? 43.60808 51.87824 56.13639 1.000 21.76490 179 SER A O 1
ATOM 2655 N N . PRO A 1 180 ? 43.04830 49.89433 55.26067 1.000 23.35745 180 PRO A N 1
ATOM 2656 C CA . PRO A 1 180 ? 41.73478 50.38803 54.84396 1.000 25.58678 180 PRO A CA 1
ATOM 2657 C C . PRO A 1 180 ? 40.68261 50.21183 55.93064 1.000 26.21531 180 PRO A C 1
ATOM 2658 O O . PRO A 1 180 ? 40.84965 49.45806 56.89113 1.000 31.20907 180 PRO A O 1
ATOM 2669 N N . GLY A 1 181 ? 39.58699 50.93493 55.75843 1.000 27.94524 181 GLY A N 1
ATOM 2670 C CA . GLY A 1 181 ? 38.41702 50.80715 56.60109 1.000 21.04267 181 GLY A CA 1
ATOM 2671 C C . GLY A 1 181 ? 37.39774 49.87328 55.98878 1.000 27.11904 181 GLY A C 1
ATOM 2672 O O . GLY A 1 181 ? 37.74427 48.87933 55.33971 1.000 23.06587 181 GLY A O 1
ATOM 2676 N N . TRP A 1 182 ? 36.12159 50.18446 56.20164 1.000 24.33192 182 TRP A N 1
ATOM 2677 C CA . TRP A 1 182 ? 35.05815 49.46090 55.51399 1.000 29.32483 182 TRP A CA 1
ATOM 2678 C C . TRP A 1 182 ? 35.11778 49.80849 54.03165 1.000 34.92127 182 TRP A C 1
ATOM 2679 O O . TRP A 1 182 ? 34.85442 50.95251 53.64564 1.000 32.77976 182 TRP A O 1
ATOM 2700 N N . THR A 1 183 ? 35.46257 48.83291 53.19906 1.000 31.07558 183 THR A N 1
ATOM 2701 C CA . THR A 1 183 ? 35.50266 49.01292 51.75562 1.000 32.43166 183 THR A CA 1
ATOM 2702 C C . THR A 1 183 ? 34.45859 48.11450 51.11070 1.000 36.37724 183 THR A C 1
ATOM 2703 O O . THR A 1 183 ? 34.23083 46.98804 51.56451 1.000 35.63490 183 THR A O 1
ATOM 2714 N N . TRP A 1 184 ? 33.80836 48.62775 50.06841 1.000 42.16889 184 TRP A N 1
ATOM 2715 C CA . TRP A 1 184 ? 32.83541 47.83723 49.32671 1.000 42.29804 184 TRP A CA 1
ATOM 2716 C C . TRP A 1 184 ? 33.42766 46.48466 48.95395 1.000 36.81236 184 TRP A C 1
ATOM 2717 O O . TRP A 1 184 ? 34.51191 46.40458 48.37168 1.000 43.05187 184 TRP A O 1
ATOM 2738 N N . SER A 1 185 ? 32.72259 45.42047 49.32824 1.000 40.56862 185 SER A N 1
ATOM 2739 C CA . SER A 1 185 ? 33.23171 44.06127 49.21748 1.000 40.42512 185 SER A CA 1
ATOM 2740 C C . SER A 1 185 ? 32.13320 43.17049 48.65427 1.000 43.44008 185 SER A C 1
ATOM 2741 O O . SER A 1 185 ? 30.96434 43.55968 48.57637 1.000 40.59509 185 SER A O 1
ATOM 2749 N N . ARG A 1 186 ? 32.51940 41.95281 48.26841 1.000 44.08593 186 ARG A N 1
ATOM 2750 C CA . ARG A 1 186 ? 31.52920 40.96738 47.84997 1.000 45.47269 186 ARG A CA 1
ATOM 2751 C C . ARG A 1 186 ? 30.59809 40.59481 48.99746 1.000 44.34385 186 ARG A C 1
ATOM 2752 O O . ARG A 1 186 ? 29.39131 40.41728 48.79425 1.000 44.84928 186 ARG A O 1
ATOM 2773 N N . VAL A 1 187 ? 31.13983 40.46144 50.21016 1.000 45.66220 187 VAL A N 1
ATOM 2774 C CA . VAL A 1 187 ? 30.31487 40.06752 51.34806 1.000 48.49369 187 VAL A CA 1
ATOM 2775 C C . VAL A 1 187 ? 29.31815 41.16841 51.69619 1.000 49.84632 187 VAL A C 1
ATOM 2776 O O . VAL A 1 187 ? 28.15857 40.88937 52.02638 1.000 49.38395 187 VAL A O 1
ATOM 2789 N N . ILE A 1 188 ? 29.75000 42.42992 51.65335 1.000 49.04747 188 ILE A N 1
ATOM 2790 C CA . ILE A 1 188 ? 28.82825 43.52591 51.93245 1.000 55.07061 188 ILE A CA 1
ATOM 2791 C C . ILE A 1 188 ? 27.75011 43.59515 50.85725 1.000 52.37385 188 ILE A C 1
ATOM 2792 O O . ILE A 1 188 ? 26.58089 43.86970 51.14904 1.000 55.42865 188 ILE A O 1
ATOM 2808 N N . ALA A 1 189 ? 28.12125 43.34067 49.59980 1.000 47.62001 189 ALA A N 1
ATOM 2809 C CA . ALA A 1 189 ? 27.15164 43.39756 48.51151 1.000 52.94654 189 ALA A CA 1
ATOM 2810 C C . ALA A 1 189 ? 26.05761 42.34888 48.67027 1.000 55.73912 189 ALA A C 1
ATOM 2811 O O . ALA A 1 189 ? 24.93209 42.55340 48.20086 1.000 57.73797 189 ALA A O 1
ATOM 2818 N N . GLU A 1 190 ? 26.35847 41.22770 49.32850 1.000 52.05077 190 GLU A N 1
ATOM 2819 C CA . GLU A 1 190 ? 25.36644 40.16755 49.46761 1.000 57.72861 190 GLU A CA 1
ATOM 2820 C C . GLU A 1 190 ? 24.43538 40.42528 50.64692 1.000 63.78218 190 GLU A C 1
ATOM 2821 O O . GLU A 1 190 ? 23.22721 40.18201 50.54921 1.000 67.56345 190 GLU A O 1
ATOM 2825 N N . VAL A 1 191 ? 24.97339 40.91314 51.76750 1.000 60.16208 191 VAL A N 1
ATOM 2826 C CA . VAL A 1 191 ? 24.12264 41.24615 52.90523 1.000 61.65044 191 VAL A CA 1
ATOM 2827 C C . VAL A 1 191 ? 23.34620 42.52677 52.62559 1.000 58.59006 191 VAL A C 1
ATOM 2828 O O . VAL A 1 191 ? 22.25635 42.73627 53.17590 1.000 62.81211 191 VAL A O 1
ATOM 2841 N N . SER A 1 192 ? 23.88603 43.39421 51.76525 1.000 56.09401 192 SER A N 1
ATOM 2842 C CA . SER A 1 192 ? 23.25344 44.65704 51.41381 1.000 58.20023 192 SER A CA 1
ATOM 2843 C C . SER A 1 192 ? 22.13989 44.51346 50.39093 1.000 63.13574 192 SER A C 1
ATOM 2844 O O . SER A 1 192 ? 21.35801 45.45424 50.20941 1.000 62.86194 192 SER A O 1
ATOM 2852 N N . GLY A 1 193 ? 22.03879 43.36735 49.72982 1.000 61.14054 193 GLY A N 1
ATOM 2853 C CA . GLY A 1 193 ? 21.14810 43.25005 48.59286 1.000 57.33689 193 GLY A CA 1
ATOM 2854 C C . GLY A 1 193 ? 21.67111 44.03809 47.41207 1.000 60.37155 193 GLY A C 1
ATOM 2855 O O . GLY A 1 193 ? 20.87946 44.60694 46.64818 1.000 65.67868 193 GLY A O 1
ATOM 2859 N N . ASN A 1 194 ? 22.99216 44.08960 47.24562 1.000 61.52039 194 ASN A N 1
ATOM 2860 C CA . ASN A 1 194 ? 23.62090 44.92520 46.22329 1.000 65.10462 194 ASN A CA 1
ATOM 2861 C C . ASN A 1 194 ? 23.04159 46.33871 46.23265 1.000 64.99383 194 ASN A C 1
ATOM 2862 O O . ASN A 1 194 ? 22.79436 46.94088 45.18634 1.000 64.35656 194 ASN A O 1
ATOM 2866 N N . ASN A 1 195 ? 22.82468 46.87246 47.43395 1.000 60.34714 195 ASN A N 1
ATOM 2867 C CA . ASN A 1 195 ? 22.34991 48.23994 47.63339 1.000 57.19001 195 ASN A CA 1
ATOM 2868 C C . ASN A 1 195 ? 23.50458 49.04342 48.22167 1.000 52.32950 195 ASN A C 1
ATOM 2869 O O . ASN A 1 195 ? 23.84260 48.87995 49.39910 1.000 57.03921 195 ASN A O 1
ATOM 2880 N N . ARG A 1 196 ? 24.11373 49.90633 47.40474 1.000 52.05341 196 ARG A N 1
ATOM 2881 C CA . ARG A 1 196 ? 25.29695 50.63161 47.85575 1.000 50.88734 196 ARG A CA 1
ATOM 2882 C C . ARG A 1 196 ? 24.93099 51.82324 48.73330 1.000 50.20276 196 ARG A C 1
ATOM 2883 O O . ARG A 1 196 ? 25.58392 52.06198 49.75475 1.000 50.27101 196 ARG A O 1
ATOM 2904 N N . GLU A 1 197 ? 23.90644 52.59058 48.35153 1.000 44.92817 197 GLU A N 1
ATOM 2905 C CA . GLU A 1 197 ? 23.53064 53.75859 49.14235 1.000 53.49661 197 GLU A CA 1
ATOM 2906 C C . GLU A 1 197 ? 23.03382 53.34995 50.52507 1.000 53.78330 197 GLU A C 1
ATOM 2907 O O . GLU A 1 197 ? 23.18418 54.11145 51.48759 1.000 47.48341 197 GLU A O 1
ATOM 2919 N N . LYS A 1 198 ? 22.43612 52.16076 50.64161 1.000 53.47124 198 LYS A N 1
ATOM 2920 C CA . LYS A 1 198 ? 22.00909 51.66702 51.94595 1.000 50.80791 198 LYS A CA 1
ATOM 2921 C C . LYS A 1 198 ? 23.21043 51.24844 52.78382 1.000 51.21213 198 LYS A C 1
ATOM 2922 O O . LYS A 1 198 ? 23.26865 51.54330 53.98322 1.000 52.75497 198 LYS A O 1
ATOM 2941 N N . ALA A 1 199 ? 24.18049 50.56261 52.17144 1.000 51.16816 199 ALA A N 1
ATOM 2942 C CA . ALA A 1 199 ? 25.39817 50.20482 52.89124 1.000 46.02357 199 ALA A CA 1
ATOM 2943 C C . ALA A 1 199 ? 26.20221 51.44932 53.24874 1.000 43.67305 199 ALA A C 1
ATOM 2944 O O . ALA A 1 199 ? 26.82551 51.50925 54.31484 1.000 38.72039 199 ALA A O 1
ATOM 2951 N N . ASP A 1 200 ? 26.19675 52.45454 52.36836 1.000 44.53847 200 ASP A N 1
ATOM 2952 C CA . ASP A 1 200 ? 26.85456 53.72013 52.67638 1.000 42.26375 200 ASP A CA 1
ATOM 2953 C C . ASP A 1 200 ? 26.21679 54.37864 53.89251 1.000 43.22500 200 ASP A C 1
ATOM 2954 O O . ASP A 1 200 ? 26.91073 54.98819 54.71680 1.000 42.61092 200 ASP A O 1
ATOM 2963 N N . SER A 1 201 ? 24.89075 54.26729 54.01972 1.000 49.26899 201 SER A N 1
ATOM 2964 C CA . SER A 1 201 ? 24.18998 54.90768 55.12579 1.000 51.27724 201 SER A CA 1
ATOM 2965 C C . SER A 1 201 ? 24.58404 54.31218 56.47026 1.000 45.33424 201 SER A C 1
ATOM 2966 O O . SER A 1 201 ? 24.64078 55.03146 57.47370 1.000 41.83113 201 SER A O 1
ATOM 2974 N N . VAL A 1 202 ? 24.86189 53.00807 56.51327 1.000 43.43456 202 VAL A N 1
ATOM 2975 C CA . VAL A 1 202 ? 25.33231 52.38316 57.74419 1.000 41.23139 202 VAL A CA 1
ATOM 2976 C C . VAL A 1 202 ? 26.76118 52.80880 58.05347 1.000 41.30417 202 VAL A C 1
ATOM 2977 O O . VAL A 1 202 ? 27.09492 53.11798 59.20329 1.000 46.09017 202 VAL A O 1
ATOM 2990 N N . ALA A 1 203 ? 27.62486 52.84133 57.03634 1.000 41.95103 203 ALA A N 1
ATOM 2991 C CA . ALA A 1 203 ? 29.03651 53.12507 57.26194 1.000 36.78497 203 ALA A CA 1
ATOM 2992 C C . ALA A 1 203 ? 29.30227 54.58110 57.61507 1.000 35.16015 203 ALA A C 1
ATOM 2993 O O . ALA A 1 203 ? 30.37633 54.88503 58.14502 1.000 35.53622 203 ALA A O 1
ATOM 3000 N N . ALA A 1 204 ? 28.36399 55.48736 57.32859 1.000 37.01641 204 ALA A N 1
ATOM 3001 C CA . ALA A 1 204 ? 28.58700 56.89685 57.63068 1.000 29.11027 204 ALA A CA 1
ATOM 3002 C C . ALA A 1 204 ? 28.86222 57.11361 59.11198 1.000 35.71376 204 ALA A C 1
ATOM 3003 O O . ALA A 1 204 ? 29.56437 58.06270 59.48163 1.000 39.64343 204 ALA A O 1
ATOM 3010 N N . ASP A 1 205 ? 28.31965 56.24984 59.97340 1.000 33.19002 205 ASP A N 1
ATOM 3011 C CA . ASP A 1 205 ? 28.53625 56.38413 61.40732 1.000 36.64059 205 ASP A CA 1
ATOM 3012 C C . ASP A 1 205 ? 29.97937 56.10674 61.80527 1.000 33.13599 205 ASP A C 1
ATOM 3013 O O . ASP A 1 205 ? 30.38539 56.47911 62.91149 1.000 29.50248 205 ASP A O 1
ATOM 3022 N N . TYR A 1 206 ? 30.75798 55.46010 60.93819 1.000 29.27416 206 TYR A N 1
ATOM 3023 C CA . TYR A 1 206 ? 32.11141 55.04633 61.27534 1.000 29.84074 206 TYR A CA 1
ATOM 3024 C C . TYR A 1 206 ? 33.17025 55.61649 60.34373 1.000 31.66135 206 TYR A C 1
ATOM 3025 O O . TYR A 1 206 ? 34.34664 55.25796 60.47804 1.000 24.66350 206 TYR A O 1
ATOM 3043 N N . HIS A 1 207 ? 32.79246 56.47783 59.40068 1.000 34.45896 207 HIS A N 1
ATOM 3044 C CA . HIS A 1 207 ? 33.73748 57.08909 58.47516 1.000 26.44681 207 HIS A CA 1
ATOM 3045 C C . HIS A 1 207 ? 33.38605 58.55625 58.30965 1.000 26.91195 207 HIS A C 1
ATOM 3046 O O . HIS A 1 207 ? 32.24104 58.88988 57.99111 1.000 36.43880 207 HIS A O 1
ATOM 3060 N N . LEU A 1 208 ? 34.37217 59.42770 58.53017 1.000 26.66494 208 LEU A N 1
ATOM 3061 C CA . LEU A 1 208 ? 34.12519 60.86034 58.43503 1.000 24.46803 208 LEU A CA 1
ATOM 3062 C C . LEU A 1 208 ? 33.57162 61.24865 57.07108 1.000 27.85080 208 LEU A C 1
ATOM 3063 O O . LEU A 1 208 ? 32.77350 62.18710 56.96979 1.000 32.55115 208 LEU A O 1
ATOM 3079 N N . LEU A 1 209 ? 33.97915 60.54922 56.01543 1.000 29.51125 209 LEU A N 1
ATOM 3080 C CA . LEU A 1 209 ? 33.54382 60.88277 54.66481 1.000 33.09162 209 LEU A CA 1
ATOM 3081 C C . LEU A 1 209 ? 32.18620 60.28638 54.31513 1.000 27.89119 209 LEU A C 1
ATOM 3082 O O . LEU A 1 209 ? 31.72543 60.46115 53.18263 1.000 32.40481 209 LEU A O 1
ATOM 3098 N N . GLY A 1 210 ? 31.54565 59.58650 55.24741 1.000 28.78033 210 GLY A N 1
ATOM 3099 C CA . GLY A 1 210 ? 30.13386 59.28570 55.12558 1.000 32.49944 210 GLY A CA 1
ATOM 3100 C C . GLY A 1 210 ? 29.76202 58.17536 54.17509 1.000 32.57294 210 GLY A C 1
ATOM 3101 O O . GLY A 1 210 ? 28.65088 58.18322 53.63506 1.000 32.78051 210 GLY A O 1
ATOM 3105 N N . ARG A 1 211 ? 30.64384 57.20964 53.96157 1.000 32.32786 211 ARG A N 1
ATOM 3106 C CA . ARG A 1 211 ? 30.33938 56.10378 53.06167 1.000 36.42478 211 ARG A CA 1
ATOM 3107 C C . ARG A 1 211 ? 31.40209 55.02667 53.23332 1.000 34.69094 211 ARG A C 1
ATOM 3108 O O . ARG A 1 211 ? 32.37233 55.19187 53.97894 1.000 32.49686 211 ARG A O 1
ATOM 3129 N N . LEU A 1 212 ? 31.19822 53.91123 52.53826 1.000 32.67096 212 LEU A N 1
ATOM 3130 C CA . LEU A 1 212 ? 32.24471 52.91619 52.38213 1.000 31.27253 212 LEU A CA 1
ATOM 3131 C C . LEU A 1 212 ? 33.29339 53.41240 51.39391 1.000 31.55812 212 LEU A C 1
ATOM 3132 O O . LEU A 1 212 ? 33.01394 54.23206 50.51408 1.000 28.71592 212 LEU A O 1
ATOM 3148 N N . GLY A 1 213 ? 34.51530 52.91308 51.55047 1.000 27.45610 213 GLY A N 1
ATOM 3149 C CA . GLY A 1 213 ? 35.55286 53.20494 50.58861 1.000 27.85718 213 GLY A CA 1
ATOM 3150 C C . GLY A 1 213 ? 35.37989 52.39664 49.31604 1.000 32.34261 213 GLY A C 1
ATOM 3151 O O . GLY A 1 213 ? 34.82917 51.29650 49.31597 1.000 30.56961 213 GLY A O 1
ATOM 3155 N N . HIS A 1 214 ? 35.84441 52.96704 48.20896 1.000 28.65815 214 HIS A N 1
ATOM 3156 C CA . HIS A 1 214 ? 35.82648 52.21202 46.96210 1.000 31.09611 214 HIS A CA 1
ATOM 3157 C C . HIS A 1 214 ? 37.08376 51.35430 46.85787 1.000 27.19736 214 HIS A C 1
ATOM 3158 O O . HIS A 1 214 ? 38.15751 51.77465 47.29887 1.000 25.20895 214 HIS A O 1
ATOM 3172 N N . PRO A 1 215 ? 36.98917 50.14231 46.30888 1.000 28.44951 215 PRO A N 1
ATOM 3173 C CA . PRO A 1 215 ? 38.21882 49.36247 46.08342 1.000 28.55382 215 PRO A CA 1
ATOM 3174 C C . PRO A 1 215 ? 39.29096 50.14645 45.34483 1.000 23.30518 215 PRO A C 1
ATOM 3175 O O . PRO A 1 215 ? 40.48201 50.00213 45.64678 1.000 27.44704 215 PRO A O 1
ATOM 3186 N N . GLU A 1 216 ? 38.89641 50.97952 44.38025 1.000 23.79539 216 GLU A N 1
ATOM 3187 C CA . GLU A 1 216 ? 39.86994 51.77791 43.64360 1.000 27.22819 216 GLU A CA 1
ATOM 3188 C C . GLU A 1 216 ? 40.59789 52.75242 44.56346 1.000 23.51199 216 GLU A C 1
ATOM 3189 O O . GLU A 1 216 ? 41.80138 52.98876 44.40310 1.000 21.36912 216 GLU A O 1
ATOM 3201 N N . GLU A 1 217 ? 39.88557 53.33134 45.53363 1.000 23.07039 217 GLU A N 1
ATOM 3202 C CA . GLU A 1 217 ? 40.51909 54.27769 46.44653 1.000 24.45579 217 GLU A CA 1
ATOM 3203 C C . GLU A 1 217 ? 41.60765 53.59873 47.26878 1.000 20.34934 217 GLU A C 1
ATOM 3204 O O . GLU A 1 217 ? 42.64223 54.20882 47.56452 1.000 20.20170 217 GLU A O 1
ATOM 3216 N N . VAL A 1 218 ? 41.40041 52.33188 47.63647 1.000 17.28678 218 VAL A N 1
ATOM 3217 C CA . VAL A 1 218 ? 42.45967 51.57035 48.28862 1.000 19.72981 218 VAL A CA 1
ATOM 3218 C C . VAL A 1 218 ? 43.58736 51.28197 47.30498 1.000 20.81513 218 VAL A C 1
ATOM 3219 O O . VAL A 1 218 ? 44.77198 51.39416 47.64487 1.000 21.36670 218 VAL A O 1
ATOM 3232 N N . ALA A 1 219 ? 43.24015 50.91138 46.06892 1.000 24.32287 219 ALA A N 1
ATOM 3233 C CA . ALA A 1 219 ? 44.25982 50.57490 45.08102 1.000 30.02835 219 ALA A CA 1
ATOM 3234 C C . ALA A 1 219 ? 45.16704 51.76161 44.78730 1.000 24.78301 219 ALA A C 1
ATOM 3235 O O . ALA A 1 219 ? 46.36477 51.57993 44.53252 1.000 18.78607 219 ALA A O 1
ATOM 3242 N N . ASN A 1 220 ? 44.62024 52.97974 44.81755 1.000 18.29216 220 ASN A N 1
ATOM 3243 C CA . ASN A 1 220 ? 45.44179 54.16111 44.58187 1.000 21.27432 220 ASN A CA 1
ATOM 3244 C C . ASN A 1 220 ? 46.58837 54.23928 45.58053 1.000 21.31672 220 ASN A C 1
ATOM 3245 O O . ASN A 1 220 ? 47.72039 54.57546 45.21187 1.000 24.17503 220 ASN A O 1
ATOM 3256 N N . VAL A 1 221 ? 46.31559 53.93418 46.85236 1.000 23.39542 221 VAL A N 1
ATOM 3257 C CA . VAL A 1 221 ? 47.35965 54.00382 47.86887 1.000 19.90834 221 VAL A CA 1
ATOM 3258 C C . VAL A 1 221 ? 48.35935 52.87066 47.68125 1.000 20.11139 221 VAL A C 1
ATOM 3259 O O . VAL A 1 221 ? 49.56654 53.04901 47.88272 1.000 20.18433 221 VAL A O 1
ATOM 3272 N N . VAL A 1 222 ? 47.87869 51.68964 47.29039 1.000 24.61532 222 VAL A N 1
ATOM 3273 C CA . VAL A 1 222 ? 48.78304 50.57680 47.01531 1.000 23.63545 222 VAL A CA 1
ATOM 3274 C C . VAL A 1 222 ? 49.72598 50.93895 45.87457 1.000 22.36102 222 VAL A C 1
ATOM 3275 O O . VAL A 1 222 ? 50.94076 50.72177 45.95290 1.000 23.43143 222 VAL A O 1
ATOM 3288 N N . LEU A 1 223 ? 49.17917 51.50370 44.79588 1.000 25.07798 223 LEU A N 1
ATOM 3289 C CA . LEU A 1 223 ? 50.00449 51.82558 43.63726 1.000 26.14901 223 LEU A CA 1
ATOM 3290 C C . LEU A 1 223 ? 51.05298 52.87577 43.98127 1.000 23.57330 223 LEU A C 1
ATOM 3291 O O . LEU A 1 223 ? 52.21128 52.76662 43.56191 1.000 22.08283 223 LEU A O 1
ATOM 3307 N N . PHE A 1 224 ? 50.67017 53.89974 44.74643 1.000 27.99489 224 PHE A N 1
ATOM 3308 C CA . PHE A 1 224 ? 51.63579 54.91386 45.15723 1.000 21.00872 224 PHE A CA 1
ATOM 3309 C C . PHE A 1 224 ? 52.82184 54.28500 45.88248 1.000 24.37358 224 PHE A C 1
ATOM 3310 O O . PHE A 1 224 ? 53.98163 54.59994 45.59123 1.000 29.67489 224 PHE A O 1
ATOM 3327 N N . LEU A 1 225 ? 52.54859 53.41213 46.85639 1.000 21.24808 225 LEU A N 1
ATOM 3328 C CA . LEU A 1 225 ? 53.62652 52.81515 47.63822 1.000 23.95092 225 LEU A CA 1
ATOM 3329 C C . LEU A 1 225 ? 54.51656 51.92068 46.78521 1.000 23.27629 225 LEU A C 1
ATOM 3330 O O . LEU A 1 225 ? 55.72607 51.83920 47.03002 1.000 24.04507 225 LEU A O 1
ATOM 3346 N N . LEU A 1 226 ? 53.94670 51.24667 45.78490 1.000 22.04798 226 LEU A N 1
ATOM 3347 C CA . LEU A 1 226 ? 54.76227 50.42722 44.89819 1.000 24.69790 226 LEU A CA 1
ATOM 3348 C C . LEU A 1 226 ? 55.64745 51.28960 44.00883 1.000 28.14825 226 LEU A C 1
ATOM 3349 O O . LEU A 1 226 ? 56.77213 50.89335 43.68153 1.000 27.70648 226 LEU A O 1
ATOM 3365 N N . SER A 1 227 ? 55.16555 52.46885 43.62336 1.000 30.89581 227 SER A N 1
ATOM 3366 C CA . SER A 1 227 ? 55.85915 53.30176 42.65762 1.000 22.92449 227 SER A CA 1
ATOM 3367 C C . SER A 1 227 ? 57.10276 53.94083 43.27237 1.000 23.76913 227 SER A C 1
ATOM 3368 O O . SER A 1 227 ? 57.30223 53.95255 44.49062 1.000 26.01972 227 SER A O 1
ATOM 3376 N N . SER A 1 228 ? 57.94321 54.49426 42.39370 1.000 25.28111 228 SER A N 1
ATOM 3377 C CA . SER A 1 228 ? 59.15537 55.18267 42.81482 1.000 30.20840 228 SER A CA 1
ATOM 3378 C C . SER A 1 228 ? 58.87507 56.55636 43.40716 1.000 25.98716 228 SER A C 1
ATOM 3379 O O . SER A 1 228 ? 59.80176 57.18241 43.93150 1.000 26.53032 228 SER A O 1
ATOM 3387 N N . ALA A 1 229 ? 57.63339 57.04324 43.33017 1.000 21.85422 229 ALA A N 1
ATOM 3388 C CA . ALA A 1 229 ? 57.28386 58.28276 44.01574 1.000 21.74309 229 ALA A CA 1
ATOM 3389 C C . ALA A 1 229 ? 57.38264 58.12456 45.52708 1.000 26.05006 229 ALA A C 1
ATOM 3390 O O . ALA A 1 229 ? 57.65964 59.09901 46.23595 1.000 26.55073 229 ALA A O 1
ATOM 3397 N N . ALA A 1 230 ? 57.15517 56.91448 46.03416 1.000 20.87682 230 ALA A N 1
ATOM 3398 C CA . ALA A 1 230 ? 57.30580 56.60405 47.45440 1.000 18.94298 230 ALA A CA 1
ATOM 3399 C C . ALA A 1 230 ? 58.71402 56.13666 47.79022 1.000 22.26142 230 ALA A C 1
ATOM 3400 O O . ALA A 1 230 ? 58.90068 55.26778 48.64861 1.000 19.22299 230 ALA A O 1
ATOM 3407 N N . SER A 1 231 ? 59.72907 56.70397 47.13388 1.000 22.05855 231 SER A N 1
ATOM 3408 C CA . SER A 1 231 ? 61.08690 56.18424 47.24416 1.000 19.93827 231 SER A CA 1
ATOM 3409 C C . SER A 1 231 ? 61.73007 56.43751 48.60071 1.000 18.91761 231 SER A C 1
ATOM 3410 O O . SER A 1 231 ? 62.76798 55.83272 48.88811 1.000 23.32079 231 SER A O 1
ATOM 3418 N N . PHE A 1 232 ? 61.16958 57.3160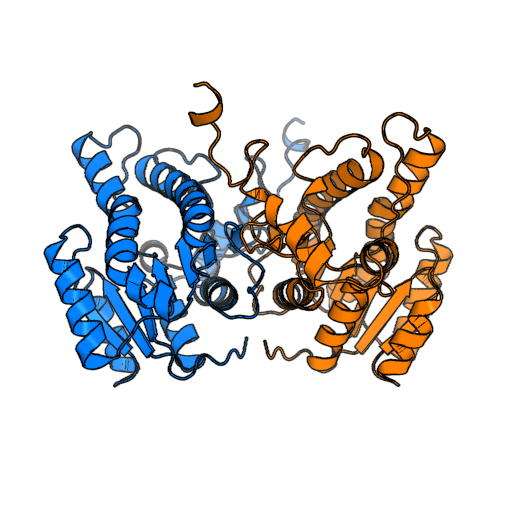4 49.43120 1.000 23.41249 232 PHE A N 1
ATOM 3419 C CA . PHE A 1 232 ? 61.65018 57.48009 50.79833 1.000 29.33601 232 PHE A CA 1
ATOM 3420 C C . PHE A 1 232 ? 60.63134 56.98323 51.82138 1.000 26.13069 232 PHE A C 1
ATOM 3421 O O . PHE A 1 232 ? 60.69742 57.36150 52.99631 1.000 25.14056 232 PHE A O 1
ATOM 3438 N N . VAL A 1 233 ? 59.70506 56.12495 51.40141 1.000 24.95575 233 VAL A N 1
ATOM 3439 C CA . VAL A 1 233 ? 58.68208 55.56947 52.28014 1.000 26.94353 233 VAL A CA 1
ATOM 3440 C C . VAL A 1 233 ? 58.97549 54.08723 52.46319 1.000 21.76131 233 VAL A C 1
ATOM 3441 O O . VAL A 1 233 ? 58.83459 53.29588 51.52238 1.000 21.10283 233 VAL A O 1
ATOM 3454 N N . THR A 1 234 ? 59.36672 53.70225 53.67594 1.000 24.25785 234 THR A N 1
ATOM 3455 C CA . THR A 1 234 ? 59.53922 52.29414 54.00179 1.000 24.34620 234 THR A CA 1
ATOM 3456 C C . THR A 1 234 ? 59.16763 52.06912 55.45950 1.000 25.13402 234 THR A C 1
ATOM 3457 O O . THR A 1 234 ? 59.48105 52.89170 56.32444 1.000 18.31588 234 THR A O 1
ATOM 3468 N N . GLY A 1 235 ? 58.50619 50.94521 55.72107 1.000 23.51756 235 GLY A N 1
ATOM 3469 C CA . GLY A 1 235 ? 58.09050 50.60797 57.06298 1.000 23.90220 235 GLY A CA 1
ATOM 3470 C C . GLY A 1 235 ? 56.89286 51.37120 57.57053 1.000 20.62022 235 GLY A C 1
ATOM 3471 O O . GLY A 1 235 ? 56.58144 51.28105 58.76348 1.000 18.42816 235 GLY A O 1
ATOM 3475 N N . ALA A 1 236 ? 56.21128 52.11413 56.70983 1.000 21.92886 236 ALA A N 1
ATOM 3476 C CA . ALA A 1 236 ? 55.09827 52.95582 57.11515 1.000 22.58378 236 ALA A CA 1
ATOM 3477 C C . ALA A 1 236 ? 53.76665 52.24392 56.90900 1.000 21.58858 236 ALA A C 1
ATOM 3478 O O . ALA A 1 236 ? 53.64770 51.30361 56.12113 1.000 19.72408 236 ALA A O 1
ATOM 3485 N N . ASP A 1 237 ? 52.76286 52.70416 57.65035 1.000 21.07422 237 ASP A N 1
ATOM 3486 C CA . ASP A 1 237 ? 51.38394 52.24893 57.50937 1.000 22.22875 237 ASP A CA 1
ATOM 3487 C C . ASP A 1 237 ? 50.56674 53.41902 56.97140 1.000 16.04255 237 ASP A C 1
ATOM 3488 O O . ASP A 1 237 ? 50.41747 54.44063 57.64947 1.000 20.71443 237 ASP A O 1
ATOM 3497 N N . TYR A 1 238 ? 50.04998 53.27579 55.75322 1.000 22.14872 238 TYR A N 1
ATOM 3498 C CA . TYR A 1 238 ? 49.29365 54.33321 55.08897 1.000 19.69373 238 TYR A CA 1
ATOM 3499 C C . TYR A 1 238 ? 47.80495 54.02334 55.21015 1.000 19.10997 238 TYR A C 1
ATOM 3500 O O . TYR A 1 238 ? 47.31162 53.06102 54.61089 1.000 24.03104 238 TYR A O 1
ATOM 3518 N N . ALA A 1 239 ? 47.09478 54.83866 55.98449 1.000 16.66644 239 ALA A N 1
ATOM 3519 C CA . ALA A 1 239 ? 45.67424 54.62594 56.22121 1.000 20.50921 239 ALA A CA 1
ATOM 3520 C C . ALA A 1 239 ? 44.84680 55.16476 55.06077 1.000 23.86481 239 ALA A C 1
ATOM 3521 O O . ALA A 1 239 ? 45.05742 56.29245 54.60341 1.000 23.89880 239 ALA A O 1
ATOM 3528 N N . VAL A 1 240 ? 43.90717 54.35169 54.58418 1.000 24.10428 240 VAL A N 1
ATOM 3529 C CA . VAL A 1 240 ? 42.93498 54.77114 53.57853 1.000 22.81437 240 VAL A CA 1
ATOM 3530 C C . VAL A 1 240 ? 41.56448 54.34056 54.08980 1.000 21.31015 240 VAL A C 1
ATOM 3531 O O . VAL A 1 240 ? 40.90230 53.48424 53.49243 1.000 19.90284 240 VAL A O 1
ATOM 3544 N N . ASP A 1 241 ? 41.13361 54.93609 55.20692 1.000 24.24595 241 ASP A N 1
ATOM 3545 C CA . ASP A 1 241 ? 39.95483 54.48187 55.93667 1.000 17.92735 241 ASP A CA 1
ATOM 3546 C C . ASP A 1 241 ? 38.88189 55.55513 56.06709 1.000 23.00713 241 ASP A C 1
ATOM 3547 O O . ASP A 1 241 ? 37.96287 55.40190 56.88156 1.000 26.14425 241 ASP A O 1
ATOM 3556 N N . GLY A 1 242 ? 38.97445 56.63610 55.29948 1.000 26.98379 242 GLY A N 1
ATOM 3557 C CA . GLY A 1 242 ? 37.95561 57.67026 55.33995 1.000 28.94166 242 GLY A CA 1
ATOM 3558 C C . GLY A 1 242 ? 37.74948 58.29726 56.69855 1.000 22.75204 242 GLY A C 1
ATOM 3559 O O . GLY A 1 242 ? 36.65480 58.79325 56.98473 1.000 22.48127 242 GLY A O 1
ATOM 3563 N N . GLY A 1 243 ? 38.77085 58.28692 57.54768 1.000 21.60009 243 GLY A N 1
ATOM 3564 C CA . GLY A 1 243 ? 38.67924 58.90094 58.85374 1.000 27.81591 243 GLY A CA 1
ATOM 3565 C C . GLY A 1 243 ? 38.24948 57.97916 59.96861 1.000 24.46064 243 GLY A C 1
ATOM 3566 O O . GLY A 1 243 ? 38.03077 58.45320 61.09012 1.000 29.63972 243 GLY A O 1
ATOM 3570 N N . TYR A 1 244 ? 38.12719 56.67930 59.69847 1.000 22.31039 244 TYR A N 1
ATOM 3571 C CA . TYR A 1 244 ? 37.70977 55.72680 60.72118 1.000 21.71183 244 TYR A CA 1
ATOM 3572 C C . TYR A 1 244 ? 38.61499 55.79427 61.94444 1.000 24.60063 244 TYR A C 1
ATOM 3573 O O . TYR A 1 244 ? 38.13460 55.87190 63.08123 1.000 23.24789 244 TYR A O 1
ATOM 3591 N N . SER A 1 245 ? 39.93066 55.78665 61.73019 1.000 24.03610 245 SER A N 1
ATOM 3592 C CA . SER A 1 245 ? 40.88207 55.57633 62.81464 1.000 21.07832 245 SER A CA 1
ATOM 3593 C C . SER A 1 245 ? 41.12813 56.81139 63.67283 1.000 27.01194 245 SER A C 1
ATOM 3594 O O . SER A 1 245 ? 41.85434 56.70899 64.66817 1.000 27.88902 245 SER A O 1
ATOM 3602 N N . VAL A 1 246 ? 40.55893 57.97169 63.32829 1.000 25.12025 246 VAL A N 1
ATOM 3603 C CA . VAL A 1 246 ? 40.67845 59.13717 64.19635 1.000 22.84796 246 VAL A CA 1
ATOM 3604 C C . VAL A 1 246 ? 39.57309 59.18873 65.24333 1.000 26.30510 246 VAL A C 1
ATOM 3605 O O . VAL A 1 246 ? 39.59562 60.06719 66.11743 1.000 22.66600 246 VAL A O 1
ATOM 3618 N N . MET A 1 247 ? 38.61323 58.27240 65.19036 1.000 28.69673 247 MET A N 1
ATOM 3619 C CA . MET A 1 247 ? 37.45213 58.30907 66.06202 1.000 25.45019 247 MET A CA 1
ATOM 3620 C C . MET A 1 247 ? 37.53454 57.22987 67.13102 1.000 27.90402 247 MET A C 1
ATOM 3621 O O . MET A 1 247 ? 38.22631 56.21900 66.98077 1.000 23.82997 247 MET A O 1
ATOM 3635 N N . GLY A 1 248 ? 36.80320 57.46698 68.21877 1.000 21.08834 248 GLY A N 1
ATOM 3636 C CA . GLY A 1 248 ? 36.68449 56.51755 69.29629 1.000 20.95042 248 GLY A CA 1
ATOM 3637 C C . GLY A 1 248 ? 35.24397 56.08562 69.45657 1.000 25.41888 248 GLY A C 1
ATOM 3638 O O . GLY A 1 248 ? 34.43346 56.21733 68.53340 1.000 23.09656 248 GLY A O 1
ATOM 3642 N N . PRO A 1 249 ? 34.88669 55.57499 70.63744 1.000 19.81089 249 PRO A N 1
ATOM 3643 C CA . PRO A 1 249 ? 33.51906 55.05761 70.81842 1.000 20.73059 249 PRO A CA 1
ATOM 3644 C C . PRO A 1 249 ? 32.44312 56.11911 70.66771 1.000 23.57966 249 PRO A C 1
ATOM 3645 O O . PRO A 1 249 ? 31.27652 55.76832 70.45536 1.000 30.42366 249 PRO A O 1
ATOM 3656 N N . GLU A 1 250 ? 32.79058 57.40207 70.77013 1.000 26.09618 250 GLU A N 1
ATOM 3657 C CA . GLU A 1 250 ? 31.81683 58.47170 70.59375 1.000 27.59108 250 GLU A CA 1
ATOM 3658 C C . GLU A 1 250 ? 31.45638 58.71905 69.13395 1.000 31.84459 250 GLU A C 1
ATOM 3659 O O . GLU A 1 250 ? 30.49421 59.44758 68.86623 1.000 32.95246 250 GLU A O 1
ATOM 3671 N N . GLY A 1 251 ? 32.19467 58.14107 68.19092 1.000 24.47490 251 GLY A N 1
ATOM 3672 C CA . GLY A 1 251 ? 31.92165 58.37762 66.79117 1.000 29.18389 251 GLY A CA 1
ATOM 3673 C C . GLY A 1 251 ? 32.15378 59.83115 66.41867 1.000 34.39308 251 GLY A C 1
ATOM 3674 O O . GLY A 1 251 ? 33.02999 60.51385 66.96199 1.000 32.26166 251 GLY A O 1
ATOM 3678 N N . LEU A 1 252 ? 31.34665 60.32008 65.47771 1.000 28.38543 252 LEU A N 1
ATOM 3679 C CA . LEU A 1 252 ? 31.44162 61.69967 65.01846 1.000 33.68475 252 LEU A CA 1
ATOM 3680 C C . LEU A 1 252 ? 30.27079 62.55731 65.48142 1.000 34.72748 252 LEU A C 1
ATOM 3681 O O . LEU A 1 252 ? 30.12285 63.69109 65.01016 1.000 40.43433 252 LEU A O 1
ATOM 3697 N N . GLN A 1 253 ? 29.46705 62.06160 66.44500 1.000 42.53755 253 GLN A N 1
ATOM 3698 C CA . GLN A 1 253 ? 28.31617 62.74131 67.03897 1.000 46.29738 253 GLN A CA 1
ATOM 3699 C C . GLN A 1 253 ? 28.69756 63.25708 68.42230 1.000 45.24670 253 GLN A C 1
ATOM 3700 O O . GLN A 1 253 ? 29.52989 62.63309 69.09797 1.000 41.46710 253 GLN A O 1
ATOM 3704 N N . PRO A 1 254 ? 28.14470 64.38454 68.86615 1.000 40.42426 254 PRO A N 1
ATOM 3705 C CA . PRO A 1 254 ? 28.44237 64.83297 70.23038 1.000 41.49843 254 PRO A CA 1
ATOM 3706 C C . PRO A 1 254 ? 27.89113 63.84123 71.25154 1.000 43.27013 254 PRO A C 1
ATOM 3707 O O . PRO A 1 254 ? 26.83012 63.24495 71.04891 1.000 45.24666 254 PRO A O 1
ATOM 3718 N N . ALA A 1 255 ? 28.61815 63.67142 72.35551 1.000 49.91636 255 ALA A N 1
ATOM 3719 C CA . ALA A 1 255 ? 28.24206 62.74582 73.41693 1.000 46.75338 255 ALA A CA 1
ATOM 3720 C C . ALA A 1 255 ? 27.95765 63.42157 74.74896 1.000 58.16849 255 ALA A C 1
ATOM 3721 O O . ALA A 1 255 ? 27.12404 62.92305 75.50999 1.000 52.28425 255 ALA A O 1
ATOM 3728 N N . ILE A 1 256 ? 28.62654 64.53875 75.05188 1.000 60.53786 256 ILE A N 1
ATOM 3729 C CA . ILE A 1 256 ? 28.38358 65.22264 76.32340 1.000 62.95283 256 ILE A CA 1
ATOM 3730 C C . ILE A 1 256 ? 26.91614 65.58654 76.47572 1.000 61.75967 256 ILE A C 1
ATOM 3731 O O . ILE A 1 256 ? 26.36271 65.39104 77.56889 1.000 58.35134 256 ILE A O 1
ATOM 3747 N N . PRO A 1 257 ? 26.22427 66.11229 75.45882 1.000 68.68477 257 PRO A N 1
ATOM 3748 C CA . PRO A 1 257 ? 24.81320 66.48506 75.66338 1.000 66.00460 257 PRO A CA 1
ATOM 3749 C C . PRO A 1 257 ? 23.95274 65.33747 76.16070 1.000 62.38416 257 PRO A C 1
ATOM 3750 O O . PRO A 1 257 ? 22.94090 65.58012 76.83117 1.000 63.48288 257 PRO A O 1
ATOM 3761 N N . ARG A 1 258 ? 24.32213 64.09135 75.85338 1.000 60.84870 258 ARG A N 1
ATOM 3762 C CA . ARG A 1 258 ? 23.53986 62.95045 76.31094 1.000 59.48395 258 ARG A CA 1
ATOM 3763 C C . ARG A 1 258 ? 23.46833 62.86347 77.82989 1.000 60.76938 258 ARG A C 1
ATOM 3764 O O . ARG A 1 258 ? 22.52536 62.26699 78.36237 1.000 57.75940 258 ARG A O 1
ATOM 3785 N N . LEU A 1 259 ? 24.44188 63.43744 78.53900 1.000 54.78866 259 LEU A N 1
ATOM 3786 C CA . LEU A 1 259 ? 24.44776 63.36768 79.99462 1.000 61.77599 259 LEU A CA 1
ATOM 3787 C C . LEU A 1 259 ? 23.34889 64.21546 80.62001 1.000 63.07898 259 LEU A C 1
ATOM 3788 O O . LEU A 1 259 ? 23.00015 63.99148 81.78426 1.000 57.92762 259 LEU A O 1
ATOM 3804 N N . ALA A 1 260 ? 22.79663 65.17185 79.87981 1.000 60.75003 260 ALA A N 1
ATOM 3805 C CA . ALA A 1 260 ? 21.75876 66.04972 80.40810 1.000 60.93006 260 ALA A CA 1
ATOM 3806 C C . ALA A 1 260 ? 20.37153 65.47709 80.13634 1.000 58.78096 260 ALA A C 1
ATOM 3807 O O . ALA A 1 260 ? 20.11308 64.30071 80.39412 1.000 61.24278 260 ALA A O 1
ATOM 3814 N N . MET B 1 1 ? 54.35556 59.98456 38.65808 1.000 46.93344 1 MET B N 1
ATOM 3815 C CA . MET B 1 1 ? 53.53492 60.94583 39.45136 1.000 50.03768 1 MET B CA 1
ATOM 3816 C C . MET B 1 1 ? 53.04118 62.09262 38.57782 1.000 56.63651 1 MET B C 1
ATOM 3817 O O . MET B 1 1 ? 53.49067 63.23199 38.71681 1.000 54.75236 1 MET B O 1
ATOM 3833 N N . ASN B 1 2 ? 52.11796 61.78551 37.67479 1.000 54.46386 2 ASN B N 1
ATOM 3834 C CA . ASN B 1 2 ? 51.61924 62.74769 36.70117 1.000 56.39227 2 ASN B CA 1
ATOM 3835 C C . ASN B 1 2 ? 50.15490 63.05527 37.00287 1.000 57.44828 2 ASN B C 1
ATOM 3836 O O . ASN B 1 2 ? 49.23107 62.62179 36.31071 1.000 52.02659 2 ASN B O 1
ATOM 3847 N N . ILE B 1 3 ? 49.96425 63.82115 38.08307 1.000 49.93446 3 ILE B N 1
ATOM 3848 C CA . ILE B 1 3 ? 48.65054 64.25829 38.53827 1.000 47.34370 3 ILE B CA 1
ATOM 3849 C C . ILE B 1 3 ? 48.23587 65.49413 37.75123 1.000 44.97809 3 ILE B C 1
ATOM 3850 O O . ILE B 1 3 ? 49.07425 66.30890 37.34852 1.000 35.13521 3 ILE B O 1
ATOM 3866 N N . ASP B 1 4 ? 46.92920 65.64258 37.52950 1.000 42.67942 4 ASP B N 1
ATOM 3867 C CA . ASP B 1 4 ? 46.38258 66.78041 36.79442 1.000 44.33609 4 ASP B CA 1
ATOM 3868 C C . ASP B 1 4 ? 45.56569 67.65689 37.73755 1.000 40.17732 4 ASP B C 1
ATOM 3869 O O . ASP B 1 4 ? 44.49619 67.24943 38.20440 1.000 42.75702 4 ASP B O 1
ATOM 3878 N N . LEU B 1 5 ? 46.06712 68.86045 38.00658 1.000 41.07611 5 LEU B N 1
ATOM 3879 C CA . LEU B 1 5 ? 45.36752 69.86127 38.80407 1.000 39.32911 5 LEU B CA 1
ATOM 3880 C C . LEU B 1 5 ? 45.21803 71.16889 38.03011 1.000 40.66398 5 LEU B C 1
ATOM 3881 O O . LEU B 1 5 ? 45.39231 72.26198 38.57699 1.000 38.12006 5 LEU B O 1
ATOM 3897 N N . LYS B 1 6 ? 44.90038 71.06660 36.74024 1.000 41.95698 6 LYS B N 1
ATOM 3898 C CA . LYS B 1 6 ? 44.81873 72.24421 35.88562 1.000 37.64267 6 LYS B CA 1
ATOM 3899 C C . LYS B 1 6 ? 43.75734 73.20976 36.39762 1.000 33.75197 6 LYS B C 1
ATOM 3900 O O . LYS B 1 6 ? 42.64382 72.80400 36.74390 1.000 34.96410 6 LYS B O 1
ATOM 3904 N N . GLY B 1 7 ? 44.11556 74.49131 36.46761 1.000 36.83523 7 GLY B N 1
ATOM 3905 C CA . GLY B 1 7 ? 43.19069 75.51956 36.88971 1.000 31.03978 7 GLY B CA 1
ATOM 3906 C C . GLY B 1 7 ? 43.02484 75.67550 38.38313 1.000 29.32831 7 GLY B C 1
ATOM 3907 O O . GLY B 1 7 ? 42.49064 76.69923 38.82731 1.000 32.68892 7 GLY B O 1
ATOM 3911 N N . LYS B 1 8 ? 43.44879 74.69496 39.17331 1.000 32.01083 8 LYS B N 1
ATOM 3912 C CA . LYS B 1 8 ? 43.32336 74.78603 40.61915 1.000 34.51207 8 LYS B CA 1
ATOM 3913 C C . LYS B 1 8 ? 44.33322 75.77780 41.18741 1.000 31.00324 8 LYS B C 1
ATOM 3914 O O . LYS B 1 8 ? 45.38230 76.04544 40.59296 1.000 28.35054 8 LYS B O 1
ATOM 3933 N N . VAL B 1 9 ? 43.98382 76.35049 42.33770 1.000 32.63701 9 VAL B N 1
ATOM 3934 C CA . VAL B 1 9 ? 44.82400 77.31113 43.04334 1.000 28.83205 9 VAL B CA 1
ATOM 3935 C C . VAL B 1 9 ? 45.22841 76.69616 44.37613 1.000 30.13058 9 VAL B C 1
ATOM 3936 O O . VAL B 1 9 ? 44.37728 76.17735 45.10861 1.000 25.29987 9 VAL B O 1
ATOM 3949 N N . ALA B 1 10 ? 46.52061 76.75910 44.68916 1.000 32.26481 10 ALA B N 1
ATOM 3950 C CA . ALA B 1 10 ? 47.06058 76.20334 45.91972 1.000 26.10150 10 ALA B CA 1
ATOM 3951 C C . ALA B 1 10 ? 47.74417 77.29425 46.73159 1.000 27.23797 10 ALA B C 1
ATOM 3952 O O . ALA B 1 10 ? 48.26601 78.26857 46.18033 1.000 30.05061 10 ALA B O 1
ATOM 3959 N N . VAL B 1 11 ? 47.73566 77.11681 48.05077 1.000 26.89160 11 VAL B N 1
ATOM 3960 C CA . VAL B 1 11 ? 48.40509 78.01514 48.98421 1.000 20.83264 11 VAL B CA 1
ATOM 3961 C C . VAL B 1 11 ? 49.42552 77.19887 49.76031 1.000 22.30212 11 VAL B C 1
ATOM 3962 O O . VAL B 1 11 ? 49.09396 76.13637 50.29920 1.000 26.40412 11 VAL B O 1
ATOM 3975 N N . VAL B 1 12 ? 50.65793 77.69424 49.82603 1.000 26.85314 12 VAL B N 1
ATOM 3976 C CA . VAL B 1 12 ? 51.74802 76.99223 50.49624 1.000 28.97179 12 VAL B CA 1
ATOM 3977 C C . VAL B 1 12 ? 52.37827 77.94787 51.50177 1.000 28.49455 12 VAL B C 1
ATOM 3978 O O . VAL B 1 12 ? 53.16158 78.82871 51.12935 1.000 23.91236 12 VAL B O 1
ATOM 3991 N N . SER B 1 13 ? 52.03317 77.78139 52.77480 1.000 30.85319 13 SER B N 1
ATOM 3992 C CA . SER B 1 13 ? 52.73328 78.47078 53.84485 1.000 27.03226 13 SER B CA 1
ATOM 3993 C C . SER B 1 13 ? 54.17131 77.97617 53.93785 1.000 28.13970 13 SER B C 1
ATOM 3994 O O . SER B 1 13 ? 54.47683 76.82634 53.61576 1.000 32.58577 13 SER B O 1
ATOM 4002 N N . GLY B 1 14 ? 55.05922 78.85669 54.38314 1.000 27.62901 14 GLY B N 1
ATOM 4003 C CA . GLY B 1 14 ? 56.45626 78.46916 54.53459 1.000 29.15482 14 GLY B CA 1
ATOM 4004 C C . GLY B 1 14 ? 57.06873 77.89298 53.27944 1.000 31.72457 14 GLY B C 1
ATOM 4005 O O . GLY B 1 14 ? 57.83458 76.92333 53.34759 1.000 39.83243 14 GLY B O 1
ATOM 4009 N N . GLY B 1 15 ? 56.75900 78.47648 52.12934 1.000 36.86926 15 GLY B N 1
ATOM 4010 C CA . GLY B 1 15 ? 57.21296 77.94995 50.86087 1.000 35.57878 15 GLY B CA 1
ATOM 4011 C C . GLY B 1 15 ? 58.64757 78.24165 50.49730 1.000 39.36478 15 GLY B C 1
ATOM 4012 O O . GLY B 1 15 ? 59.10390 77.81062 49.43344 1.000 34.02502 15 GLY B O 1
ATOM 4016 N N . ALA B 1 16 ? 59.37809 78.96437 51.34659 1.000 39.78165 16 ALA B N 1
ATOM 4017 C CA . ALA B 1 16 ? 60.75853 79.32114 51.04956 1.000 42.69064 16 ALA B CA 1
ATOM 4018 C C . ALA B 1 16 ? 61.75394 78.21345 51.37088 1.000 37.88666 16 ALA B C 1
ATOM 4019 O O . ALA B 1 16 ? 62.91022 78.30547 50.94347 1.000 43.07614 16 ALA B O 1
ATOM 4026 N N . THR B 1 17 ? 61.34865 77.18052 52.10363 1.000 37.48373 17 THR B N 1
ATOM 4027 C CA . THR B 1 17 ? 62.25860 76.08994 52.41683 1.000 33.38752 17 THR B CA 1
ATOM 4028 C C . THR B 1 17 ? 62.39910 75.15504 51.21736 1.000 29.28411 17 THR B C 1
ATOM 4029 O O . THR B 1 17 ? 61.59809 75.17963 50.27886 1.000 30.25651 17 THR B O 1
ATOM 4040 N N . LEU B 1 18 ? 63.43580 74.31325 51.26142 1.000 31.61461 18 LEU B N 1
ATOM 4041 C CA . LEU B 1 18 ? 63.66516 73.37228 50.16885 1.000 32.72910 18 LEU B CA 1
ATOM 4042 C C . LEU B 1 18 ? 62.45774 72.46514 49.96744 1.000 29.70977 18 LEU B C 1
ATOM 4043 O O . LEU B 1 18 ? 62.04473 72.21029 48.82965 1.000 25.86362 18 LEU B O 1
ATOM 4059 N N . ILE B 1 19 ? 61.88180 71.96229 51.06167 1.000 27.93381 19 ILE B N 1
ATOM 4060 C CA . ILE B 1 19 ? 60.63251 71.21240 50.96947 1.000 27.90788 19 ILE B CA 1
ATOM 4061 C C . ILE B 1 19 ? 59.55426 72.08408 50.33814 1.000 29.43704 19 ILE B C 1
ATOM 4062 O O . ILE B 1 19 ? 58.83902 71.65731 49.42415 1.000 21.64876 19 ILE B O 1
ATOM 4078 N N . GLY B 1 20 ? 59.42779 73.32547 50.81398 1.000 31.37377 20 GLY B N 1
ATOM 4079 C CA . GLY B 1 20 ? 58.43117 74.22510 50.25402 1.000 31.78906 20 GLY B CA 1
ATOM 4080 C C . GLY B 1 20 ? 58.55747 74.38600 48.75231 1.000 29.20740 20 GLY B C 1
ATOM 4081 O O . GLY B 1 20 ? 57.57221 74.28017 48.01906 1.000 25.02543 20 GLY B O 1
ATOM 4085 N N . LYS B 1 21 ? 59.77580 74.64414 48.26967 1.000 27.18542 21 LYS B N 1
ATOM 4086 C CA . LYS B 1 21 ? 59.96998 74.82090 46.83463 1.000 26.45254 21 LYS B CA 1
ATOM 4087 C C . LYS B 1 21 ? 59.62086 73.54859 46.07317 1.000 28.13897 21 LYS B C 1
ATOM 4088 O O . LYS B 1 21 ? 59.02859 73.60629 44.98900 1.000 29.50467 21 LYS B O 1
ATOM 4107 N N . ALA B 1 22 ? 59.98813 72.38757 46.61889 1.000 30.20925 22 ALA B N 1
ATOM 4108 C CA . ALA B 1 22 ? 59.64619 71.12941 45.96528 1.000 25.70441 22 ALA B CA 1
ATOM 4109 C C . ALA B 1 22 ? 58.13599 70.94617 45.90269 1.000 25.57878 22 ALA B C 1
ATOM 4110 O O . ALA B 1 22 ? 57.60193 70.45938 44.89863 1.000 21.34431 22 ALA B O 1
ATOM 4117 N N . VAL B 1 23 ? 57.42794 71.34318 46.96237 1.000 23.56174 23 VAL B N 1
ATOM 4118 C CA . VAL B 1 23 ? 55.97263 71.25400 46.95337 1.000 24.05081 23 VAL B CA 1
ATOM 4119 C C . VAL B 1 23 ? 55.39272 72.22045 45.92798 1.000 25.91388 23 VAL B C 1
ATOM 4120 O O . VAL B 1 23 ? 54.41454 71.90513 45.24036 1.000 23.40443 23 VAL B O 1
ATOM 4133 N N . VAL B 1 24 ? 55.98720 73.40843 45.80384 1.000 24.02177 24 VAL B N 1
ATOM 4134 C CA . VAL B 1 24 ? 55.51723 74.37686 44.81942 1.000 27.79690 24 VAL B CA 1
ATOM 4135 C C . VAL B 1 24 ? 55.75687 73.85346 43.40759 1.000 28.90294 24 VAL B C 1
ATOM 4136 O O . VAL B 1 24 ? 54.87671 73.92924 42.54251 1.000 24.34404 24 VAL B O 1
ATOM 4149 N N . GLN B 1 25 ? 56.95451 73.31643 43.15315 1.000 27.24083 25 GLN B N 1
ATOM 4150 C CA . GLN B 1 25 ? 57.25946 72.77602 41.83199 1.000 30.53871 25 GLN B CA 1
ATOM 4151 C C . GLN B 1 25 ? 56.33818 71.61219 41.49150 1.000 26.74238 25 GLN B C 1
ATOM 4152 O O . GLN B 1 25 ? 55.86315 71.49972 40.35546 1.000 27.66532 25 GLN B O 1
ATOM 4166 N N . ALA B 1 26 ? 56.07680 70.73318 42.46288 1.000 31.96797 26 ALA B N 1
ATOM 4167 C CA . ALA B 1 26 ? 55.17279 69.61408 42.22557 1.000 24.45076 26 ALA B CA 1
ATOM 4168 C C . ALA B 1 26 ? 53.78961 70.10601 41.82076 1.000 29.07386 26 ALA B C 1
ATOM 4169 O O . ALA B 1 26 ? 53.16881 69.55496 40.90364 1.000 29.09968 26 ALA B O 1
ATOM 4176 N N . LEU B 1 27 ? 53.29417 71.15235 42.48563 1.000 24.40085 27 LEU B N 1
A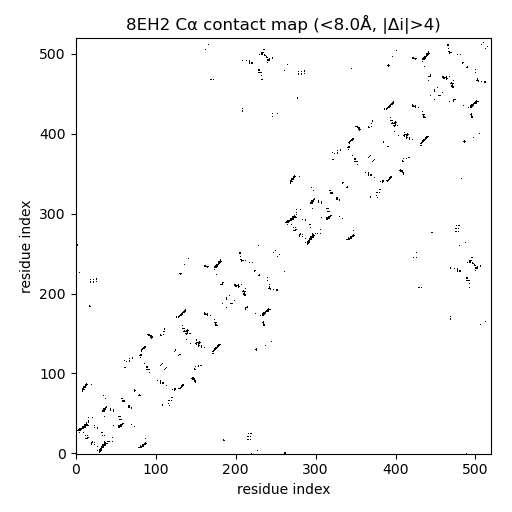TOM 4177 C CA . LEU B 1 27 ? 51.97221 71.67595 42.15966 1.000 31.09535 27 LEU B CA 1
ATOM 4178 C C . LEU B 1 27 ? 51.95517 72.32072 40.77758 1.000 28.78036 27 LEU B C 1
ATOM 4179 O O . LEU B 1 27 ? 51.02004 72.10281 39.99806 1.000 24.72873 27 LEU B O 1
ATOM 4195 N N . VAL B 1 28 ? 52.97408 73.12116 40.45713 1.000 21.73560 28 VAL B N 1
ATOM 4196 C CA . VAL B 1 28 ? 53.02936 73.76484 39.14740 1.000 27.28128 28 VAL B CA 1
ATOM 4197 C C . VAL B 1 28 ? 53.06871 72.71441 38.04320 1.000 32.22104 28 VAL B C 1
ATOM 4198 O O . VAL B 1 28 ? 52.34027 72.80609 37.04820 1.000 26.16732 28 VAL B O 1
ATOM 4211 N N . SER B 1 29 ? 53.92350 71.69826 38.20202 1.000 36.24577 29 SER B N 1
ATOM 4212 C CA . SER B 1 29 ? 53.99775 70.63150 37.20905 1.000 27.01533 29 SER B CA 1
ATOM 4213 C C . SER B 1 29 ? 52.63698 69.99201 36.97166 1.000 26.48636 29 SER B C 1
ATOM 4214 O O . SER B 1 29 ? 52.34716 69.54798 35.85496 1.000 32.15471 29 SER B O 1
ATOM 4222 N N . ALA B 1 30 ? 51.79353 69.93203 38.00051 1.000 27.77797 30 ALA B N 1
ATOM 4223 C CA . ALA B 1 30 ? 50.45253 69.38162 37.85786 1.000 28.90712 30 ALA B CA 1
ATOM 4224 C C . ALA B 1 30 ? 49.46346 70.37991 37.27081 1.000 29.44702 30 ALA B C 1
ATOM 4225 O O . ALA B 1 30 ? 48.28660 70.03942 37.11339 1.000 30.03888 30 ALA B O 1
ATOM 4232 N N . GLY B 1 31 ? 49.90683 71.59026 36.94573 1.000 29.37402 31 GLY B N 1
ATOM 4233 C CA . GLY B 1 31 ? 49.06386 72.57890 36.31046 1.000 32.32222 31 GLY B CA 1
ATOM 4234 C C . GLY B 1 31 ? 48.40116 73.57581 37.23303 1.000 33.50368 31 GLY B C 1
ATOM 4235 O O . GLY B 1 31 ? 47.57855 74.37124 36.76334 1.000 30.18142 31 GLY B O 1
ATOM 4239 N N . ALA B 1 32 ? 48.73220 73.56819 38.51834 1.000 31.52524 32 ALA B N 1
ATOM 4240 C CA . ALA B 1 32 ? 48.09109 74.45052 39.47895 1.000 28.75651 32 ALA B CA 1
ATOM 4241 C C . ALA B 1 32 ? 48.86786 75.75122 39.62969 1.000 28.17134 32 ALA B C 1
ATOM 4242 O O . ALA B 1 32 ? 50.08273 75.80122 39.42184 1.000 30.97307 32 ALA B O 1
ATOM 4249 N N . HIS B 1 33 ? 48.14673 76.81042 39.99209 1.000 34.58867 33 HIS B N 1
ATOM 4250 C CA . HIS B 1 33 ? 48.75967 78.06786 40.39972 1.000 26.18545 33 HIS B CA 1
ATOM 4251 C C . HIS B 1 33 ? 48.93292 78.06442 41.91234 1.000 32.91328 33 HIS B C 1
ATOM 4252 O O . HIS B 1 33 ? 48.07376 77.56272 42.64550 1.000 27.33847 33 HIS B O 1
ATOM 4266 N N . VAL B 1 34 ? 50.05780 78.60524 42.37410 1.000 27.97855 34 VAL B N 1
ATOM 4267 C CA . VAL B 1 34 ? 50.45065 78.51098 43.77304 1.000 32.26278 34 VAL B CA 1
ATOM 4268 C C . VAL B 1 34 ? 50.73584 79.90241 44.31771 1.000 29.49324 34 VAL B C 1
ATOM 4269 O O . VAL B 1 34 ? 51.38732 80.71937 43.65872 1.000 28.82420 34 VAL B O 1
ATOM 4282 N N . ALA B 1 35 ? 50.25480 80.16386 45.52802 1.000 26.18963 35 ALA B N 1
ATOM 4283 C CA . ALA B 1 35 ? 50.57221 81.37993 46.26436 1.000 30.68381 35 ALA B CA 1
ATOM 4284 C C . ALA B 1 35 ? 51.44811 80.99516 47.44835 1.000 27.88018 35 ALA B C 1
ATOM 4285 O O . ALA B 1 35 ? 51.02836 80.20609 48.30227 1.000 27.30259 35 ALA B O 1
ATOM 4292 N N . ILE B 1 36 ? 52.66030 81.53764 47.49070 1.000 31.38230 36 ILE B N 1
ATOM 4293 C CA . ILE B 1 36 ? 53.60045 81.25355 48.56856 1.000 27.85225 36 ILE B CA 1
ATOM 4294 C C . ILE B 1 36 ? 53.45181 82.33303 49.63117 1.000 26.68432 36 ILE B C 1
ATOM 4295 O O . ILE B 1 36 ? 53.69446 83.51537 49.36634 1.000 38.06709 36 ILE B O 1
ATOM 4311 N N . LEU B 1 37 ? 53.05203 81.92787 50.83144 1.000 31.49268 37 LEU B N 1
ATOM 4312 C CA . LEU B 1 37 ? 52.97840 82.81572 51.98438 1.000 32.66857 37 LEU B CA 1
ATOM 4313 C C . LEU B 1 37 ? 54.15402 82.49388 52.89637 1.000 39.46772 37 LEU B C 1
ATOM 4314 O O . LEU B 1 37 ? 54.30510 81.34918 53.33713 1.000 40.49515 37 LEU B O 1
ATOM 4330 N N . ASP B 1 38 ? 54.97763 83.49877 53.18529 1.000 39.78463 38 ASP B N 1
ATOM 4331 C CA . ASP B 1 38 ? 56.14743 83.27794 54.02279 1.000 41.88204 38 ASP B CA 1
ATOM 4332 C C . ASP B 1 38 ? 56.68788 84.61196 54.51152 1.000 42.37827 38 ASP B C 1
ATOM 4333 O O . ASP B 1 38 ? 56.47567 85.65372 53.88483 1.000 38.10827 38 ASP B O 1
ATOM 4342 N N . ILE B 1 39 ? 57.38420 84.56021 55.64895 1.000 47.91542 39 ILE B N 1
ATOM 4343 C CA . ILE B 1 39 ? 58.08264 85.73266 56.16201 1.000 54.78680 39 ILE B CA 1
ATOM 4344 C C . ILE B 1 39 ? 59.46941 85.88555 55.54985 1.000 50.40594 39 ILE B C 1
ATOM 4345 O O . ILE B 1 39 ? 60.05194 86.97392 55.61939 1.000 50.96080 39 ILE B O 1
ATOM 4361 N N . ASP B 1 40 ? 60.00524 84.83403 54.93471 1.000 46.26767 40 ASP B N 1
ATOM 4362 C CA . ASP B 1 40 ? 61.33864 84.88336 54.35031 1.000 47.85136 40 ASP B CA 1
ATOM 4363 C C . ASP B 1 40 ? 61.29966 85.54521 52.98004 1.000 51.13940 40 ASP B C 1
ATOM 4364 O O . ASP B 1 40 ? 60.41818 85.26646 52.16133 1.000 48.69663 40 ASP B O 1
ATOM 4373 N N . ALA B 1 41 ? 62.27193 86.42779 52.73497 1.000 47.14544 41 ALA B N 1
ATOM 4374 C CA . ALA B 1 41 ? 62.31248 87.16273 51.47967 1.000 53.25587 41 ALA B CA 1
ATOM 4375 C C . ALA B 1 41 ? 62.78629 86.31162 50.31008 1.000 50.58253 41 ALA B C 1
ATOM 4376 O O . ALA B 1 41 ? 62.56869 86.69060 49.15798 1.000 48.53655 41 ALA B O 1
ATOM 4383 N N . LYS B 1 42 ? 63.43821 85.17797 50.55872 1.000 51.25520 42 LYS B N 1
ATOM 4384 C CA . LYS B 1 42 ? 63.88586 84.35721 49.43957 1.000 49.67365 42 LYS B CA 1
ATOM 4385 C C . LYS B 1 42 ? 62.71295 83.72848 48.69227 1.000 49.96337 42 LYS B C 1
ATOM 4386 O O . LYS B 1 42 ? 62.91714 83.20160 47.59287 1.000 51.29580 42 LYS B O 1
ATOM 4390 N N . GLY B 1 43 ? 61.50207 83.75882 49.25678 1.000 47.03066 43 GLY B N 1
ATOM 4391 C CA . GLY B 1 43 ? 60.36074 83.23308 48.52706 1.000 44.29225 43 GLY B CA 1
ATOM 4392 C C . GLY B 1 43 ? 60.07291 83.98909 47.24068 1.000 44.13647 43 GLY B C 1
ATOM 4393 O O . GLY B 1 43 ? 59.55242 83.41247 46.27991 1.000 40.83793 43 GLY B O 1
ATOM 4397 N N . LYS B 1 44 ? 60.41420 85.28043 47.19326 1.000 41.22290 44 LYS B N 1
ATOM 4398 C CA . LYS B 1 44 ? 60.17720 86.05968 45.98147 1.000 42.03177 44 LYS B CA 1
ATOM 4399 C C . LYS B 1 44 ? 60.96145 85.49291 44.80425 1.000 39.52709 44 LYS B C 1
ATOM 4400 O O . LYS B 1 44 ? 60.44399 85.41698 43.68329 1.000 36.99124 44 LYS B O 1
ATOM 4419 N N . ALA B 1 45 ? 62.21522 85.08999 45.03731 1.000 40.25216 45 ALA B N 1
ATOM 4420 C CA . ALA B 1 45 ? 63.00442 84.49024 43.96726 1.000 37.54144 45 ALA B CA 1
ATOM 4421 C C . ALA B 1 45 ? 62.41305 83.15887 43.52347 1.000 39.22240 45 ALA B C 1
ATOM 4422 O O . ALA B 1 45 ? 62.48193 82.81632 42.33707 1.000 44.06839 45 ALA B O 1
ATOM 4429 N N . ILE B 1 46 ? 61.82709 82.40062 44.45340 1.000 39.82183 46 ILE B N 1
ATOM 4430 C CA . ILE B 1 46 ? 61.19630 81.13592 44.09325 1.000 34.07651 46 ILE B CA 1
ATOM 4431 C C . ILE B 1 46 ? 59.97387 81.38584 43.21984 1.000 33.40710 46 ILE B C 1
ATOM 4432 O O . ILE B 1 46 ? 59.74973 80.68518 42.22613 1.000 34.74344 46 ILE B O 1
ATOM 4448 N N . ALA B 1 47 ? 59.16104 82.38451 43.57608 1.000 41.32153 47 ALA B N 1
ATOM 4449 C CA . ALA B 1 47 ? 57.96195 82.67431 42.79735 1.000 40.95550 47 ALA B CA 1
ATOM 4450 C C . ALA B 1 47 ? 58.32052 83.14590 41.39441 1.000 33.37442 47 ALA B C 1
ATOM 4451 O O . ALA B 1 47 ? 57.66092 82.76863 40.41940 1.000 35.55669 47 ALA B O 1
ATOM 4458 N N . GLU B 1 48 ? 59.35750 83.97712 41.27159 1.000 35.66803 48 GLU B N 1
ATOM 4459 C CA . GLU B 1 48 ? 59.78162 84.44643 39.95939 1.000 37.77361 48 GLU B CA 1
ATOM 4460 C C . GLU B 1 48 ? 60.32659 83.31026 39.10727 1.000 40.60315 48 GLU B C 1
ATOM 4461 O O . GLU B 1 48 ? 60.35185 83.42785 37.87730 1.000 36.13729 48 GLU B O 1
ATOM 4473 N N . SER B 1 49 ? 60.76369 82.21506 39.73512 1.000 39.76894 49 SER B N 1
ATOM 4474 C CA . SER B 1 49 ? 61.29760 81.09181 38.97708 1.000 34.83848 49 SER B CA 1
ATOM 4475 C C . SER B 1 49 ? 60.22559 80.44134 38.11492 1.000 37.87410 49 SER B C 1
ATOM 4476 O O . SER B 1 49 ? 60.54476 79.83579 37.08628 1.000 39.80592 49 SER B O 1
ATOM 4484 N N . PHE B 1 50 ? 58.95895 80.55775 38.50793 1.000 38.84564 50 PHE B N 1
ATOM 4485 C CA . PHE B 1 50 ? 57.85023 80.00316 37.74434 1.000 38.14155 50 PHE B CA 1
ATOM 4486 C C . PHE B 1 50 ? 57.06890 81.06772 36.98221 1.000 37.09645 50 PHE B C 1
ATOM 4487 O O . PHE B 1 50 ? 56.04515 80.74945 36.37005 1.000 47.84873 50 PHE B O 1
ATOM 4504 N N . ASN B 1 51 ? 57.52235 82.31805 37.01062 1.000 39.22327 51 ASN B N 1
ATOM 4505 C CA . ASN B 1 51 ? 56.87810 83.42398 36.28586 1.000 38.37598 51 ASN B CA 1
ATOM 4506 C C . ASN B 1 51 ? 55.43454 83.51931 36.77658 1.000 35.50316 51 ASN B C 1
ATOM 4507 O O . ASN B 1 51 ? 55.20937 83.50219 37.99651 1.000 36.43940 51 ASN B O 1
ATOM 4518 N N . HIS B 1 52 ? 54.44339 83.62424 35.89319 1.000 35.93751 52 HIS B N 1
ATOM 4519 C CA . HIS B 1 52 ? 53.08097 83.93302 36.30955 1.000 38.90640 52 HIS B CA 1
ATOM 4520 C C . HIS B 1 52 ? 52.37062 82.74482 36.94254 1.000 34.45841 52 HIS B C 1
ATOM 4521 O O . HIS B 1 52 ? 51.20595 82.87679 37.33347 1.000 40.48226 52 HIS B O 1
ATOM 4535 N N . ASP B 1 53 ? 53.02752 81.58912 37.03488 1.000 31.33932 53 ASP B N 1
ATOM 4536 C CA . ASP B 1 53 ? 52.38791 80.42288 37.62706 1.000 35.48942 53 ASP B CA 1
ATOM 4537 C C . ASP B 1 53 ? 52.39275 80.48530 39.14723 1.000 40.35502 53 ASP B C 1
ATOM 4538 O O . ASP B 1 53 ? 51.49455 79.93003 39.79151 1.000 35.24483 53 ASP B O 1
ATOM 4547 N N . VAL B 1 54 ? 53.38750 81.14605 39.73104 1.000 32.76354 54 VAL B N 1
ATOM 4548 C CA . VAL B 1 54 ? 53.52656 81.25514 41.17569 1.000 33.28723 54 VAL B CA 1
ATOM 4549 C C . VAL B 1 54 ? 53.60720 82.72641 41.55615 1.000 33.24461 54 VAL B C 1
ATOM 4550 O O . VAL B 1 54 ? 54.24198 83.52567 40.85919 1.000 30.81700 54 VAL B O 1
ATOM 4563 N N . MET B 1 55 ? 52.96050 83.07614 42.66422 1.000 28.25455 55 MET B N 1
ATOM 4564 C CA . MET B 1 55 ? 52.97796 84.42341 43.21025 1.000 27.25644 55 MET B CA 1
ATOM 4565 C C . MET B 1 55 ? 53.50812 84.36686 44.63689 1.000 34.68257 55 MET B C 1
ATOM 4566 O O . MET B 1 55 ? 53.24368 83.41364 45.37727 1.000 30.29518 55 MET B O 1
ATOM 4580 N N . PHE B 1 56 ? 54.24703 85.40056 45.02577 1.000 31.15102 56 PHE B N 1
ATOM 4581 C CA . PHE B 1 56 ? 54.78800 85.50226 46.37314 1.000 34.82681 56 PHE B CA 1
ATOM 4582 C C . PHE B 1 56 ? 54.11887 86.65206 47.11054 1.000 36.32153 56 PHE B C 1
ATOM 4583 O O . PHE B 1 56 ? 53.96999 87.74876 46.56070 1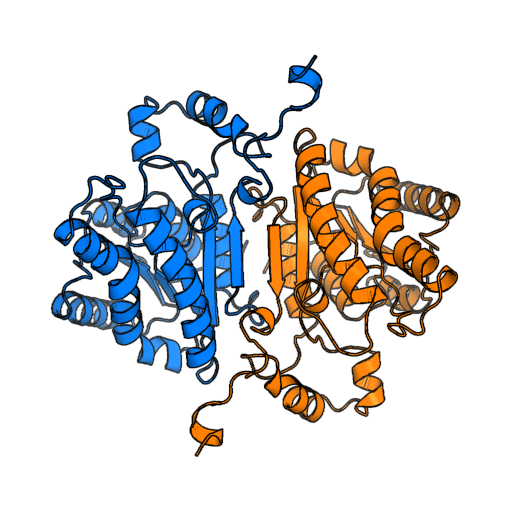.000 31.68409 56 PHE B O 1
ATOM 4600 N N . ILE B 1 57 ? 53.71758 86.39380 48.35190 1.000 35.67014 57 ILE B N 1
ATOM 4601 C CA . ILE B 1 57 ? 53.08339 87.38851 49.20948 1.000 31.15831 57 ILE B CA 1
ATOM 4602 C C . ILE B 1 57 ? 53.75571 87.26862 50.57084 1.000 34.27050 57 ILE B C 1
ATOM 4603 O O . ILE B 1 57 ? 53.46420 86.33992 51.33280 1.000 35.90775 57 ILE B O 1
ATOM 4619 N N . GLN B 1 58 ? 54.65398 88.19909 50.88398 1.000 32.97649 58 GLN B N 1
ATOM 4620 C CA . GLN B 1 58 ? 55.29013 88.19815 52.19441 1.000 44.75085 58 GLN B CA 1
ATOM 4621 C C . GLN B 1 58 ? 54.23180 88.40527 53.26867 1.000 39.50127 58 GLN B C 1
ATOM 4622 O O . GLN B 1 58 ? 53.51873 89.41396 53.26474 1.000 36.00944 58 GLN B O 1
ATOM 4636 N N . THR B 1 59 ? 54.11983 87.44348 54.18016 1.000 33.46885 59 THR B N 1
ATOM 4637 C CA . THR B 1 59 ? 53.03297 87.43340 55.14748 1.000 33.71250 59 THR B CA 1
ATOM 4638 C C . THR B 1 59 ? 53.55451 86.99339 56.50420 1.000 34.96605 59 THR B C 1
ATOM 4639 O O . THR B 1 59 ? 54.22105 85.95990 56.61074 1.000 36.56891 59 THR B O 1
ATOM 4650 N N . ASP B 1 60 ? 53.24737 87.78075 57.53312 1.000 30.43978 60 ASP B N 1
ATOM 4651 C CA . ASP B 1 60 ? 53.45850 87.37748 58.92219 1.000 29.18947 60 ASP B CA 1
ATOM 4652 C C . ASP B 1 60 ? 52.17092 86.70204 59.37860 1.000 28.31774 60 ASP B C 1
ATOM 4653 O O . ASP B 1 60 ? 51.18823 87.36848 59.71170 1.000 26.58408 60 ASP B O 1
ATOM 4662 N N . LEU B 1 61 ? 52.16868 85.36867 59.38021 1.000 25.66021 61 LEU B N 1
ATOM 4663 C CA . LEU B 1 61 ? 50.94842 84.62149 59.65616 1.000 27.90649 61 LEU B CA 1
ATOM 4664 C C . LEU B 1 61 ? 50.47131 84.76510 61.09544 1.000 26.07911 61 LEU B C 1
ATOM 4665 O O . LEU B 1 61 ? 49.34512 84.35430 61.39459 1.000 24.19548 61 LEU B O 1
ATOM 4681 N N . THR B 1 62 ? 51.27797 85.34170 61.98751 1.000 26.71457 62 THR B N 1
ATOM 4682 C CA . THR B 1 62 ? 50.78641 85.66309 63.32226 1.000 32.15283 62 THR B CA 1
ATOM 4683 C C . THR B 1 62 ? 49.91925 86.91542 63.33259 1.000 28.71049 62 THR B C 1
ATOM 4684 O O . THR B 1 62 ? 49.28692 87.20595 64.35374 1.000 27.32536 62 THR B O 1
ATOM 4695 N N . SER B 1 63 ? 49.87760 87.65554 62.22846 1.000 24.64657 63 SER B N 1
ATOM 4696 C CA . SER B 1 63 ? 49.07174 88.86292 62.11454 1.000 26.67898 63 SER B CA 1
ATOM 4697 C C . SER B 1 63 ? 47.80195 88.53964 61.33730 1.000 28.23701 63 SER B C 1
ATOM 4698 O O . SER B 1 63 ? 47.86698 88.18859 60.15320 1.000 25.08441 63 SER B O 1
ATOM 4706 N N . ASP B 1 64 ? 46.65214 88.64546 62.00922 1.000 30.77986 64 ASP B N 1
ATOM 4707 C CA . ASP B 1 64 ? 45.38030 88.38442 61.34400 1.000 32.37398 64 ASP B CA 1
ATOM 4708 C C . ASP B 1 64 ? 45.19286 89.29863 60.13980 1.000 33.82109 64 ASP B C 1
ATOM 4709 O O . ASP B 1 64 ? 44.67181 88.87288 59.10221 1.000 32.65536 64 ASP B O 1
ATOM 4718 N N . ALA B 1 65 ? 45.60978 90.56230 60.25955 1.000 30.51787 65 ALA B N 1
ATOM 4719 C CA . ALA B 1 65 ? 45.46156 91.49878 59.15170 1.000 26.21816 65 ALA B CA 1
ATOM 4720 C C . ALA B 1 65 ? 46.30224 91.07513 57.95406 1.000 31.27843 65 ALA B C 1
ATOM 4721 O O . ALA B 1 65 ? 45.87196 91.21520 56.80325 1.000 28.32933 65 ALA B O 1
ATOM 4728 N N . ALA B 1 66 ? 47.50527 90.55283 58.20269 1.000 29.44170 66 ALA B N 1
ATOM 4729 C CA . ALA B 1 66 ? 48.35088 90.09810 57.10467 1.000 26.03875 66 ALA B CA 1
ATOM 4730 C C . ALA B 1 66 ? 47.70825 88.93036 56.36528 1.000 28.00101 66 ALA B C 1
ATOM 4731 O O . ALA B 1 66 ? 47.83260 88.81786 55.14014 1.000 25.17881 66 ALA B O 1
ATOM 4738 N N . ILE B 1 67 ? 47.01494 88.05091 57.09293 1.000 30.30656 67 ILE B N 1
ATOM 4739 C CA . ILE B 1 67 ? 46.36804 86.90408 56.46210 1.000 28.67577 67 ILE B CA 1
ATOM 4740 C C . ILE B 1 67 ? 45.20835 87.36405 55.58753 1.000 29.73802 67 ILE B C 1
ATOM 4741 O O . ILE B 1 67 ? 45.03760 86.89140 54.45766 1.000 35.08610 67 ILE B O 1
ATOM 4757 N N . GLN B 1 68 ? 44.38293 88.27929 56.10314 1.000 29.47349 68 GLN B N 1
ATOM 4758 C CA . GLN B 1 68 ? 43.26811 88.79781 55.31704 1.000 33.76983 68 GLN B CA 1
ATOM 4759 C C . GLN B 1 68 ? 43.76115 89.47818 54.04566 1.000 34.27997 68 GLN B C 1
ATOM 4760 O O . GLN B 1 68 ? 43.15727 89.32742 52.97604 1.000 22.95323 68 GLN B O 1
ATOM 4774 N N . GLN B 1 69 ? 44.85846 90.23358 54.14223 1.000 31.82226 69 GLN B N 1
ATOM 4775 C CA . GLN B 1 69 ? 45.40203 90.89889 52.96306 1.000 36.82412 69 GLN B CA 1
ATOM 4776 C C . GLN B 1 69 ? 45.95344 89.88501 51.96944 1.000 32.72073 69 GLN B C 1
ATOM 4777 O O . GLN B 1 69 ? 45.83336 90.07094 50.75333 1.000 27.77395 69 GLN B O 1
ATOM 4791 N N . ALA B 1 70 ? 46.56606 88.80896 52.46880 1.000 32.39181 70 ALA B N 1
ATOM 4792 C CA . ALA B 1 70 ? 47.08909 87.78071 51.58070 1.000 30.58055 70 ALA B CA 1
ATOM 4793 C C . ALA B 1 70 ? 45.96404 87.06975 50.84119 1.000 31.94484 70 ALA B C 1
ATOM 4794 O O . ALA B 1 70 ? 46.07125 86.81173 49.63986 1.000 28.08982 70 ALA B O 1
ATOM 4801 N N . VAL B 1 71 ? 44.87122 86.74863 51.53298 1.000 28.61605 71 VAL B N 1
ATOM 4802 C CA . VAL B 1 71 ? 43.76234 86.09471 50.84764 1.000 29.89088 71 VAL B CA 1
ATOM 4803 C C . VAL B 1 71 ? 43.12311 87.05348 49.85329 1.000 30.71320 71 VAL B C 1
ATOM 4804 O O . VAL B 1 71 ? 42.69770 86.63953 48.76419 1.000 27.16463 71 VAL B O 1
ATOM 4817 N N . ALA B 1 72 ? 43.04874 88.34284 50.19731 1.000 27.97273 72 ALA B N 1
ATOM 4818 C CA . ALA B 1 72 ? 42.54069 89.31809 49.24112 1.000 30.37988 72 ALA B CA 1
ATOM 4819 C C . ALA B 1 72 ? 43.41931 89.36281 47.99368 1.000 27.74928 72 ALA B C 1
ATOM 4820 O O . ALA B 1 72 ? 42.91323 89.42766 46.86654 1.000 25.51431 72 ALA B O 1
ATOM 4827 N N . ASP B 1 73 ? 44.74147 89.31264 48.17715 1.000 23.64000 73 ASP B N 1
ATOM 4828 C CA . ASP B 1 73 ? 45.65109 89.32396 47.03720 1.000 31.77083 73 ASP B CA 1
ATOM 4829 C C . ASP B 1 73 ? 45.53241 88.04160 46.22301 1.000 34.75538 73 ASP B C 1
ATOM 4830 O O . ASP B 1 73 ? 45.58772 88.07779 44.98803 1.000 31.59045 73 ASP B O 1
ATOM 4839 N N . ILE B 1 74 ? 45.37351 86.89749 46.89393 1.000 31.33432 74 ILE B N 1
ATOM 4840 C CA . ILE B 1 74 ? 45.19180 85.64200 46.17346 1.000 27.53638 74 ILE B CA 1
ATOM 4841 C C . ILE B 1 74 ? 43.93607 85.70750 45.31559 1.000 29.18230 74 ILE B C 1
ATOM 4842 O O . ILE B 1 74 ? 43.93161 85.27316 44.15694 1.000 28.10435 74 ILE B O 1
ATOM 4858 N N . HIS B 1 75 ? 42.85015 86.25042 45.87234 1.000 26.73754 75 HIS B N 1
ATOM 4859 C CA . HIS B 1 75 ? 41.60371 86.36901 45.12218 1.000 32.16301 75 HIS B CA 1
ATOM 4860 C C . HIS B 1 75 ? 41.75886 87.30614 43.92858 1.000 33.38215 75 HIS B C 1
ATOM 4861 O O . HIS B 1 75 ? 41.15938 87.07611 42.87112 1.000 30.30781 75 HIS B O 1
ATOM 4875 N N . GLN B 1 76 ? 42.54733 88.37213 44.08128 1.000 27.72300 76 GLN B N 1
ATOM 4876 C CA . GLN B 1 76 ? 42.67329 89.35838 43.01519 1.000 38.44980 76 GLN B CA 1
ATOM 4877 C C . GLN B 1 76 ? 43.46018 88.80115 41.83594 1.000 36.24407 76 GLN B C 1
ATOM 4878 O O . GLN B 1 76 ? 43.07271 88.99691 40.67792 1.000 30.53587 76 GLN B O 1
ATOM 4892 N N . HIS B 1 77 ? 44.56844 88.11316 42.10807 1.000 31.88751 77 HIS B N 1
ATOM 4893 C CA . HIS B 1 77 ? 45.47462 87.65732 41.06210 1.000 33.64738 77 HIS B CA 1
ATOM 4894 C C . HIS B 1 77 ? 45.23767 86.22163 40.61479 1.000 34.51784 77 HIS B C 1
ATOM 4895 O O . HIS B 1 77 ? 45.47740 85.91203 39.44383 1.000 35.05119 77 HIS B O 1
ATOM 4909 N N . LEU B 1 78 ? 44.78527 85.33462 41.50240 1.000 35.68111 78 LEU B N 1
ATOM 4910 C CA . LEU B 1 78 ? 44.72373 83.91016 41.18877 1.000 33.15394 78 LEU B CA 1
ATOM 4911 C C . LEU B 1 78 ? 43.31436 83.34292 41.23053 1.000 23.83704 78 LEU B C 1
ATOM 4912 O O . LEU B 1 78 ? 42.90323 82.65948 40.28534 1.000 33.06113 78 LEU B O 1
ATOM 4928 N N . GLY B 1 79 ? 42.56356 83.59310 42.29918 1.000 30.72682 79 GLY B N 1
ATOM 4929 C CA . GLY B 1 79 ? 41.19756 83.11561 42.38794 1.000 33.47720 79 GLY B CA 1
ATOM 4930 C C . GLY B 1 79 ? 40.91232 82.26437 43.60854 1.000 31.31072 79 GLY B C 1
ATOM 4931 O O . GLY B 1 79 ? 41.61608 82.3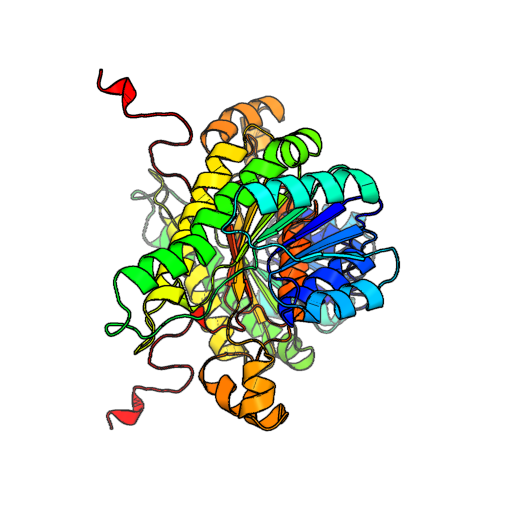5605 44.61758 1.000 29.05255 79 GLY B O 1
ATOM 4935 N N . GLU B 1 80 ? 39.87623 81.43137 43.52131 1.000 35.49180 80 GLU B N 1
ATOM 4936 C CA . GLU B 1 80 ? 39.44893 80.61914 44.65320 1.000 33.62814 80 GLU B CA 1
ATOM 4937 C C . GLU B 1 80 ? 40.44657 79.49911 44.92546 1.000 27.93439 80 GLU B C 1
ATOM 4938 O O . GLU B 1 80 ? 40.94674 78.85081 44.00329 1.000 28.11608 80 GLU B O 1
ATOM 4950 N N . VAL B 1 81 ? 40.72596 79.26913 46.20437 1.000 30.38881 81 VAL B N 1
ATOM 4951 C CA . VAL B 1 81 ? 41.75833 78.32874 46.62463 1.000 28.71767 81 VAL B CA 1
ATOM 4952 C C . VAL B 1 81 ? 41.15509 76.94278 46.80195 1.000 31.12214 81 VAL B C 1
ATOM 4953 O O . VAL B 1 81 ? 40.07822 76.78453 47.39076 1.000 26.75719 81 VAL B O 1
ATOM 4966 N N . SER B 1 82 ? 41.86593 75.93037 46.30238 1.000 24.69839 82 SER B N 1
ATOM 4967 C CA . SER B 1 82 ? 41.46892 74.53763 46.45702 1.000 28.47793 82 SER B CA 1
ATOM 4968 C C . SER B 1 82 ? 42.35753 73.74985 47.40815 1.000 27.75680 82 SER B C 1
ATOM 4969 O O . SER B 1 82 ? 41.87567 72.81378 48.04681 1.000 25.03909 82 SER B O 1
ATOM 4977 N N . TYR B 1 83 ? 43.63677 74.09799 47.51856 1.000 23.83804 83 TYR B N 1
ATOM 4978 C CA . TYR B 1 83 ? 44.58521 73.32555 48.30677 1.000 25.00966 83 TYR B CA 1
ATOM 4979 C C . TYR B 1 83 ? 45.37149 74.23659 49.23363 1.000 24.85710 83 TYR B C 1
ATOM 4980 O O . TYR B 1 83 ? 45.81077 75.31957 48.83611 1.000 20.91834 83 TYR B O 1
ATOM 4998 N N . LEU B 1 84 ? 45.53729 73.78409 50.47506 1.000 28.70048 84 LEU B N 1
ATOM 4999 C CA . LEU B 1 84 ? 46.31745 74.49029 51.48319 1.000 25.78857 84 LEU B CA 1
ATOM 5000 C C . LEU B 1 84 ? 47.34005 73.52502 52.05970 1.000 25.28427 84 LEU B C 1
ATOM 5001 O O . LEU B 1 84 ? 46.97484 72.45206 52.55117 1.000 18.36194 84 LEU B O 1
ATOM 5017 N N . VAL B 1 85 ? 48.61269 73.90104 51.99587 1.000 20.05186 85 VAL B N 1
ATOM 5018 C CA . VAL B 1 85 ? 49.69507 73.12112 52.58259 1.000 26.01469 85 VAL B CA 1
ATOM 5019 C C . VAL B 1 85 ? 50.30567 73.96666 53.69061 1.000 24.48472 85 VAL B C 1
ATOM 5020 O O . VAL B 1 85 ? 50.93929 74.99413 53.41861 1.000 25.58149 85 VAL B O 1
ATOM 5033 N N . ASN B 1 86 ? 50.10606 73.54853 54.93857 1.000 26.13776 86 ASN B N 1
ATOM 5034 C CA . ASN B 1 86 ? 50.60504 74.28919 56.09679 1.000 26.30776 86 ASN B CA 1
ATOM 5035 C C . ASN B 1 86 ? 51.99594 73.76519 56.43009 1.000 26.25837 86 ASN B C 1
ATOM 5036 O O . ASN B 1 86 ? 52.15004 72.76277 57.13261 1.000 21.13997 86 ASN B O 1
ATOM 5047 N N . LEU B 1 87 ? 53.01177 74.45474 55.91832 1.000 24.28436 87 LEU B N 1
ATOM 5048 C CA . LEU B 1 87 ? 54.40366 74.07436 56.09533 1.000 23.04998 87 LEU B CA 1
ATOM 5049 C C . LEU B 1 87 ? 55.17917 75.10468 56.89807 1.000 25.71750 87 LEU B C 1
ATOM 5050 O O . LEU B 1 87 ? 56.36470 74.89066 57.17467 1.000 32.41398 87 LEU B O 1
ATOM 5066 N N . ALA B 1 88 ? 54.54121 76.20543 57.29019 1.000 31.22016 88 ALA B N 1
ATOM 5067 C CA . ALA B 1 88 ? 55.21911 77.24758 58.04509 1.000 23.67746 88 ALA B CA 1
ATOM 5068 C C . ALA B 1 88 ? 55.53124 76.77027 59.45639 1.000 28.77684 88 ALA B C 1
ATOM 5069 O O . ALA B 1 88 ? 54.69724 76.15125 60.12294 1.000 25.95791 88 ALA B O 1
ATOM 5076 N N . CYS B 1 89 ? 56.74620 77.05816 59.90762 1.000 23.09150 89 CYS B N 1
ATOM 5077 C CA . CYS B 1 89 ? 57.16336 76.68958 61.25049 1.000 31.23789 89 CYS B CA 1
ATOM 5078 C C . CYS B 1 89 ? 58.32515 77.58242 61.65573 1.000 28.71284 89 CYS B C 1
ATOM 5079 O O . CYS B 1 89 ? 58.92897 78.26957 60.82846 1.000 26.30265 89 CYS B O 1
ATOM 5087 N N . THR B 1 90 ? 58.61638 77.57101 62.95148 1.000 26.60061 90 THR B N 1
ATOM 5088 C CA . THR B 1 90 ? 59.79330 78.21584 63.50614 1.000 26.85603 90 THR B CA 1
ATOM 5089 C C . THR B 1 90 ? 60.61915 77.16159 64.22690 1.000 32.21117 90 THR B C 1
ATOM 5090 O O . THR B 1 90 ? 60.07630 76.21936 64.81190 1.000 28.32351 90 THR B O 1
ATOM 5101 N N . TYR B 1 91 ? 61.93595 77.32776 64.19035 1.000 33.50646 91 TYR B N 1
ATOM 5102 C CA . TYR B 1 91 ? 62.83947 76.42953 64.89205 1.000 31.83369 91 TYR B CA 1
ATOM 5103 C C . TYR B 1 91 ? 63.36641 77.04170 66.18106 1.000 32.52684 91 TYR B C 1
ATOM 5104 O O . TYR B 1 91 ? 64.33820 76.53603 66.75121 1.000 29.61657 91 TYR B O 1
ATOM 5122 N N . LEU B 1 92 ? 62.73562 78.11753 66.65190 1.000 30.12474 92 LEU B N 1
ATOM 5123 C CA . LEU B 1 92 ? 62.92415 78.60196 68.01146 1.000 26.81161 92 LEU B CA 1
ATOM 5124 C C . LEU B 1 92 ? 62.70190 77.45603 68.98916 1.000 25.51403 92 LEU B C 1
ATOM 5125 O O . LEU B 1 92 ? 61.56121 77.04160 69.21964 1.000 27.03325 92 L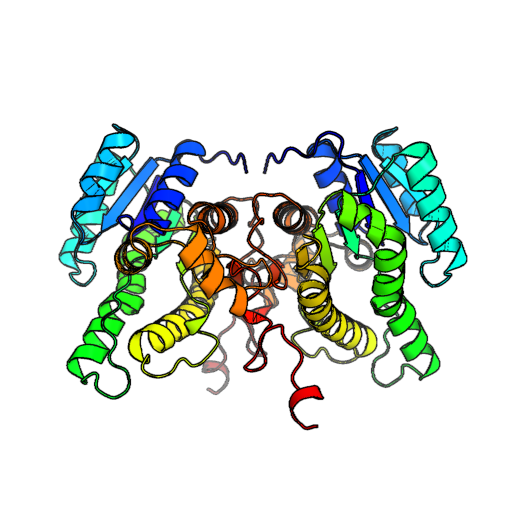EU B O 1
ATOM 5141 N N . ASP B 1 93 ? 63.78425 76.92550 69.55371 1.000 30.78491 93 ASP B N 1
ATOM 5142 C CA . ASP B 1 93 ? 63.69538 75.76795 70.43421 1.000 25.65986 93 ASP B CA 1
ATOM 5143 C C . ASP B 1 93 ? 64.99385 75.60091 71.20993 1.000 28.26513 93 ASP B C 1
ATOM 5144 O O . ASP B 1 93 ? 66.03789 75.30017 70.62184 1.000 26.18873 93 ASP B O 1
ATOM 5153 N N . ASP B 1 94 ? 64.93930 75.79788 72.52895 1.000 26.99377 94 ASP B N 1
ATOM 5154 C CA . ASP B 1 94 ? 66.08984 75.59041 73.40013 1.000 29.12083 94 ASP B CA 1
ATOM 5155 C C . ASP B 1 94 ? 65.74130 74.64318 74.54461 1.000 27.76598 94 ASP B C 1
ATOM 5156 O O . ASP B 1 94 ? 66.34637 74.70471 75.61847 1.000 27.13229 94 ASP B O 1
ATOM 5165 N N . GLY B 1 95 ? 64.76423 73.76761 74.33006 1.000 24.48959 95 GLY B N 1
ATOM 5166 C CA . GLY B 1 95 ? 64.38995 72.80723 75.35441 1.000 21.53056 95 GLY B CA 1
ATOM 5167 C C . GLY B 1 95 ? 63.92935 73.47962 76.63265 1.000 26.97967 95 GLY B C 1
ATOM 5168 O O . GLY B 1 95 ? 63.14442 74.43352 76.61516 1.000 26.19752 95 GLY B O 1
ATOM 5172 N N . PHE B 1 96 ? 64.42289 72.97160 77.76632 1.000 25.28792 96 PHE B N 1
ATOM 5173 C CA . PHE B 1 96 ? 64.01633 73.49638 79.06622 1.000 24.15735 96 PHE B CA 1
ATOM 5174 C C . PHE B 1 96 ? 64.37716 74.96768 79.21197 1.000 25.53204 96 PHE B C 1
ATOM 5175 O O . PHE B 1 96 ? 63.70594 75.69849 79.94671 1.000 25.09545 96 PHE B O 1
ATOM 5192 N N . LYS B 1 97 ? 65.41735 75.42661 78.51741 1.000 22.29177 97 LYS B N 1
ATOM 5193 C CA . LYS B 1 97 ? 65.84882 76.81164 78.65495 1.000 31.34378 97 LYS B CA 1
ATOM 5194 C C . LYS B 1 97 ? 64.92247 77.79331 77.94627 1.000 32.44701 97 LYS B C 1
ATOM 5195 O O . LYS B 1 97 ? 64.93050 78.98139 78.28751 1.000 27.82474 97 LYS B O 1
ATOM 5214 N N . SER B 1 98 ? 64.12204 77.33406 76.98597 1.000 27.61290 98 SER B N 1
ATOM 5215 C CA . SER B 1 98 ? 63.16595 78.21976 76.33521 1.000 27.98967 98 SER B CA 1
ATOM 5216 C C . SER B 1 98 ? 62.17730 78.76293 77.36114 1.000 28.36417 98 SER B C 1
ATOM 5217 O O . SER B 1 98 ? 61.72024 78.04108 78.25180 1.000 29.42605 98 SER B O 1
ATOM 5225 N N . SER B 1 99 ? 61.85053 80.04484 77.23275 1.000 29.13509 99 SER B N 1
ATOM 5226 C CA . SER B 1 99 ? 61.00922 80.73234 78.19927 1.000 28.56887 99 SER B CA 1
ATOM 5227 C C . SER B 1 99 ? 59.53177 80.62546 77.82704 1.000 24.56128 99 SER B C 1
ATOM 5228 O O . SER B 1 99 ? 59.16293 80.16044 76.74755 1.000 23.62788 99 SER B O 1
ATOM 5236 N N . ARG B 1 100 ? 58.67564 81.06835 78.75325 1.000 28.46723 100 ARG B N 1
ATOM 5237 C CA . ARG B 1 100 ? 57.24565 81.12061 78.47082 1.000 21.78373 100 ARG B CA 1
ATOM 5238 C C . ARG B 1 100 ? 56.97136 81.94877 77.22478 1.000 33.11844 100 ARG B C 1
ATOM 5239 O O . ARG B 1 100 ? 56.15108 81.56656 76.38130 1.000 33.05044 100 ARG B O 1
ATOM 5260 N N . GLN B 1 101 ? 57.65735 83.08577 77.08746 1.000 26.30272 101 GLN B N 1
ATOM 5261 C CA . GLN B 1 101 ? 57.45788 83.93287 75.91867 1.000 31.10241 101 GLN B CA 1
ATOM 5262 C C . GLN B 1 101 ? 57.85284 83.20174 74.64304 1.000 28.10017 101 GLN B C 1
ATOM 5263 O O . GLN B 1 101 ? 57.17182 83.31598 73.61711 1.000 26.99758 101 GLN B O 1
ATOM 5277 N N . ASP B 1 102 ? 58.95566 82.45040 74.68439 1.000 29.78253 102 ASP B N 1
ATOM 5278 C CA . ASP B 1 102 ? 59.35506 81.66405 73.52284 1.000 27.14566 102 ASP B CA 1
ATOM 5279 C C . ASP B 1 102 ? 58.32469 80.58634 73.21492 1.000 24.74544 102 ASP B C 1
ATOM 5280 O O . ASP B 1 102 ? 57.99405 80.34711 72.04833 1.000 27.97119 102 ASP B O 1
ATOM 5289 N N . TRP B 1 103 ? 57.79743 79.93399 74.25307 1.000 27.79887 103 TRP B N 1
ATOM 5290 C CA . TRP B 1 103 ? 56.79444 78.89386 74.05441 1.000 25.93583 103 TRP B CA 1
ATOM 5291 C C . TRP B 1 103 ? 55.58791 79.43325 73.29662 1.000 23.73192 103 TRP B C 1
ATOM 5292 O O . TRP B 1 103 ? 55.16538 78.85877 72.28718 1.000 21.40065 103 TRP B O 1
ATOM 5313 N N . LEU B 1 104 ? 55.00438 80.53083 73.78463 1.000 24.97836 104 LEU B N 1
ATOM 5314 C CA . LEU B 1 104 ? 53.80726 81.07188 73.15347 1.000 23.87860 104 LEU B CA 1
ATOM 5315 C C . LEU B 1 104 ? 54.10054 81.58145 71.74961 1.000 28.08150 104 LEU B C 1
ATOM 5316 O O . LEU B 1 104 ? 53.24932 81.46804 70.86006 1.000 27.14017 104 LEU B O 1
ATOM 5332 N N . GLN B 1 105 ? 55.29522 82.13424 71.52941 1.000 29.23223 105 GLN B N 1
ATOM 5333 C CA . GLN B 1 105 ? 55.67364 82.57613 70.19236 1.000 26.99929 105 GLN B CA 1
ATOM 5334 C C . GLN B 1 105 ? 55.76660 81.39336 69.23736 1.000 27.13066 105 GLN B C 1
ATOM 5335 O O . GLN B 1 105 ? 55.24845 81.44236 68.11614 1.000 26.81278 105 GLN B O 1
ATOM 5349 N N . ALA B 1 106 ? 56.42348 80.31380 69.66878 1.000 22.61618 106 ALA B N 1
ATOM 5350 C CA . ALA B 1 106 ? 56.56317 79.14363 68.80964 1.000 28.71722 106 ALA B CA 1
ATOM 5351 C C . ALA B 1 106 ? 55.21512 78.48010 68.55606 1.000 28.95608 106 ALA B C 1
ATOM 5352 O O . ALA B 1 106 ? 54.92446 78.06424 67.42794 1.000 21.42442 106 ALA B O 1
ATOM 5359 N N . LEU B 1 107 ? 54.37192 78.38402 69.58743 1.000 23.81164 107 LEU B N 1
ATOM 5360 C CA . LEU B 1 107 ? 53.05755 77.77985 69.40552 1.000 20.75487 107 LEU B CA 1
ATOM 5361 C C . LEU B 1 107 ? 52.18417 78.63346 68.49546 1.000 21.26112 107 LEU B C 1
ATOM 5362 O O . LEU B 1 107 ? 51.43524 78.10142 67.66923 1.000 20.57360 107 LEU B O 1
ATOM 5378 N N . ASP B 1 108 ? 52.26659 79.95935 68.63166 1.000 27.12133 108 ASP B N 1
ATOM 5379 C CA . ASP B 1 108 ? 51.49499 80.84325 67.76505 1.000 23.62367 108 ASP B CA 1
ATOM 5380 C C . ASP B 1 108 ? 51.88220 80.64549 66.30643 1.000 22.53036 108 ASP B C 1
ATOM 5381 O O . ASP B 1 108 ? 51.01483 80.55765 65.42911 1.000 18.82738 108 ASP B O 1
ATOM 5390 N N . ILE B 1 109 ? 53.18226 80.54667 66.03239 1.000 25.23146 109 ILE B N 1
ATOM 5391 C CA . ILE B 1 109 ? 53.64846 80.41763 64.65638 1.000 25.76661 109 ILE B CA 1
ATOM 5392 C C . ILE B 1 109 ? 53.37036 79.01491 64.12734 1.000 26.12648 109 ILE B C 1
ATOM 5393 O O . ILE B 1 109 ? 52.81864 78.84351 63.03345 1.000 29.50552 109 ILE B O 1
ATOM 5409 N N . ASN B 1 110 ? 53.74383 77.99087 64.89834 1.000 28.13313 110 ASN B N 1
ATOM 5410 C CA . ASN B 1 110 ? 53.68830 76.61827 64.40973 1.000 23.61127 110 ASN B CA 1
ATOM 5411 C C . ASN B 1 110 ? 52.27087 76.06484 64.37297 1.000 22.37137 110 ASN B C 1
ATOM 5412 O O . ASN B 1 110 ? 51.95250 75.25354 63.49610 1.000 25.60708 110 ASN B O 1
ATOM 5423 N N . LEU B 1 111 ? 51.41913 76.46731 65.31462 1.000 24.14626 111 LEU B N 1
ATOM 5424 C CA . LEU B 1 111 ? 50.12379 75.82494 65.50366 1.000 29.40227 111 LEU B CA 1
ATOM 5425 C C . LEU B 1 111 ? 48.95997 76.78366 65.29712 1.000 24.48879 111 LEU B C 1
ATOM 5426 O O . LEU B 1 111 ? 48.13006 76.54935 64.41333 1.000 33.94517 111 LEU B O 1
ATOM 5442 N N . VAL B 1 112 ? 48.86717 77.85483 66.08529 1.000 26.71126 112 VAL B N 1
ATOM 5443 C CA . VAL B 1 112 ? 47.66392 78.68184 66.06780 1.000 31.04142 112 VAL B CA 1
ATOM 5444 C C . VAL B 1 112 ? 47.47212 79.32777 64.70200 1.000 24.47221 112 VAL B C 1
ATOM 5445 O O . VAL B 1 112 ? 46.34008 79.49377 64.23194 1.000 29.11818 112 VAL B O 1
ATOM 5458 N N . SER B 1 113 ? 48.56837 79.70652 64.04481 1.000 26.83252 113 SER B N 1
ATOM 5459 C CA . SER B 1 113 ? 48.45702 80.35792 62.74513 1.000 26.65852 113 SER B CA 1
ATOM 5460 C C . SER B 1 113 ? 47.91486 79.40872 61.68515 1.000 28.89112 113 SER B C 1
ATOM 5461 O O . SER B 1 113 ? 47.27808 79.85529 60.72362 1.000 27.74516 113 SER B O 1
ATOM 5469 N N . THR B 1 114 ? 48.15218 78.10431 61.83822 1.000 28.10904 114 THR B N 1
ATOM 5470 C CA . THR B 1 114 ? 47.56377 77.13734 60.91942 1.000 23.71589 114 THR B CA 1
ATOM 5471 C C . THR B 1 114 ? 46.04236 77.19737 60.96817 1.000 28.53896 114 THR B C 1
ATOM 5472 O O . THR B 1 114 ? 45.37217 77.03962 59.94115 1.000 25.48485 114 THR B O 1
ATOM 5483 N N . VAL B 1 115 ? 45.47876 77.42990 62.15432 1.000 28.46346 115 VAL B N 1
ATOM 5484 C CA . VAL B 1 115 ? 44.02820 77.53444 62.28141 1.000 25.30215 115 VAL B CA 1
ATOM 5485 C C . VAL B 1 115 ? 43.52634 78.79566 61.58717 1.000 28.99948 115 VAL B C 1
ATOM 5486 O O . VAL B 1 115 ? 42.53450 78.76895 60.84785 1.000 26.02049 115 VAL B O 1
ATOM 5499 N N . GLU B 1 116 ? 44.20865 79.92088 61.80923 1.000 23.72210 116 GLU B N 1
ATOM 5500 C CA . GLU B 1 116 ? 43.74545 81.18520 61.25060 1.000 26.03080 116 GLU B CA 1
ATOM 5501 C C . GLU B 1 116 ? 43.86023 81.19545 59.73008 1.000 25.67339 116 GLU B C 1
ATOM 5502 O O . GLU B 1 116 ? 42.96221 81.69128 59.03946 1.000 23.75682 116 GLU B O 1
ATOM 5514 N N . LEU B 1 117 ? 44.94980 80.64799 59.18694 1.000 23.97359 117 LEU B N 1
ATOM 5515 C CA . LEU B 1 117 ? 45.08262 80.57472 57.73587 1.000 24.50755 117 LEU B CA 1
ATOM 5516 C C . LEU B 1 117 ? 44.02215 79.65799 57.13859 1.000 31.00721 117 LEU B C 1
ATOM 5517 O O . LEU B 1 117 ? 43.47032 79.95155 56.07124 1.000 27.70948 117 LEU B O 1
ATOM 5533 N N . SER B 1 118 ? 43.72121 78.54404 57.81307 1.000 27.39714 118 SER B N 1
ATOM 5534 C CA . SER B 1 118 ? 42.64285 77.67465 57.35648 1.000 28.25316 118 SER B CA 1
ATOM 5535 C C . SER B 1 118 ? 41.29644 78.38223 57.44840 1.000 27.66121 118 SER B C 1
ATOM 5536 O O . SER B 1 118 ? 40.45651 78.25463 56.54928 1.000 26.75650 118 SER B O 1
ATOM 5544 N N . ARG B 1 119 ? 41.07821 79.14073 58.52558 1.000 29.37583 119 ARG B N 1
ATOM 5545 C CA . ARG B 1 119 ? 39.81816 79.85657 58.69414 1.000 30.27482 119 ARG B CA 1
ATOM 5546 C C . ARG B 1 119 ? 39.64533 80.92254 57.61940 1.000 29.37429 119 ARG B C 1
ATOM 5547 O O . ARG B 1 119 ? 38.55065 81.08357 57.06652 1.000 28.67929 119 ARG B O 1
ATOM 5568 N N . ALA B 1 120 ? 40.71578 81.65220 57.30064 1.000 22.32356 120 ALA B N 1
ATOM 5569 C CA . ALA B 1 120 ? 40.62178 82.69173 56.28341 1.000 26.08361 120 ALA B CA 1
ATOM 5570 C C . ALA B 1 120 ? 40.32558 82.10169 54.91116 1.000 32.90201 120 ALA B C 1
ATOM 5571 O O . ALA B 1 120 ? 39.72065 82.77184 54.06466 1.000 31.24845 120 ALA B O 1
ATOM 5578 N N . LEU B 1 121 ? 40.74359 80.86080 54.67316 1.000 28.46652 121 LEU B N 1
ATOM 5579 C CA . LEU B 1 121 ? 40.53574 80.19316 53.39883 1.000 24.96770 121 LEU B CA 1
ATOM 5580 C C . LEU B 1 121 ? 39.37550 79.20902 53.42418 1.000 26.38526 121 LEU B C 1
ATOM 5581 O O . LEU B 1 121 ? 39.14608 78.51884 52.42599 1.000 26.02531 121 LEU B O 1
ATOM 5597 N N . TYR B 1 122 ? 38.64006 79.11846 54.53220 1.000 28.63308 122 TYR B N 1
ATOM 5598 C CA . TYR B 1 122 ? 37.70302 78.01208 54.68429 1.000 32.93004 122 TYR B CA 1
ATOM 5599 C C . TYR B 1 122 ? 36.61006 78.05222 53.62314 1.000 30.46038 122 TYR B C 1
ATOM 5600 O O . TYR B 1 122 ? 36.30191 77.03149 52.99750 1.000 27.74458 122 TYR B O 1
ATOM 5618 N N . ASN B 1 123 ? 36.00408 79.22262 53.40806 1.000 29.82564 123 ASN B N 1
ATOM 5619 C CA . ASN B 1 123 ? 34.90332 79.30522 52.45329 1.000 33.82515 123 ASN B CA 1
ATOM 5620 C C . ASN B 1 123 ? 35.35491 78.92506 51.05093 1.000 24.37561 123 ASN B C 1
ATOM 5621 O O . ASN B 1 123 ? 34.56061 78.39224 50.26885 1.000 28.21206 123 ASN B O 1
ATOM 5632 N N . ASP B 1 124 ? 36.61852 79.19171 50.71305 1.000 27.65840 124 ASP B N 1
ATOM 5633 C CA . ASP B 1 124 ? 37.16349 78.71373 49.44777 1.000 25.15095 124 ASP B CA 1
ATOM 5634 C C . ASP B 1 124 ? 37.23417 77.19158 49.43442 1.000 31.34514 124 ASP B C 1
ATOM 5635 O O . ASP B 1 124 ? 36.71612 76.54197 48.51810 1.000 28.51011 124 ASP B O 1
ATOM 5644 N N . LEU B 1 125 ? 37.86664 76.60293 50.45487 1.000 30.73062 125 LEU B N 1
ATOM 5645 C CA . LEU B 1 125 ? 37.99686 75.15143 50.50964 1.000 26.25667 125 LEU B CA 1
ATOM 5646 C C . LEU B 1 125 ? 36.63597 74.47320 50.55060 1.000 27.06130 125 LEU B C 1
ATOM 5647 O O . LEU B 1 125 ? 36.47460 73.36925 50.01724 1.000 32.26220 125 LEU B O 1
ATOM 5663 N N . LYS B 1 126 ? 35.64780 75.11859 51.17066 1.000 32.70194 126 LYS B N 1
ATOM 5664 C CA . LYS B 1 126 ? 34.30298 74.55708 51.22965 1.000 30.36492 126 LYS B CA 1
ATOM 5665 C C . LYS B 1 126 ? 33.65284 74.55426 49.85247 1.000 32.22592 126 LYS B C 1
ATOM 5666 O O . LYS B 1 126 ? 33.08296 73.54255 49.42586 1.000 33.72952 126 LYS B O 1
ATOM 5685 N N . LYS B 1 127 ? 33.73934 75.67799 49.13547 1.000 30.03437 127 LYS B N 1
ATOM 5686 C CA . LYS B 1 127 ? 33.14735 75.75624 47.80389 1.000 33.51872 127 LYS B CA 1
ATOM 5687 C C . LYS B 1 127 ? 33.87569 74.84935 46.82047 1.000 26.83150 127 LYS B C 1
ATOM 5688 O O . LYS B 1 127 ? 33.24324 74.20840 45.97306 1.000 34.08679 127 LYS B O 1
ATOM 5692 N N . GLN B 1 128 ? 35.20361 74.78629 46.91395 1.000 25.34638 128 GLN B N 1
ATOM 5693 C CA . GLN B 1 128 ? 36.00003 73.95451 46.02271 1.000 28.83199 128 GLN B CA 1
ATOM 5694 C C . GLN B 1 128 ? 36.07282 72.49795 46.45957 1.000 28.29425 128 GLN B C 1
ATOM 5695 O O . GLN B 1 128 ? 36.57205 71.66756 45.69250 1.000 28.61835 128 GLN B O 1
ATOM 5709 N N . GLN B 1 129 ? 35.59128 72.16873 47.65517 1.000 30.17899 129 GLN B N 1
ATOM 5710 C CA . GLN B 1 129 ? 35.75271 70.83534 48.22950 1.000 37.62625 129 GLN B CA 1
ATOM 5711 C C . GLN B 1 129 ? 37.20767 70.38146 48.10344 1.000 31.22795 129 GLN B C 1
ATOM 5712 O O . GLN B 1 129 ? 37.53099 69.37055 47.47643 1.000 27.52797 129 GLN B O 1
ATOM 5726 N N . GLY B 1 130 ? 38.09001 71.15364 48.73688 1.000 29.90510 130 GLY B N 1
ATOM 5727 C CA . GLY B 1 130 ? 39.51659 70.95174 48.61429 1.000 30.15579 130 GLY B CA 1
ATOM 5728 C C . GLY B 1 130 ? 40.07418 70.04371 49.69163 1.000 27.38058 130 GLY B C 1
ATOM 5729 O O . GLY B 1 130 ? 39.34965 69.35417 50.41026 1.000 27.24711 130 GLY B O 1
ATOM 5733 N N . SER B 1 131 ? 41.40156 70.04510 49.79098 1.000 25.50503 131 SER B N 1
ATOM 5734 C CA . SER B 1 131 ? 42.10703 69.23127 50.76812 1.000 27.73224 131 SER B CA 1
ATOM 5735 C C . SER B 1 131 ? 43.21130 70.05813 51.40896 1.000 23.61643 131 SER B C 1
ATOM 5736 O O . SER B 1 131 ? 43.73692 70.99935 50.80750 1.000 20.86154 131 SER B O 1
ATOM 5744 N N . ILE B 1 132 ? 43.55299 69.69094 52.64126 1.000 24.20929 132 ILE B N 1
ATOM 5745 C CA . ILE B 1 132 ? 44.57579 70.36782 53.42608 1.000 17.74887 132 ILE B CA 1
ATOM 5746 C C . ILE B 1 132 ? 45.63759 69.35234 53.82154 1.000 20.26068 132 ILE B C 1
ATOM 5747 O O . ILE B 1 132 ? 45.31942 68.20759 54.16393 1.000 19.80542 132 ILE B O 1
ATOM 5763 N N . VAL B 1 133 ? 46.89791 69.77393 53.77824 1.000 19.97850 133 VAL B N 1
ATOM 5764 C CA . VAL B 1 133 ? 48.01538 68.96036 54.24307 1.000 25.77301 133 VAL B CA 1
ATOM 5765 C C . VAL B 1 133 ? 48.77685 69.75884 55.29421 1.000 27.66999 133 VAL B C 1
ATOM 5766 O O . VAL B 1 133 ? 49.33277 70.82369 54.99390 1.000 23.76905 133 VAL B O 1
ATOM 5779 N N . ASN B 1 134 ? 48.78723 69.25468 56.52299 1.000 23.90546 134 ASN B N 1
ATOM 5780 C CA . ASN B 1 134 ? 49.61701 69.79646 57.58757 1.000 24.47507 134 ASN B CA 1
ATOM 5781 C C . ASN B 1 134 ? 50.91231 68.99895 57.67145 1.000 20.73516 134 ASN B C 1
ATOM 5782 O O . ASN B 1 134 ? 51.05612 67.93689 57.06316 1.000 20.32895 134 ASN B O 1
ATOM 5793 N N . PHE B 1 135 ? 51.86553 69.52243 58.43665 1.000 22.24343 135 PHE B N 1
ATOM 5794 C CA . PHE B 1 135 ? 53.17855 68.89932 58.55466 1.000 20.77929 135 PHE B CA 1
ATOM 5795 C C . PHE B 1 135 ? 53.46860 68.54882 60.00435 1.000 26.36226 135 PHE B C 1
ATOM 5796 O O . PHE B 1 135 ? 53.60029 69.43635 60.85577 1.000 23.96667 135 PHE B O 1
ATOM 5813 N N . THR B 1 136 ? 53.55754 67.25309 60.27155 1.000 26.04536 136 THR B N 1
ATOM 5814 C CA . THR B 1 136 ? 54.12442 66.73897 61.50736 1.000 26.19005 136 THR B CA 1
ATOM 5815 C C . THR B 1 136 ? 55.59985 66.41782 61.25100 1.000 23.61742 136 THR B C 1
ATOM 5816 O O . THR B 1 136 ? 56.19478 66.91136 60.29092 1.000 29.48369 136 THR B O 1
ATOM 5827 N N . SER B 1 137 ? 56.20611 65.58496 62.08775 1.000 29.25674 137 SER B N 1
ATOM 5828 C CA . SER B 1 137 ? 57.59115 65.17321 61.89972 1.000 28.77532 137 SER B CA 1
ATOM 5829 C C . SER B 1 137 ? 57.78950 63.85086 62.62570 1.000 26.63375 137 SER B C 1
ATOM 5830 O O . SER B 1 137 ? 56.89744 63.36669 63.32728 1.000 27.70513 137 SER B O 1
ATOM 5834 N N . ILE B 1 138 ? 58.97286 63.25934 62.43620 1.000 27.39195 138 ILE B N 1
ATOM 5835 C CA . ILE B 1 138 ? 59.39158 62.18148 63.32165 1.000 24.17861 138 ILE B CA 1
ATOM 5836 C C . ILE B 1 138 ? 59.56000 62.70053 64.74393 1.000 25.95858 138 ILE B C 1
ATOM 5837 O O . ILE B 1 138 ? 59.55449 61.91509 65.69843 1.000 25.09791 138 ILE B O 1
ATOM 5853 N N . SER B 1 139 ? 59.70870 64.01851 64.91256 1.000 24.31758 139 SER B N 1
ATOM 5854 C CA . SER B 1 139 ? 59.84458 64.58984 66.24787 1.000 25.58352 139 SER B CA 1
ATOM 5855 C C . SER B 1 139 ? 58.51568 64.63190 66.99452 1.000 28.27582 139 SER B C 1
ATOM 5856 O O . SER B 1 139 ? 58.51232 64.82835 68.21517 1.000 25.87116 139 SER B O 1
ATOM 5864 N N . ALA B 1 140 ? 57.39214 64.45494 66.29430 1.000 26.16226 140 ALA B N 1
ATOM 5865 C CA . ALA B 1 140 ? 56.09063 64.39427 66.94849 1.000 23.88745 140 ALA B CA 1
ATOM 5866 C C . ALA B 1 140 ? 55.80331 63.02697 67.55482 1.000 28.88067 140 ALA B C 1
ATOM 5867 O O . ALA B 1 140 ? 54.84159 62.89099 68.31921 1.000 28.11046 140 ALA B O 1
ATOM 5874 N N . LYS B 1 141 ? 56.61287 62.02124 67.23402 1.000 28.07924 141 LYS B N 1
ATOM 5875 C CA . LYS B 1 141 ? 56.40436 60.65937 67.69680 1.000 27.73529 141 LYS B CA 1
ATOM 5876 C C . LYS B 1 141 ? 57.49204 60.19285 68.65029 1.000 27.00879 141 LYS B C 1
ATOM 5877 O O . LYS B 1 141 ? 57.42443 59.06056 69.13911 1.000 35.47922 141 LYS B O 1
ATOM 5896 N N . VAL B 1 142 ? 58.48567 61.03519 68.93605 1.000 30.49046 142 VAL B N 1
ATOM 5897 C CA . VAL B 1 142 ? 59.66464 60.62539 69.68739 1.000 29.16260 142 VAL B CA 1
ATOM 5898 C C . VAL B 1 142 ? 60.27101 61.84567 70.36345 1.000 28.10063 142 VAL B C 1
ATOM 5899 O O . VAL B 1 142 ? 60.00100 62.98881 69.98982 1.000 32.32612 142 VAL B O 1
ATOM 5912 N N . ALA B 1 143 ? 61.09766 61.59263 71.37369 1.000 22.85290 143 ALA B N 1
ATOM 5913 C CA . ALA B 1 143 ? 61.76368 62.64782 72.12241 1.000 24.47489 143 ALA B CA 1
ATOM 5914 C C . ALA B 1 143 ? 63.20258 62.80195 71.64863 1.000 24.26015 143 ALA B C 1
ATOM 5915 O O . ALA B 1 143 ? 63.88498 61.81386 71.36336 1.000 24.10048 143 ALA B O 1
ATOM 5922 N N . GLN B 1 144 ? 63.65932 64.04952 71.57395 1.000 25.01476 144 GLN B N 1
ATOM 5923 C CA . GLN B 1 144 ? 65.00919 64.37278 71.13006 1.000 30.25599 144 GLN B CA 1
ATOM 5924 C C . GLN B 1 144 ? 65.63290 65.32081 72.14203 1.000 20.90680 144 GLN B C 1
ATOM 5925 O O . GLN B 1 144 ? 65.05259 66.36416 72.46105 1.000 24.12042 144 GLN B O 1
ATOM 5939 N N . THR B 1 145 ? 66.81093 64.95591 72.64157 1.000 21.86466 145 THR B N 1
ATOM 5940 C CA . THR B 1 145 ? 67.42522 65.70045 73.73218 1.000 28.84875 145 THR B CA 1
ATOM 5941 C C . THR B 1 145 ? 67.60223 67.16637 73.35748 1.000 20.04759 145 THR B C 1
ATOM 5942 O O . THR B 1 145 ? 68.16816 67.49182 72.31013 1.000 22.23802 145 THR B O 1
ATOM 5953 N N . GLY B 1 146 ? 67.11606 68.05073 74.22657 1.000 26.01833 146 GLY B N 1
ATOM 5954 C CA . GLY B 1 146 ? 67.29159 69.47608 74.05788 1.000 25.36260 146 GLY B CA 1
ATOM 5955 C C . GLY B 1 146 ? 66.28747 70.16036 73.15964 1.000 21.61636 146 GLY B C 1
ATOM 5956 O O . GLY B 1 146 ? 66.42069 71.36822 72.92581 1.000 28.15076 146 GLY B O 1
ATOM 5960 N N . ARG B 1 147 ? 65.28756 69.44167 72.65369 1.000 24.13463 147 ARG B N 1
ATOM 5961 C CA . ARG B 1 147 ? 64.29874 70.00547 71.73910 1.000 20.03836 147 ARG B CA 1
ATOM 5962 C C . ARG B 1 147 ? 62.91041 69.75361 72.30984 1.000 21.19956 147 ARG B C 1
ATOM 5963 O O . ARG B 1 147 ? 62.44411 68.60945 72.33650 1.000 19.85362 147 ARG B O 1
ATOM 5984 N N . TRP B 1 148 ? 62.24984 70.82325 72.75137 1.000 19.83018 148 TRP B N 1
ATOM 5985 C CA . TRP B 1 148 ? 60.91226 70.75149 73.32531 1.000 22.62276 148 TRP B CA 1
ATOM 5986 C C . TRP B 1 148 ? 59.86866 71.44574 72.46162 1.000 23.70635 148 TRP B C 1
ATOM 5987 O O . TRP B 1 148 ? 58.82925 70.85777 72.14621 1.000 22.58391 148 TRP B O 1
ATOM 6008 N N . LEU B 1 149 ? 60.12436 72.69475 72.06583 1.000 18.51419 149 LEU B N 1
ATOM 6009 C CA . LEU B 1 149 ? 59.08838 73.51597 71.44587 1.000 24.59582 149 LEU B CA 1
ATOM 6010 C C . LEU B 1 149 ? 58.62545 72.93423 70.11362 1.000 20.15782 149 LEU B C 1
ATOM 6011 O O . LEU B 1 149 ? 57.42126 72.83331 69.85293 1.000 16.17655 149 LEU B O 1
ATOM 6027 N N . TYR B 1 150 ? 59.56880 72.56104 69.24549 1.000 17.03010 150 TYR B N 1
ATOM 6028 C CA . TYR B 1 150 ? 59.18254 72.05700 67.92860 1.000 22.18641 150 TYR B CA 1
ATOM 6029 C C . TYR B 1 150 ? 58.55449 70.67262 68.02122 1.000 21.89592 150 TYR B C 1
ATOM 6030 O O . TYR B 1 150 ? 57.50185 70.45131 67.39565 1.000 24.27316 150 TYR B O 1
ATOM 6048 N N . PRO B 1 151 ? 59.11965 69.70726 68.75482 1.000 24.18843 151 PRO B N 1
ATOM 6049 C CA . PRO B 1 151 ? 58.42021 68.41246 68.89346 1.000 27.47112 151 PRO B CA 1
ATOM 6050 C C . PRO B 1 151 ? 57.02191 68.53576 69.47729 1.000 19.56150 151 PRO B C 1
ATOM 6051 O O . PRO B 1 151 ? 56.08146 67.91218 68.96802 1.000 22.86747 151 PRO B O 1
ATOM 6062 N N . VAL B 1 152 ? 56.85448 69.31873 70.54297 1.000 18.90988 152 VAL B N 1
ATOM 6063 C CA . VAL B 1 152 ? 55.53095 69.46816 71.13896 1.000 18.47015 152 VAL B CA 1
ATOM 6064 C C . VAL B 1 152 ? 54.58871 70.14329 70.15250 1.000 19.26749 152 VAL B C 1
ATOM 6065 O O . VAL B 1 152 ? 53.42056 69.75616 70.02020 1.000 17.50634 152 VAL B O 1
ATOM 6078 N N . SER B 1 153 ? 55.07798 71.16533 69.44718 1.000 16.87754 153 SER B N 1
ATOM 6079 C CA . SER B 1 153 ? 54.26707 71.81229 68.42164 1.000 19.84132 153 SER B CA 1
ATOM 6080 C C . SER B 1 153 ? 53.80493 70.80303 67.37712 1.000 21.16529 153 SER B C 1
ATOM 6081 O O . SER B 1 153 ? 52.62935 70.77834 66.99421 1.000 19.23783 153 SER B O 1
ATOM 6089 N N . LYS B 1 154 ? 54.71961 69.94727 66.91503 1.000 17.51403 154 LYS B N 1
ATOM 6090 C CA . LYS B 1 154 ? 54.37964 69.00005 65.85955 1.000 23.34446 154 LYS B CA 1
ATOM 6091 C C . LYS B 1 154 ? 53.45415 67.90538 66.37215 1.000 19.27057 154 LYS B C 1
ATOM 6092 O O . LYS B 1 154 ? 52.56578 67.44842 65.64385 1.000 25.35584 154 LYS B O 1
ATOM 6111 N N . ALA B 1 155 ? 53.64211 67.46936 67.61925 1.000 19.64060 155 ALA B N 1
ATOM 6112 C CA . ALA B 1 155 ? 52.68800 66.54339 68.21682 1.000 22.82696 155 ALA B CA 1
ATOM 6113 C C . ALA B 1 155 ? 51.30470 67.17396 68.31401 1.000 25.20303 155 ALA B C 1
ATOM 6114 O O . ALA B 1 155 ? 50.29133 66.47712 68.17947 1.000 25.51689 155 ALA B O 1
ATOM 6121 N N . ALA B 1 156 ? 51.24317 68.48984 68.54111 1.000 21.42224 156 ALA B N 1
ATOM 6122 C CA . ALA B 1 156 ? 49.95877 69.17908 68.58778 1.000 22.46369 156 ALA B CA 1
ATOM 6123 C C . ALA B 1 156 ? 49.35684 69.31693 67.19425 1.000 23.21675 156 ALA B C 1
ATOM 6124 O O . ALA B 1 156 ? 48.13388 69.22983 67.03015 1.000 22.46842 156 ALA B O 1
ATOM 6131 N N . ILE B 1 157 ? 50.19606 69.54249 66.17962 1.000 19.58855 157 ILE B N 1
ATOM 6132 C CA . ILE B 1 157 ? 49.70186 69.58904 64.80641 1.000 20.73784 157 ILE B CA 1
ATOM 6133 C C . ILE B 1 157 ? 49.04860 68.26368 64.44079 1.000 21.03307 157 ILE B C 1
ATOM 6134 O O . ILE B 1 157 ? 48.02681 68.22632 63.74441 1.000 19.72508 157 ILE B O 1
ATOM 6150 N N . ARG B 1 158 ? 49.62929 67.15402 64.90572 1.000 23.49982 158 ARG B N 1
ATOM 6151 C CA . ARG B 1 158 ? 49.08729 65.83682 64.59133 1.000 17.96591 158 ARG B CA 1
ATOM 6152 C C . ARG B 1 158 ? 47.65299 65.70611 65.08740 1.000 21.46519 158 ARG B C 1
ATOM 6153 O O . ARG B 1 158 ? 46.77273 65.23546 64.35852 1.000 20.08694 158 ARG B O 1
ATOM 6174 N N . GLN B 1 159 ? 47.39491 66.12464 66.32971 1.000 26.11518 159 GLN B N 1
ATOM 6175 C CA . GLN B 1 159 ? 46.03591 66.05890 66.85677 1.000 22.21620 159 GLN B CA 1
ATOM 6176 C C . GLN B 1 159 ? 45.12744 67.05160 66.14396 1.000 23.63506 159 GLN B C 1
ATOM 6177 O O . GLN B 1 159 ? 43.96508 66.74212 65.85801 1.000 21.92917 159 GLN B O 1
ATOM 6191 N N . LEU B 1 160 ? 45.63667 68.25419 65.86064 1.000 23.04276 160 LEU B N 1
ATOM 6192 C CA . LEU B 1 160 ? 44.84796 69.24331 65.13419 1.000 21.64325 160 LEU B CA 1
ATOM 6193 C C . LEU B 1 160 ? 44.41477 68.70654 63.77776 1.000 24.93401 160 LEU B C 1
ATOM 6194 O O . LEU B 1 160 ? 43.30153 68.98716 63.31637 1.000 18.41725 160 LEU B O 1
ATOM 6210 N N . THR B 1 161 ? 45.28698 67.93685 63.12040 1.000 26.46347 161 THR B N 1
ATOM 6211 C CA . THR B 1 161 ? 44.93276 67.33879 61.83847 1.000 24.97730 161 THR B CA 1
ATOM 6212 C C . THR B 1 161 ? 43.72216 66.42530 61.97698 1.000 26.11078 161 THR B C 1
ATOM 6213 O O . THR B 1 161 ? 42.85731 66.38766 61.09277 1.000 25.52533 161 THR B O 1
ATOM 6224 N N . GLN B 1 162 ? 43.64345 65.67989 63.07986 1.000 18.47043 162 GLN B N 1
ATOM 6225 C CA . GLN B 1 162 ? 42.50979 64.78804 63.28569 1.000 23.08702 162 GLN B CA 1
ATOM 6226 C C . GLN B 1 162 ? 41.23647 65.57461 63.56240 1.000 20.43837 162 GLN B C 1
ATOM 6227 O O . GLN B 1 162 ? 40.17693 65.27013 63.00136 1.000 20.75704 162 GLN B O 1
ATOM 6241 N N . SER B 1 163 ? 41.32379 66.60630 64.40344 1.000 20.16350 163 SER B N 1
ATOM 6242 C CA . SER B 1 163 ? 40.13011 67.35736 64.76483 1.000 22.71266 163 SER B CA 1
ATOM 6243 C C . SER B 1 163 ? 39.62112 68.17784 63.58987 1.000 21.29360 163 SER B C 1
ATOM 6244 O O . SER B 1 163 ? 38.40849 68.28129 63.37866 1.000 20.51940 163 SER B O 1
ATOM 6252 N N . MET B 1 164 ? 40.53323 68.72026 62.77853 1.000 25.64671 164 MET B N 1
ATOM 6253 C CA . MET B 1 164 ? 40.12136 69.38689 61.54866 1.000 21.25644 164 MET B CA 1
ATOM 6254 C C . MET B 1 164 ? 39.43815 68.40147 60.61238 1.000 24.47921 164 MET B C 1
ATOM 6255 O O . MET B 1 164 ? 38.37740 68.69380 60.04914 1.000 27.62955 164 MET B O 1
ATOM 6269 N N . ALA B 1 165 ? 40.02838 67.21421 60.44916 1.000 20.40936 165 ALA B N 1
ATOM 6270 C CA . ALA B 1 165 ? 39.44679 66.21439 59.56209 1.000 21.31472 165 ALA B CA 1
ATOM 6271 C C . ALA B 1 165 ? 38.01409 65.89494 59.96366 1.000 22.51984 165 ALA B C 1
ATOM 6272 O O . ALA B 1 165 ? 37.12751 65.79761 59.10761 1.000 26.17499 165 ALA B O 1
ATOM 6279 N N . MET B 1 166 ? 37.76599 65.73047 61.26323 1.000 24.63108 166 MET B N 1
ATOM 6280 C CA . MET B 1 166 ? 36.42747 65.37682 61.72165 1.000 27.00423 166 MET B CA 1
ATOM 6281 C C . MET B 1 166 ? 35.44056 66.51030 61.46895 1.000 26.53638 166 MET B C 1
ATOM 6282 O O . MET B 1 166 ? 34.34781 66.28559 60.93582 1.000 24.78733 166 MET B O 1
ATOM 6296 N N . ASP B 1 167 ? 35.80154 67.73456 61.86353 1.000 19.13337 167 ASP B N 1
ATOM 6297 C CA . ASP B 1 167 ? 34.89101 68.87019 61.78022 1.000 27.15176 167 ASP B CA 1
ATOM 6298 C C . ASP B 1 167 ? 34.85669 69.51589 60.40058 1.000 27.73782 167 ASP B C 1
ATOM 6299 O O . ASP B 1 167 ? 34.00813 70.38350 60.16609 1.000 24.51077 167 ASP B O 1
ATOM 6308 N N . PHE B 1 168 ? 35.75549 69.12962 59.49475 1.000 26.09462 168 PHE B N 1
ATOM 6309 C CA . PHE B 1 168 ? 35.73114 69.61055 58.12066 1.000 24.49821 168 PHE B CA 1
ATOM 6310 C C . PHE B 1 168 ? 35.09717 68.61328 57.15585 1.000 30.15408 168 PHE B C 1
ATOM 6311 O O . PHE B 1 168 ? 34.78425 68.98669 56.01880 1.000 29.15029 168 PHE B O 1
ATOM 6328 N N . ALA B 1 169 ? 34.91177 67.35728 57.57373 1.000 23.67173 169 ALA B N 1
ATOM 6329 C CA . ALA B 1 169 ? 34.41985 66.33426 56.65707 1.000 28.30410 169 ALA B CA 1
ATOM 6330 C C . ALA B 1 169 ? 33.03576 66.68152 56.12344 1.000 31.19658 169 ALA B C 1
ATOM 6331 O O . ALA B 1 169 ? 32.73924 66.44403 54.94557 1.000 25.92429 169 ALA B O 1
ATOM 6338 N N . ALA B 1 170 ? 32.17424 67.24670 56.97357 1.000 27.19954 170 ALA B N 1
ATOM 6339 C CA . ALA B 1 170 ? 30.82106 67.57970 56.54340 1.000 30.75135 170 ALA B CA 1
ATOM 6340 C C . ALA B 1 170 ? 30.82664 68.50573 55.33434 1.000 29.27557 170 ALA B C 1
ATOM 6341 O O . ALA B 1 170 ? 29.88403 68.48762 54.53472 1.000 32.03097 170 ALA B O 1
ATOM 6348 N N . ASP B 1 171 ? 31.87059 69.31553 55.18140 1.000 30.90394 171 ASP B N 1
ATOM 6349 C CA . ASP B 1 171 ? 31.98607 70.23302 54.05806 1.000 24.15631 171 ASP B CA 1
ATOM 6350 C C . ASP B 1 171 ? 32.78924 69.64899 52.90248 1.000 28.85752 171 ASP B C 1
ATOM 6351 O O . ASP B 1 171 ? 33.12585 70.38083 51.96529 1.000 33.75475 171 ASP B O 1
ATOM 6360 N N . GLY B 1 172 ? 33.10878 68.35799 52.94943 1.000 24.87157 172 GLY B N 1
ATOM 6361 C CA . GLY B 1 172 ? 33.82632 67.72767 51.86115 1.000 26.62571 172 GLY B CA 1
ATOM 6362 C C . GLY B 1 172 ? 35.29506 68.06588 51.78366 1.000 27.06226 172 GLY B C 1
ATOM 6363 O O . GLY B 1 172 ? 35.90984 67.87590 50.73038 1.000 27.12553 172 GLY B O 1
ATOM 6367 N N . ILE B 1 173 ? 35.88063 68.55702 52.87051 1.000 25.55848 173 ILE B N 1
ATOM 6368 C CA . ILE B 1 173 ? 37.29427 68.90883 52.91429 1.000 20.49196 173 ILE B CA 1
ATOM 6369 C C . ILE B 1 173 ? 38.05551 67.78404 53.60021 1.000 25.22052 173 ILE B C 1
ATOM 6370 O O . ILE B 1 173 ? 37.66432 67.32877 54.68213 1.000 30.19452 173 ILE B O 1
ATOM 6386 N N . ARG B 1 174 ? 39.13107 67.32454 52.96831 1.000 23.60981 174 ARG B N 1
ATOM 6387 C CA . ARG B 1 174 ? 40.01470 66.32423 53.55133 1.000 23.26196 174 ARG B CA 1
ATOM 6388 C C . ARG B 1 174 ? 41.21506 67.01889 54.18270 1.000 24.01044 174 ARG B C 1
ATOM 6389 O O . ARG B 1 174 ? 41.74216 67.99225 53.63459 1.000 22.40991 174 ARG B O 1
ATOM 6410 N N . VAL B 1 175 ? 41.63489 66.52063 55.34437 1.000 26.06013 175 VAL B N 1
ATOM 6411 C CA . VAL B 1 175 ? 42.75664 67.08348 56.08973 1.000 20.53427 175 VAL B CA 1
ATOM 6412 C C . VAL B 1 175 ? 43.66225 65.93952 56.52634 1.000 26.08127 175 VAL B C 1
ATOM 6413 O O . VAL B 1 175 ? 43.21451 65.02181 57.22567 1.000 22.83149 175 VAL B O 1
ATOM 6426 N N . ASN B 1 176 ? 44.93559 66.00719 56.13937 1.000 21.59235 176 ASN B N 1
ATOM 6427 C CA . ASN B 1 176 ? 45.91388 64.99035 56.49369 1.000 17.54589 176 ASN B CA 1
ATOM 6428 C C . ASN B 1 176 ? 47.21023 65.66728 56.91638 1.000 19.88458 176 ASN B C 1
ATOM 6429 O O . ASN B 1 176 ? 47.36140 66.88864 56.81802 1.000 22.18382 176 ASN B O 1
ATOM 6440 N N . SER B 1 177 ? 48.15193 64.85625 57.39933 1.000 17.48848 177 SER B N 1
ATOM 6441 C CA . SER B 1 177 ? 49.46003 65.33829 57.81828 1.000 20.69383 177 SER B CA 1
ATOM 6442 C C . SER B 1 177 ? 50.54741 64.48364 57.18160 1.000 19.57874 177 SER B C 1
ATOM 6443 O O . SER B 1 177 ? 50.33941 63.30360 56.88414 1.000 20.03209 177 SER B O 1
ATOM 6451 N N . VAL B 1 178 ? 51.71189 65.09796 56.97742 1.000 15.19460 178 VAL B N 1
ATOM 6452 C CA . VAL B 1 178 ? 52.87742 64.44285 56.39380 1.000 18.52178 178 VAL B CA 1
ATOM 6453 C C . VAL B 1 178 ? 54.00200 64.48482 57.41746 1.000 21.98623 178 VAL B C 1
ATOM 6454 O O . VAL B 1 178 ? 54.31575 65.55323 57.95608 1.000 24.81916 178 VAL B O 1
ATOM 6467 N N . SER B 1 179 ? 54.61944 63.32892 57.66990 1.000 22.16571 179 SER B N 1
ATOM 6468 C CA . SER B 1 179 ? 55.64444 63.18568 58.70367 1.000 26.36962 179 SER B CA 1
ATOM 6469 C C . SER B 1 179 ? 56.97000 62.79211 58.06726 1.000 22.61450 179 SER B C 1
ATOM 6470 O O . SER B 1 179 ? 57.24884 61.59811 57.87588 1.000 21.88633 179 SER B O 1
ATOM 6478 N N . PRO B 1 180 ? 57.81955 63.75695 57.73076 1.000 24.90076 180 PRO B N 1
ATOM 6479 C CA . PRO B 1 180 ? 59.13528 63.43131 57.17706 1.000 25.22164 180 PRO B CA 1
ATOM 6480 C C . PRO B 1 180 ? 60.19086 63.23701 58.25667 1.000 24.76305 180 PRO B C 1
ATOM 6481 O O . PRO B 1 180 ? 60.00795 63.58586 59.42487 1.000 33.86618 180 PRO B O 1
ATOM 6492 N N . GLY B 1 181 ? 61.29753 62.63844 57.84146 1.000 26.41232 181 GLY B N 1
ATOM 6493 C CA . GLY B 1 181 ? 62.47872 62.49983 58.66624 1.000 24.66040 181 GLY B CA 1
ATOM 6494 C C . GLY B 1 181 ? 63.48656 63.59375 58.38769 1.000 25.96461 181 GLY B C 1
ATOM 6495 O O . GLY B 1 181 ? 63.12899 64.73238 58.06370 1.000 32.41914 181 GLY B O 1
ATOM 6499 N N . TRP B 1 182 ? 64.76688 63.24698 58.49839 1.000 30.56948 182 TRP B N 1
ATOM 6500 C CA . TRP B 1 182 ? 65.82059 64.17089 58.09996 1.000 28.11523 182 TRP B CA 1
ATOM 6501 C C . TRP B 1 182 ? 65.77403 64.35422 56.58762 1.000 30.52234 182 TRP B C 1
ATOM 6502 O O . TRP B 1 182 ? 66.00853 63.40234 55.83376 1.000 28.74795 182 TRP B O 1
ATOM 6523 N N . THR B 1 183 ? 65.46834 65.56786 56.14496 1.000 30.68468 183 THR B N 1
ATOM 6524 C CA . THR B 1 183 ? 65.44830 65.91260 54.73212 1.000 30.61635 183 THR B CA 1
ATOM 6525 C C . THR B 1 183 ? 66.55601 66.91967 54.45257 1.000 36.96601 183 THR B C 1
ATOM 6526 O O . THR B 1 183 ? 66.81808 67.80710 55.27182 1.000 40.46572 183 THR B O 1
ATOM 6537 N N . TRP B 1 184 ? 67.21357 66.76835 53.30174 1.000 36.73063 184 TRP B N 1
ATOM 6538 C CA . TRP B 1 184 ? 68.24070 67.71668 52.88749 1.000 43.31110 184 TRP B CA 1
ATOM 6539 C C . TRP B 1 184 ? 67.71064 69.13319 53.05240 1.000 40.47406 184 TRP B C 1
ATOM 6540 O O . TRP B 1 184 ? 66.61103 69.45634 52.59027 1.000 44.29267 184 TRP B O 1
ATOM 6561 N N . SER B 1 185 ? 68.50212 69.97523 53.71439 1.000 44.83444 185 SER B N 1
ATOM 6562 C CA . SER B 1 185 ? 68.03561 71.26194 54.20396 1.000 46.33744 185 SER B CA 1
ATOM 6563 C C . SER B 1 185 ? 68.98040 72.37109 53.76979 1.000 49.53575 185 SER B C 1
ATOM 6564 O O . SER B 1 185 ? 70.09668 72.12306 53.30747 1.000 47.95533 185 SER B O 1
ATOM 6572 N N . ARG B 1 186 ? 68.50327 73.61233 53.90025 1.000 48.01605 186 ARG B N 1
ATOM 6573 C CA . ARG B 1 186 ? 69.39262 74.75706 53.74207 1.000 52.33769 186 ARG B CA 1
ATOM 6574 C C . ARG B 1 186 ? 70.39174 74.81143 54.89058 1.000 52.46110 186 ARG B C 1
ATOM 6575 O O . ARG B 1 186 ? 71.57947 75.09417 54.68192 1.000 59.22226 186 ARG B O 1
ATOM 6579 N N . VAL B 1 187 ? 69.92229 74.52749 56.11133 1.000 49.24038 187 VAL B N 1
ATOM 6580 C CA . VAL B 1 187 ? 70.78194 74.56777 57.28933 1.000 53.26978 187 VAL B CA 1
ATOM 6581 C C . VAL B 1 187 ? 71.80010 73.43456 57.24988 1.000 58.73879 187 VAL B C 1
ATOM 6582 O O . VAL B 1 187 ? 72.97322 73.62210 57.58625 1.000 59.51227 187 VAL B O 1
ATOM 6595 N N . ILE B 1 188 ? 71.36571 72.23596 56.85116 1.000 54.54028 188 ILE B N 1
ATOM 6596 C CA . ILE B 1 188 ? 72.28774 71.11034 56.74122 1.000 54.40978 188 ILE B CA 1
ATOM 6597 C C . ILE B 1 188 ? 73.29392 71.36666 55.63031 1.000 58.24472 188 ILE B C 1
ATOM 6598 O O . ILE B 1 188 ? 74.47192 71.00874 55.74578 1.000 59.49313 188 ILE B O 1
ATOM 6614 N N . ALA B 1 189 ? 72.84570 71.98313 54.53310 1.000 53.77005 189 ALA B N 1
ATOM 6615 C CA . ALA B 1 189 ? 73.74282 72.25277 53.41756 1.000 58.58804 189 ALA B CA 1
ATOM 6616 C C . ALA B 1 189 ? 74.86383 73.20192 53.81764 1.000 61.21044 189 ALA B C 1
ATOM 6617 O O . ALA B 1 189 ? 75.96475 73.13073 53.26005 1.000 56.78521 189 ALA B O 1
ATOM 6624 N N . GLU B 1 190 ? 74.60979 74.09290 54.77538 1.000 57.05809 190 GLU B N 1
ATOM 6625 C CA . GLU B 1 190 ? 75.61633 75.06205 55.18971 1.000 63.01211 190 GLU B CA 1
ATOM 6626 C C . GLU B 1 190 ? 76.54189 74.51564 56.27118 1.000 61.13327 190 GLU B C 1
ATOM 6627 O O . GLU B 1 190 ? 77.74971 74.77555 56.23499 1.000 60.34117 190 GLU B O 1
ATOM 6639 N N . VAL B 1 191 ? 76.00680 73.75993 57.23446 1.000 59.00547 191 VAL B N 1
ATOM 6640 C CA . VAL B 1 191 ? 76.85989 73.19457 58.27494 1.000 62.92124 191 VAL B CA 1
ATOM 6641 C C . VAL B 1 191 ? 77.70010 72.04947 57.72260 1.000 61.11167 191 VAL B C 1
ATOM 6642 O O . VAL B 1 191 ? 78.79535 71.77446 58.22752 1.000 62.85681 191 VAL B O 1
ATOM 6655 N N . SER B 1 192 ? 77.20429 71.35452 56.69895 1.000 54.69411 192 SER B N 1
ATOM 6656 C CA . SER B 1 192 ? 77.94629 70.26714 56.07366 1.000 57.25055 192 SER B CA 1
ATOM 6657 C C . SER B 1 192 ? 78.99516 70.75997 55.08476 1.000 61.61388 192 SER B C 1
ATOM 6658 O O . SER B 1 192 ? 79.81551 69.95610 54.62716 1.000 58.68069 192 SER B O 1
ATOM 6666 N N . GLY B 1 193 ? 78.97009 72.03836 54.72266 1.000 63.89559 193 GLY B N 1
ATOM 6667 C CA . GLY B 1 193 ? 79.79959 72.52825 53.63727 1.000 59.13127 193 GLY B CA 1
ATOM 6668 C C . GLY B 1 193 ? 79.29066 72.12059 52.27417 1.000 60.17342 193 GLY B C 1
ATOM 6669 O O . GLY B 1 193 ? 80.09252 71.81939 51.38032 1.000 60.67561 193 GLY B O 1
ATOM 6673 N N . ASN B 1 194 ? 77.96996 72.10773 52.09398 1.000 61.82483 194 ASN B N 1
ATOM 6674 C CA . ASN B 1 194 ? 77.34744 71.62262 50.86420 1.000 56.29428 194 ASN B CA 1
ATOM 6675 C C . ASN B 1 194 ? 77.94459 70.28125 50.44822 1.000 57.62073 194 ASN B C 1
ATOM 6676 O O . ASN B 1 194 ? 78.21239 70.02949 49.27154 1.000 57.48064 194 ASN B O 1
ATOM 6680 N N . ASN B 1 195 ? 78.15521 69.41052 51.43218 1.000 59.99530 195 ASN B N 1
ATOM 6681 C CA . ASN B 1 195 ? 78.65430 68.05595 51.20737 1.000 60.32232 195 ASN B CA 1
ATOM 6682 C C . ASN B 1 195 ? 77.50934 67.09143 51.49830 1.000 53.68316 195 ASN B C 1
ATOM 6683 O O . ASN B 1 195 ? 77.16558 66.85023 52.65914 1.000 54.74238 195 ASN B O 1
ATOM 6694 N N . ARG B 1 196 ? 76.92004 66.54084 50.43810 1.000 55.71714 196 ARG B N 1
ATOM 6695 C CA . ARG B 1 196 ? 75.76048 65.67384 50.60212 1.000 55.83046 196 ARG B CA 1
ATOM 6696 C C . ARG B 1 196 ? 76.16329 64.25475 50.98387 1.000 53.09627 196 ARG B C 1
ATOM 6697 O O . ARG B 1 196 ? 75.51842 63.63522 51.83701 1.000 50.04344 196 ARG B O 1
ATOM 6718 N N . GLU B 1 197 ? 77.22051 63.72045 50.36620 1.000 52.78724 197 GLU B N 1
ATOM 6719 C CA . GLU B 1 197 ? 77.58709 62.33301 50.62467 1.000 55.16685 197 GLU B CA 1
ATOM 6720 C C . GLU B 1 197 ? 77.97943 62.11512 52.07884 1.000 54.83170 197 GLU B C 1
ATOM 6721 O O . GLU B 1 197 ? 77.73144 61.03576 52.62977 1.000 51.98956 197 GLU B O 1
ATOM 6733 N N . LYS B 1 198 ? 78.58073 63.11732 52.72100 1.000 51.97879 198 LYS B N 1
ATOM 6734 C CA . LYS B 1 198 ? 78.90046 62.97776 54.13623 1.000 51.12536 198 LYS B CA 1
ATOM 6735 C C . LYS B 1 198 ? 77.65207 63.10894 55.00044 1.000 54.21687 198 LYS B C 1
ATOM 6736 O O . LYS B 1 198 ? 77.47901 62.35739 55.96781 1.000 48.34587 198 LYS B O 1
ATOM 6755 N N . ALA B 1 199 ? 76.77659 64.06084 54.67020 1.000 49.85456 199 ALA B N 1
ATOM 6756 C CA . ALA B 1 199 ? 75.54499 64.22509 55.43178 1.000 49.04826 199 ALA B CA 1
ATOM 6757 C C . ALA B 1 199 ? 74.65502 62.99632 55.30245 1.000 49.84936 199 ALA B C 1
ATOM 6758 O O . ALA B 1 199 ? 73.97286 62.61178 56.26037 1.000 44.48168 199 ALA B O 1
ATOM 6765 N N . ASP B 1 200 ? 74.65093 62.36251 54.12668 1.000 39.98190 200 ASP B N 1
ATOM 6766 C CA . ASP B 1 200 ? 73.89253 61.12864 53.96309 1.000 41.41842 200 ASP B CA 1
ATOM 6767 C C . ASP B 1 200 ? 74.42861 60.02627 54.86961 1.000 37.26709 200 ASP B C 1
ATOM 6768 O O . ASP B 1 200 ? 73.65249 59.28640 55.48339 1.000 38.94012 200 ASP B O 1
ATOM 6777 N N . SER B 1 201 ? 75.75564 59.90007 54.96771 1.000 41.02932 201 SER B N 1
ATOM 6778 C CA . SER B 1 201 ? 76.34010 58.84388 55.79020 1.000 45.72397 201 SER B CA 1
ATOM 6779 C C . SER B 1 201 ? 76.07135 59.07397 57.27197 1.000 35.15149 201 SER B C 1
ATOM 6780 O O . SER B 1 201 ? 75.94384 58.10727 58.03140 1.000 29.25963 201 SER B O 1
ATOM 6788 N N . VAL B 1 202 ? 76.00230 60.33298 57.70581 1.000 38.91137 202 VAL B N 1
ATOM 6789 C CA . VAL B 1 202 ? 75.62591 60.60480 59.08774 1.000 41.79928 202 VAL B CA 1
ATOM 6790 C C . VAL B 1 202 ? 74.17631 60.19801 59.31538 1.000 38.06474 202 VAL B C 1
ATOM 6791 O O . VAL B 1 202 ? 73.83267 59.61578 60.35154 1.000 35.96024 202 VAL B O 1
ATOM 6804 N N . ALA B 1 203 ? 73.30436 60.49737 58.34878 1.000 36.89475 203 ALA B N 1
ATOM 6805 C CA . ALA B 1 203 ? 71.88726 60.19126 58.48083 1.000 37.07963 203 ALA B CA 1
ATOM 6806 C C . ALA B 1 203 ? 71.60418 58.70057 58.35936 1.000 34.18183 203 ALA B C 1
ATOM 6807 O O . ALA B 1 203 ? 70.53742 58.24947 58.79136 1.000 33.60324 203 ALA B O 1
ATOM 6814 N N . ALA B 1 204 ? 72.53501 57.92765 57.79186 1.000 31.46657 204 ALA B N 1
ATOM 6815 C CA . ALA B 1 204 ? 72.30654 56.49827 57.60837 1.000 29.48446 204 ALA B CA 1
ATOM 6816 C C . ALA B 1 204 ? 72.02186 55.79572 58.92767 1.000 28.78927 204 ALA B C 1
ATOM 6817 O O . ALA B 1 204 ? 71.32715 54.77224 58.94770 1.000 27.42420 204 ALA B O 1
ATOM 6824 N N . ASP B 1 205 ? 72.54918 56.32103 60.03547 1.000 29.55696 205 ASP B N 1
ATOM 6825 C CA . ASP B 1 205 ? 72.32573 55.70121 61.33446 1.000 31.20415 205 ASP B CA 1
ATOM 6826 C C . ASP B 1 205 ? 70.87529 55.80169 61.78881 1.000 28.48164 205 ASP B C 1
ATOM 6827 O O . ASP B 1 205 ? 70.47312 55.05990 62.69100 1.000 30.36733 205 ASP B O 1
ATOM 6836 N N . TYR B 1 206 ? 70.08336 56.69342 61.19166 1.000 28.04625 206 TYR B N 1
ATOM 6837 C CA . TYR B 1 206 ? 68.71864 56.93186 61.64069 1.000 28.06572 206 TYR B CA 1
ATOM 6838 C C . TYR B 1 206 ? 67.66585 56.70676 60.56505 1.000 28.27500 206 TYR B C 1
ATOM 6839 O O . TYR B 1 206 ? 66.48013 56.94672 60.82454 1.000 25.06632 206 TYR B O 1
ATOM 6857 N N . HIS B 1 207 ? 68.05278 56.25223 59.37584 1.000 25.94396 207 HIS B N 1
ATOM 6858 C CA . HIS B 1 207 ? 67.10590 55.99945 58.29745 1.000 24.70321 207 HIS B CA 1
ATOM 6859 C C . HIS B 1 207 ? 67.45987 54.68320 57.62633 1.000 24.37622 207 HIS B C 1
ATOM 6860 O O . HIS B 1 207 ? 68.59744 54.49783 57.18289 1.000 25.70745 207 HIS B O 1
ATOM 6874 N N . LEU B 1 208 ? 66.48083 53.77743 57.54603 1.000 25.03675 208 LEU B N 1
ATOM 6875 C CA . LEU B 1 208 ? 66.73067 52.46816 56.95432 1.000 22.86026 208 LEU B CA 1
ATOM 6876 C C . LEU B 1 208 ? 67.25964 52.59092 55.53281 1.000 22.15447 208 LEU B C 1
ATOM 6877 O O . LEU B 1 208 ? 68.05734 51.75563 55.09288 1.000 28.99562 208 LEU B O 1
ATOM 6893 N N . LEU B 1 209 ? 66.83780 53.62122 54.80340 1.000 23.89318 209 LEU B N 1
ATOM 6894 C CA . LEU B 1 209 ? 67.25402 53.79540 53.41793 1.000 30.51969 209 LEU B CA 1
ATOM 6895 C C . LEU B 1 209 ? 68.61674 54.46418 53.28904 1.000 27.82897 209 LEU B C 1
ATOM 6896 O O . LEU B 1 209 ? 69.06999 54.69421 52.16321 1.000 27.24587 209 LEU B O 1
ATOM 6912 N N . GLY B 1 210 ? 69.26998 54.78453 54.40325 1.000 27.51122 210 GLY B N 1
ATOM 6913 C CA . GLY B 1 210 ? 70.68623 55.08740 54.38641 1.000 26.14559 210 GLY B CA 1
ATOM 6914 C C . GLY B 1 210 ? 71.08046 56.44786 53.86919 1.000 27.06825 210 GLY B C 1
ATOM 6915 O O . GLY B 1 210 ? 72.19420 56.60128 53.35796 1.000 34.48608 210 GLY B O 1
ATOM 6919 N N . ARG B 1 211 ? 70.21646 57.44666 53.99664 1.000 33.81871 211 ARG B N 1
ATOM 6920 C CA . ARG B 1 211 ? 70.53885 58.78809 53.52146 1.000 28.55742 211 ARG B CA 1
ATOM 6921 C C . ARG B 1 211 ? 69.49768 59.76141 54.05940 1.000 33.46293 211 ARG B C 1
ATOM 6922 O O . ARG B 1 211 ? 68.52320 59.36700 54.70752 1.000 27.81863 211 ARG B O 1
ATOM 6943 N N . LEU B 1 212 ? 69.71996 61.04615 53.78894 1.000 29.27615 212 LEU B N 1
ATOM 6944 C CA . LEU B 1 212 ? 68.67539 62.03668 53.98429 1.000 30.69700 212 LEU B CA 1
ATOM 6945 C C . LEU B 1 212 ? 67.63536 61.89835 52.87883 1.000 28.23453 212 LEU B C 1
ATOM 6946 O O . LEU B 1 212 ? 67.93686 61.46498 51.76222 1.000 27.51202 212 LEU B O 1
ATOM 6962 N N . GLY B 1 213 ? 66.39977 62.27355 53.19399 1.000 24.08754 213 GLY B N 1
ATOM 6963 C CA . GLY B 1 213 ? 65.36685 62.30895 52.18201 1.000 26.79044 213 GLY B CA 1
ATOM 6964 C C . GLY B 1 213 ? 65.50814 63.52239 51.28217 1.000 29.99638 213 GLY B C 1
ATOM 6965 O O . GLY B 1 213 ? 66.01729 64.56856 51.68230 1.000 26.51089 213 GLY B O 1
ATOM 6969 N N . HIS B 1 214 ? 65.06067 63.36779 50.03610 1.000 30.54867 214 HIS B N 1
ATOM 6970 C CA . HIS B 1 214 ? 65.05163 64.50461 49.12241 1.000 29.42718 214 HIS B CA 1
ATOM 6971 C C . HIS B 1 214 ? 63.76814 65.30930 49.30340 1.000 25.18744 214 HIS B C 1
ATOM 6972 O O . HIS B 1 214 ? 62.70041 64.72875 49.52475 1.000 25.75917 214 HIS B O 1
ATOM 6986 N N . PRO B 1 215 ? 63.83503 66.64065 49.21645 1.000 26.00146 215 PRO B N 1
ATOM 6987 C CA . PRO B 1 215 ? 62.58829 67.42632 49.25191 1.000 26.08362 215 PRO B CA 1
ATOM 6988 C C . PRO B 1 215 ? 61.54826 66.93196 48.26068 1.000 26.42852 215 PRO B C 1
ATOM 6989 O O . PRO B 1 215 ? 60.35189 66.92447 48.57438 1.000 23.75945 215 PRO B O 1
ATOM 7000 N N . GLU B 1 216 ? 61.97834 66.49790 47.07232 1.000 22.67223 216 GLU B N 1
ATOM 7001 C CA . GLU B 1 216 ? 61.03334 65.99981 46.07953 1.000 28.98377 216 GLU B CA 1
ATOM 7002 C C . GLU B 1 216 ? 60.28686 64.77716 46.59819 1.000 25.02063 216 GLU B C 1
ATOM 7003 O O . GLU B 1 216 ? 59.08916 64.61448 46.33768 1.000 26.65986 216 GLU B O 1
ATOM 7015 N N . GLU B 1 217 ? 60.97785 63.90352 47.33363 1.000 27.16346 217 GLU B N 1
ATOM 7016 C CA . GLU B 1 217 ? 60.32663 62.71408 47.87213 1.000 29.48661 217 GLU B CA 1
ATOM 7017 C C . GLU B 1 217 ? 59.24517 63.08713 48.87885 1.000 25.40860 217 GLU B C 1
ATOM 7018 O O . GLU B 1 217 ? 58.19917 62.43106 48.94719 1.000 23.13365 217 GLU B O 1
ATOM 7030 N N . VAL B 1 218 ? 59.46973 64.14663 49.65934 1.000 25.56882 218 VAL B N 1
ATOM 7031 C CA . VAL B 1 218 ? 58.42350 64.63978 50.54922 1.000 25.14960 218 VAL B CA 1
ATOM 7032 C C . VAL B 1 218 ? 57.28393 65.25159 49.74151 1.000 22.97174 218 VAL B C 1
ATOM 7033 O O . VAL B 1 218 ? 56.10392 65.04814 50.05241 1.000 24.12138 218 VAL B O 1
ATOM 7046 N N . ALA B 1 219 ? 57.61545 66.01331 48.69511 1.000 23.09248 219 ALA B N 1
ATOM 7047 C CA . ALA B 1 219 ? 56.58508 66.68304 47.90829 1.000 24.83541 219 ALA B CA 1
ATOM 7048 C C . ALA B 1 219 ? 55.64531 65.68797 47.24251 1.000 23.20095 219 ALA B C 1
ATOM 7049 O O . ALA B 1 219 ? 54.45004 65.97027 47.09254 1.000 21.35968 219 ALA B O 1
ATOM 7056 N N . ASN B 1 220 ? 56.16159 64.52578 46.83264 1.000 27.33849 220 ASN B N 1
ATOM 7057 C CA . ASN B 1 220 ? 55.31297 63.51756 46.20566 1.000 21.34580 220 ASN B CA 1
ATOM 7058 C C . ASN B 1 220 ? 54.16613 63.11451 47.12409 1.000 23.66082 220 ASN B C 1
ATOM 7059 O O . ASN B 1 220 ? 53.02605 62.94956 46.67150 1.000 20.09575 220 ASN B O 1
ATOM 7070 N N . VAL B 1 221 ? 54.44726 62.95479 48.42023 1.000 18.76985 221 VAL B N 1
ATOM 7071 C CA . VAL B 1 221 ? 53.41052 62.53940 49.35797 1.000 19.39465 221 VAL B CA 1
ATOM 7072 C C . VAL B 1 221 ? 52.40566 63.66243 49.57189 1.000 20.48298 221 VAL B C 1
ATOM 7073 O O . VAL B 1 221 ? 51.20519 63.41548 49.73975 1.000 21.91701 221 VAL B O 1
ATOM 7086 N N . VAL B 1 222 ? 52.87566 64.91108 49.57708 1.000 20.15820 222 VAL B N 1
ATOM 7087 C CA . VAL B 1 222 ? 51.96745 66.04566 49.71420 1.000 20.99428 222 VAL B CA 1
ATOM 7088 C C . VAL B 1 222 ? 50.98685 66.08115 48.54735 1.000 23.97791 222 VAL B C 1
ATOM 7089 O O . VAL B 1 222 ? 49.77261 66.22604 48.73554 1.000 22.57120 222 VAL B O 1
ATOM 7102 N N . LEU B 1 223 ? 51.49858 65.94618 47.32110 1.000 23.83758 223 LEU B N 1
ATOM 7103 C CA . LEU B 1 223 ? 50.62985 66.02421 46.15237 1.000 22.58232 223 LEU B CA 1
ATOM 7104 C C . LEU B 1 223 ? 49.63744 64.86986 46.12505 1.000 24.35966 223 LEU B C 1
ATOM 7105 O O . LEU B 1 223 ? 48.46034 65.06787 45.80057 1.000 21.58298 223 LEU B O 1
ATOM 7121 N N . PHE B 1 224 ? 50.08926 63.65617 46.45591 1.000 24.46608 224 PHE B N 1
ATOM 7122 C CA . PHE B 1 224 ? 49.17184 62.52364 46.49246 1.000 22.51354 224 PHE B CA 1
ATOM 7123 C C . PHE B 1 224 ? 47.99584 62.81356 47.41461 1.000 24.39327 224 PHE B C 1
ATOM 7124 O O . PHE B 1 224 ? 46.83236 62.65463 47.02765 1.000 23.10722 224 PHE B O 1
ATOM 7141 N N . LEU B 1 225 ? 48.28203 63.26221 48.63943 1.000 19.29036 225 LEU B N 1
ATOM 7142 C CA . LEU B 1 225 ? 47.21503 63.50669 49.60149 1.000 23.30510 225 LEU B CA 1
ATOM 7143 C C . LEU B 1 225 ? 46.30531 64.64300 49.15530 1.000 23.67599 225 LEU B C 1
ATOM 7144 O O . LEU B 1 225 ? 45.10410 64.62183 49.44688 1.000 27.63938 225 LEU B O 1
ATOM 7160 N N . LEU B 1 226 ? 46.85156 65.64776 48.46751 1.000 22.13365 226 LEU B N 1
ATOM 7161 C CA . LEU B 1 226 ? 46.00780 66.71899 47.95378 1.000 23.48148 226 LEU B CA 1
ATOM 7162 C C . LEU B 1 226 ? 45.13567 66.23529 46.80286 1.000 25.81304 226 LEU B C 1
ATOM 7163 O O . LEU B 1 226 ? 43.99388 66.68718 46.65752 1.000 24.43706 226 LEU B O 1
ATOM 7179 N N . SER B 1 227 ? 45.64666 65.31326 45.98985 1.000 30.51970 227 SER B N 1
ATOM 7180 C CA . SER B 1 227 ? 44.96029 64.90267 44.77701 1.000 29.09894 227 SER B CA 1
ATOM 7181 C C . SER B 1 227 ? 43.73893 64.04724 45.10590 1.000 24.75852 227 SER B C 1
ATOM 7182 O O . SER B 1 227 ? 43.54873 63.57978 46.23250 1.000 29.22264 227 SER B O 1
ATOM 7190 N N . SER B 1 228 ? 42.89958 63.84694 44.08819 1.000 31.47263 228 SER B N 1
ATOM 7191 C CA . SER B 1 228 ? 41.70130 63.03124 44.23067 1.000 27.35708 228 SER B CA 1
ATOM 7192 C C . SER B 1 228 ? 42.00358 61.54030 44.27398 1.000 22.63939 228 SER B C 1
ATOM 7193 O O . SER B 1 228 ? 41.08548 60.75087 44.52030 1.000 26.38976 228 SER B O 1
ATOM 7201 N N . ALA B 1 229 ? 43.25088 61.13207 44.02354 1.000 21.73846 229 ALA B N 1
ATOM 7202 C CA . ALA B 1 229 ? 43.61649 59.73442 44.22470 1.000 18.80352 229 ALA B CA 1
ATOM 7203 C C . ALA B 1 229 ? 43.53089 59.35493 45.69776 1.000 25.44285 229 ALA B C 1
ATOM 7204 O O . ALA B 1 229 ? 43.23622 58.20008 46.02834 1.000 22.81116 229 ALA B O 1
ATOM 7211 N N . ALA B 1 230 ? 43.77646 60.31127 46.59050 1.000 21.46859 230 ALA B N 1
ATOM 7212 C CA . ALA B 1 230 ? 43.62651 60.11142 48.03008 1.000 22.15957 230 ALA B CA 1
ATOM 7213 C C . ALA B 1 230 ? 42.22567 60.46599 48.50647 1.000 20.99271 230 ALA B C 1
ATOM 7214 O O . ALA B 1 230 ? 42.04660 60.96705 49.62115 1.000 17.54383 230 ALA B O 1
ATOM 7221 N N . SER B 1 231 ? 41.20739 60.19578 47.68594 1.000 21.58209 231 SER B N 1
ATOM 7222 C CA . SER B 1 231 ? 39.85923 60.67057 47.96950 1.000 24.01486 231 SER B CA 1
ATOM 7223 C C . SER B 1 231 ? 39.21542 59.97281 49.15919 1.000 18.67264 231 SER B C 1
ATOM 7224 O O . SER B 1 231 ? 38.18644 60.45400 49.64660 1.000 21.06337 231 SER B O 1
ATOM 7232 N N . PHE B 1 232 ? 39.77371 58.85735 49.62977 1.000 17.56899 232 PHE B N 1
ATOM 7233 C CA . PHE B 1 232 ? 39.30346 58.22390 50.85638 1.000 24.90983 232 PHE B CA 1
ATOM 7234 C C . PHE B 1 232 ? 40.32822 58.31464 51.98295 1.000 18.54172 232 PHE B C 1
ATOM 7235 O O . PHE B 1 232 ? 40.28540 57.51364 52.92141 1.000 19.38926 232 PHE B O 1
ATOM 7252 N N . VAL B 1 233 ? 41.25598 59.26202 51.90023 1.000 22.36638 233 VAL B N 1
ATOM 7253 C CA . VAL B 1 233 ? 42.27411 59.46919 52.92335 1.000 21.56616 233 VAL B CA 1
ATOM 7254 C C . VAL B 1 233 ? 41.98264 60.80190 53.59899 1.000 21.28565 233 VAL B C 1
ATOM 7255 O O . VAL B 1 233 ? 42.11108 61.86404 52.97846 1.000 21.27300 233 VAL B O 1
ATOM 7268 N N . THR B 1 234 ? 41.58995 60.75595 54.86901 1.000 25.76737 234 THR B N 1
ATOM 7269 C CA . THR B 1 234 ? 41.41580 61.97276 55.64841 1.000 24.99178 234 THR B CA 1
ATOM 7270 C C . THR B 1 234 ? 41.78462 61.68514 57.09482 1.000 22.99817 234 THR B C 1
ATOM 7271 O O . THR B 1 234 ? 41.48503 60.60846 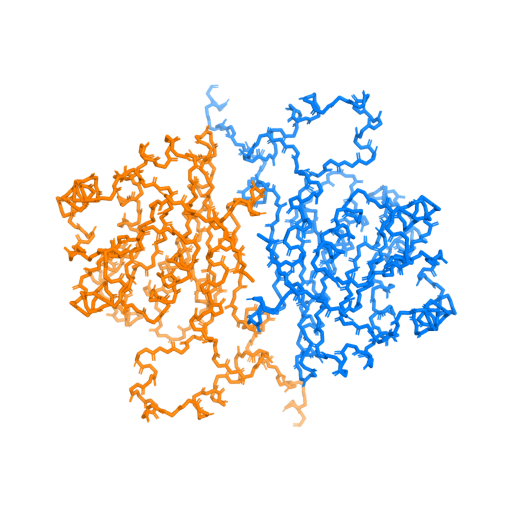57.61739 1.000 26.38434 234 THR B O 1
ATOM 7282 N N . GLY B 1 235 ? 42.44123 62.65114 57.72980 1.000 25.59719 235 GLY B N 1
ATOM 7283 C CA . GLY B 1 235 ? 42.84632 62.51404 59.11016 1.000 22.21592 235 GLY B CA 1
ATOM 7284 C C . GLY B 1 235 ? 44.02980 61.60867 59.34013 1.000 22.31145 235 GLY B C 1
ATOM 7285 O O . GLY B 1 235 ? 44.34710 61.31442 60.49904 1.000 25.74666 235 GLY B O 1
ATOM 7289 N N . ALA B 1 236 ? 44.70254 61.17380 58.28229 1.000 20.50233 236 ALA B N 1
ATOM 7290 C CA . ALA B 1 236 ? 45.79524 60.22141 58.38931 1.000 22.34129 236 ALA B CA 1
ATOM 7291 C C . ALA B 1 236 ? 47.14120 60.93482 58.44129 1.000 27.38641 236 ALA B C 1
ATOM 7292 O O . ALA B 1 236 ? 47.29173 62.07390 57.99128 1.000 22.86205 236 ALA B O 1
ATOM 7299 N N . ASP B 1 237 ? 48.12879 60.23239 58.99276 1.000 27.66039 237 ASP B N 1
ATOM 7300 C CA . ASP B 1 237 ? 49.51196 60.69401 59.03974 1.000 22.72429 237 ASP B CA 1
ATOM 7301 C C . ASP B 1 237 ? 50.32383 59.80079 58.10934 1.000 22.64375 237 ASP B C 1
ATOM 7302 O O . ASP B 1 237 ? 50.47485 58.60092 58.36430 1.000 25.27314 237 ASP B O 1
ATOM 7311 N N . TYR B 1 238 ? 50.83885 60.38435 57.03247 1.000 23.37693 238 TYR B N 1
ATOM 7312 C CA . TYR B 1 238 ? 51.59337 59.65045 56.02392 1.000 22.44704 238 TYR B CA 1
ATOM 7313 C C . TYR B 1 238 ? 53.07829 59.89498 56.26363 1.000 23.68321 238 TYR B C 1
ATOM 7314 O O . TYR B 1 238 ? 53.57367 61.00876 56.05973 1.000 24.44718 238 TYR B O 1
ATOM 7332 N N . ALA B 1 239 ? 53.78439 58.85132 56.68931 1.000 27.12081 239 ALA B N 1
ATOM 7333 C CA . ALA B 1 239 ? 55.20090 58.96415 56.99879 1.000 20.94901 239 ALA B CA 1
ATOM 7334 C C . ALA B 1 239 ? 56.02557 58.91833 55.71938 1.000 23.34990 239 ALA B C 1
ATOM 7335 O O . ALA B 1 239 ? 55.83295 58.03782 54.87371 1.000 24.06422 239 ALA B O 1
ATOM 7342 N N . VAL B 1 240 ? 56.94693 59.86870 55.58479 1.000 15.42456 240 VAL B N 1
ATOM 7343 C CA . VAL B 1 240 ? 57.91660 59.87971 54.49566 1.000 19.38272 240 VAL B CA 1
ATOM 7344 C C . VAL B 1 240 ? 59.28418 60.10484 55.13130 1.000 17.11325 240 VAL B C 1
ATOM 7345 O O . VAL B 1 240 ? 59.92424 61.14000 54.91700 1.000 20.23294 240 VAL B O 1
ATOM 7358 N N . ASP B 1 241 ? 59.72836 59.13764 55.94031 1.000 20.20603 241 ASP B N 1
ATOM 7359 C CA . ASP B 1 241 ? 60.92063 59.29182 56.76769 1.000 22.27861 241 ASP B CA 1
ATOM 7360 C C . ASP B 1 241 ? 61.97476 58.22154 56.51005 1.000 24.26032 241 ASP B C 1
ATOM 7361 O O . ASP B 1 241 ? 62.90730 58.07994 57.31262 1.000 20.37717 241 ASP B O 1
ATOM 7370 N N . GLY B 1 242 ? 61.85444 57.46286 55.42460 1.000 23.84489 242 GLY B N 1
ATOM 7371 C CA . GLY B 1 242 ? 62.84881 56.45130 55.11397 1.000 23.72855 242 GLY B CA 1
ATOM 7372 C C . GLY B 1 242 ? 63.04074 55.41262 56.19628 1.000 21.53088 242 GLY B C 1
ATOM 7373 O O . GLY B 1 242 ? 64.11739 54.81184 56.28611 1.000 16.29178 242 GLY B O 1
ATOM 7377 N N . GLY B 1 243 ? 62.02397 55.18015 57.02104 1.000 22.14394 243 GLY B N 1
ATOM 7378 C CA . GLY B 1 243 ? 62.09734 54.17132 58.05638 1.000 24.85599 243 GLY B CA 1
ATOM 7379 C C . GLY B 1 243 ? 62.55294 54.65557 59.41310 1.000 23.70127 243 GLY B C 1
ATOM 7380 O O . GLY B 1 243 ? 62.76995 53.82623 60.30504 1.000 24.09415 243 GLY B O 1
ATOM 7384 N N . TYR B 1 244 ? 62.70919 55.96669 59.59900 1.000 22.32861 244 TYR B N 1
ATOM 7385 C CA . TYR B 1 244 ? 63.14319 56.49794 60.88736 1.000 22.00697 244 TYR B CA 1
ATOM 7386 C C . TYR B 1 244 ? 62.22628 56.03014 62.01099 1.000 21.19520 244 TYR B C 1
ATOM 7387 O O . TYR B 1 244 ? 62.69372 55.57220 63.05902 1.000 22.91431 244 TYR B O 1
ATOM 7405 N N . SER B 1 245 ? 60.91474 56.13396 61.80848 1.000 25.89647 245 SER B N 1
ATOM 7406 C CA . SER B 1 245 ? 59.95612 55.95794 62.89190 1.000 21.08826 245 SER B CA 1
ATOM 7407 C C . SER B 1 245 ? 59.68691 54.49993 63.24029 1.000 27.73470 245 SER B C 1
ATOM 7408 O O . SER B 1 245 ? 58.94909 54.24348 64.19863 1.000 27.17277 245 SER B O 1
ATOM 7416 N N . VAL B 1 246 ? 60.24822 53.53865 62.49953 1.000 24.09198 246 VAL B N 1
ATOM 7417 C CA . VAL B 1 246 ? 60.10070 52.13922 62.88774 1.000 27.38352 246 VAL B CA 1
ATOM 7418 C C . VAL B 1 246 ? 61.18249 51.69470 63.86358 1.000 28.63418 246 VAL B C 1
ATOM 7419 O O . VAL B 1 246 ? 61.12244 50.56236 64.37040 1.000 26.14795 246 VAL B O 1
ATOM 7432 N N . MET B 1 247 ? 62.16243 52.54604 64.14938 1.000 28.03918 247 MET B N 1
ATOM 7433 C CA . MET B 1 247 ? 63.30739 52.18442 64.96810 1.000 25.99900 247 MET B CA 1
ATOM 7434 C C . MET B 1 247 ? 63.24303 52.85093 66.33510 1.000 30.21246 247 MET B C 1
ATOM 7435 O O . MET B 1 247 ? 62.56800 53.86538 66.53291 1.000 26.32890 247 MET B O 1
ATOM 7449 N N . GLY B 1 248 ? 63.96702 52.25362 67.28003 1.000 25.58069 248 GLY B N 1
ATOM 7450 C CA . GLY B 1 248 ? 64.09705 52.78859 68.61160 1.000 22.22087 248 GLY B CA 1
ATOM 7451 C C . GLY B 1 248 ? 65.54229 53.12232 68.90586 1.000 21.73073 248 GLY B C 1
ATOM 7452 O O . GLY B 1 248 ? 66.35857 53.27893 67.99179 1.000 21.92292 248 GLY B O 1
ATOM 7456 N N . PRO B 1 249 ? 65.89847 53.20889 70.18956 1.000 18.59852 249 PRO B N 1
ATOM 7457 C CA . PRO B 1 249 ? 67.26722 53.63245 70.53602 1.000 24.02286 249 PRO B CA 1
ATOM 7458 C C . PRO B 1 249 ? 68.34492 52.68100 70.04610 1.000 20.39688 249 PRO B C 1
ATOM 7459 O O . PRO B 1 249 ? 69.50852 53.08908 69.95098 1.000 19.81462 249 PRO B O 1
ATOM 7470 N N . GLU B 1 250 ? 68.00364 51.43186 69.72767 1.000 20.88601 250 GLU B N 1
ATOM 7471 C CA . GLU B 1 250 ? 68.98919 50.49473 69.20441 1.000 24.49643 250 GLU B CA 1
ATOM 7472 C C . GLU B 1 250 ? 69.33629 50.76500 67.74649 1.000 23.61649 250 GLU B C 1
ATOM 7473 O O . GLU B 1 250 ? 70.30229 50.18519 67.23751 1.000 25.19109 250 GLU B O 1
ATOM 7485 N N . GLY B 1 251 ? 68.57952 51.62263 67.06772 1.000 20.92812 251 GLY B N 1
ATOM 7486 C CA . GLY B 1 251 ? 68.84143 51.88520 65.67351 1.000 29.03358 251 GLY B CA 1
ATOM 7487 C C . GLY B 1 251 ? 68.62309 50.64364 64.83244 1.000 31.10243 251 GLY B C 1
ATOM 7488 O O . GLY B 1 251 ? 67.73564 49.82243 65.09212 1.000 22.31597 251 GLY B O 1
ATOM 7492 N N . LEU B 1 252 ? 69.44852 50.51231 63.79225 1.000 32.52027 252 LEU B N 1
ATOM 7493 C CA . LEU B 1 252 ? 69.39891 49.36701 62.89316 1.000 32.69343 252 LEU B CA 1
ATOM 7494 C C . LEU B 1 252 ? 70.59686 48.43987 63.07376 1.000 31.56647 252 LEU B C 1
ATOM 7495 O O . LEU B 1 252 ? 70.86384 47.60038 62.21129 1.000 35.98611 252 LEU B O 1
ATOM 7511 N N . GLN B 1 253 ? 71.34867 48.60677 64.15074 1.000 38.24905 253 GLN B N 1
ATOM 7512 C CA . GLN B 1 253 ? 72.51516 47.77969 64.43691 1.000 40.38452 253 GLN B CA 1
ATOM 7513 C C . GLN B 1 253 ? 72.22383 46.80407 65.57522 1.000 41.61488 253 GLN B C 1
ATOM 7514 O O . GLN B 1 253 ? 71.43142 47.10829 66.47271 1.000 34.64843 253 GLN B O 1
ATOM 7528 N N . PRO B 1 254 ? 72.84473 45.62359 65.57139 1.000 41.79516 254 PRO B N 1
ATOM 7529 C CA . PRO B 1 254 ? 72.60189 44.67504 66.66738 1.000 42.09253 254 PRO B CA 1
ATOM 7530 C C . PRO B 1 254 ? 72.98858 45.26065 68.01674 1.000 42.63867 254 PRO B C 1
ATOM 7531 O O . PRO B 1 254 ? 73.95973 46.00978 68.13884 1.000 44.77139 254 PRO B O 1
ATOM 7542 N N . ALA B 1 255 ? 72.20424 44.91498 69.03431 1.000 41.96558 255 ALA B N 1
ATOM 7543 C CA . ALA B 1 255 ? 72.42898 45.40356 70.38679 1.000 49.22439 255 ALA B CA 1
ATOM 7544 C C . ALA B 1 255 ? 72.75703 44.30323 71.38089 1.000 49.47913 255 ALA B C 1
ATOM 7545 O O . ALA B 1 255 ? 73.51511 44.55024 72.32312 1.000 52.04953 255 ALA B O 1
ATOM 7552 N N . ILE B 1 256 ? 72.21176 43.09672 71.19646 1.000 50.75589 256 ILE B N 1
ATOM 7553 C CA . ILE B 1 256 ? 72.50153 42.00378 72.12482 1.000 59.03594 256 ILE B CA 1
ATOM 7554 C C . ILE B 1 256 ? 73.99094 41.71504 72.19475 1.000 55.16231 256 ILE B C 1
ATOM 7555 O O . ILE B 1 256 ? 74.51586 41.53973 73.30415 1.000 53.35196 256 ILE B O 1
ATOM 7571 N N . PRO B 1 257 ? 74.73256 41.63570 71.08573 1.000 56.32749 257 PRO B N 1
ATOM 7572 C CA . PRO B 1 257 ? 76.15937 41.27685 71.18451 1.000 55.18052 257 PRO B CA 1
ATOM 7573 C C . PRO B 1 257 ? 76.97286 42.19961 72.07381 1.000 55.08991 257 PRO B C 1
ATOM 7574 O O . PRO B 1 257 ? 77.97671 41.75741 72.64601 1.000 55.66423 257 PRO B O 1
ATOM 7585 N N . ARG B 1 258 ? 76.58076 43.46793 72.21134 1.000 53.25657 258 ARG B N 1
ATOM 7586 C CA . ARG B 1 258 ? 77.32522 44.37541 73.07647 1.000 54.16321 258 ARG B CA 1
ATOM 7587 C C . ARG B 1 258 ? 77.34094 43.89119 74.51982 1.000 53.95013 258 ARG B C 1
ATOM 7588 O O . ARG B 1 258 ? 78.23091 44.27861 75.28529 1.000 54.10239 258 ARG B O 1
ATOM 7609 N N . LEU B 1 259 ? 76.37506 43.05469 74.90678 1.000 53.86670 259 LEU B N 1
ATOM 7610 C CA . LEU B 1 259 ? 76.31265 42.55559 76.27233 1.000 54.53456 259 LEU B CA 1
ATOM 7611 C C . LEU B 1 259 ? 77.43838 41.58035 76.58919 1.000 58.87486 259 LEU B C 1
ATOM 7612 O O . LEU B 1 259 ? 77.74400 41.37063 77.76809 1.000 59.21276 259 LEU B O 1
ATOM 7628 N N . ALA B 1 260 ? 78.05849 40.98564 75.57473 1.000 60.99852 260 ALA B N 1
ATOM 7629 C CA . ALA B 1 260 ? 79.12595 40.01480 75.78970 1.000 60.54453 260 ALA B CA 1
ATOM 7630 C C . ALA B 1 260 ? 80.49797 40.68092 75.77725 1.000 60.42561 260 ALA B C 1
ATOM 7631 O O . ALA B 1 260 ? 80.66952 41.78692 76.28932 1.000 65.69525 260 ALA B O 1
#